Protein AF-A0A7C3BRC9-F1 (afdb_monomer)

Structure (mmCIF, N/CA/C/O backbone):
data_AF-A0A7C3BRC9-F1
#
_entry.id   AF-A0A7C3BRC9-F1
#
loop_
_atom_site.group_PDB
_atom_site.id
_atom_site.type_symbol
_atom_site.label_atom_id
_atom_site.label_alt_id
_atom_site.label_comp_id
_atom_site.label_asym_id
_atom_site.label_entity_id
_atom_site.label_seq_id
_atom_site.pdbx_PDB_ins_code
_atom_site.Cartn_x
_atom_site.Cartn_y
_atom_site.Cartn_z
_atom_site.occupancy
_atom_site.B_iso_or_equiv
_atom_site.auth_seq_id
_atom_site.auth_comp_id
_atom_site.auth_asym_id
_atom_site.auth_atom_id
_atom_site.pdbx_PDB_model_num
ATOM 1 N N . GLU A 1 1 ? 21.831 -0.206 -35.329 1.00 76.69 1 GLU A N 1
ATOM 2 C CA . GLU A 1 1 ? 22.581 0.713 -36.217 1.00 76.69 1 GLU A CA 1
ATOM 3 C C . GLU A 1 1 ? 23.922 0.135 -36.660 1.00 76.69 1 GLU A C 1
ATOM 5 O O . GLU A 1 1 ? 24.076 -0.130 -37.838 1.00 76.69 1 GLU A O 1
ATOM 10 N N . GLU A 1 2 ? 24.848 -0.193 -35.755 1.00 93.19 2 GLU A N 1
ATOM 11 C CA . GLU A 1 2 ? 26.162 -0.771 -36.127 1.00 93.19 2 GLU A CA 1
ATOM 12 C C . GLU A 1 2 ? 26.146 -2.269 -36.525 1.00 93.19 2 GLU A C 1
ATOM 14 O O . GLU A 1 2 ? 27.196 -2.890 -36.649 1.00 93.19 2 GLU A O 1
ATOM 19 N N . GLY A 1 3 ? 24.975 -2.905 -36.648 1.00 92.00 3 GLY A N 1
ATOM 20 C CA . GLY A 1 3 ? 24.861 -4.335 -36.995 1.00 92.00 3 GLY A CA 1
ATOM 21 C C . GLY A 1 3 ? 25.417 -5.326 -35.956 1.00 92.00 3 GLY A C 1
ATOM 22 O O . GLY A 1 3 ? 25.498 -6.517 -36.235 1.00 92.00 3 GLY A O 1
ATOM 23 N N . ARG A 1 4 ? 25.789 -4.862 -34.753 1.00 94.50 4 ARG A N 1
ATOM 24 C CA . ARG A 1 4 ? 26.425 -5.685 -33.702 1.00 94.50 4 ARG A CA 1
ATOM 25 C C . ARG A 1 4 ? 25.495 -6.694 -33.022 1.00 94.50 4 ARG A C 1
ATOM 27 O O . ARG A 1 4 ? 25.977 -7.631 -32.394 1.00 94.50 4 ARG A O 1
ATOM 34 N N . ILE A 1 5 ? 24.183 -6.480 -33.080 1.00 95.94 5 ILE A N 1
ATOM 35 C CA . ILE A 1 5 ? 23.193 -7.292 -32.370 1.00 95.94 5 ILE A CA 1
ATOM 36 C C . ILE A 1 5 ? 21.890 -7.360 -33.171 1.00 95.94 5 ILE A C 1
ATOM 38 O O . ILE A 1 5 ? 21.458 -6.353 -33.733 1.00 95.94 5 ILE A O 1
ATOM 42 N N . THR A 1 6 ? 21.279 -8.545 -33.229 1.00 95.81 6 THR A N 1
ATOM 43 C CA . THR A 1 6 ? 19.924 -8.741 -33.768 1.00 95.81 6 THR A CA 1
ATOM 44 C C . THR A 1 6 ? 18.892 -8.664 -32.646 1.00 95.81 6 THR A C 1
ATOM 46 O O . THR A 1 6 ? 19.238 -8.801 -31.469 1.00 95.81 6 THR A O 1
ATOM 49 N N . ILE A 1 7 ? 17.614 -8.478 -32.983 1.00 94.81 7 ILE A N 1
ATOM 50 C CA . ILE A 1 7 ? 16.550 -8.431 -31.972 1.00 94.81 7 ILE A CA 1
ATOM 51 C C . ILE A 1 7 ? 16.429 -9.755 -31.207 1.00 94.81 7 ILE A C 1
ATOM 53 O O . ILE A 1 7 ? 16.229 -9.745 -29.997 1.00 94.81 7 ILE A O 1
ATOM 57 N N . GLU A 1 8 ? 16.646 -10.891 -31.871 1.00 95.56 8 GLU A N 1
ATOM 58 C CA . GL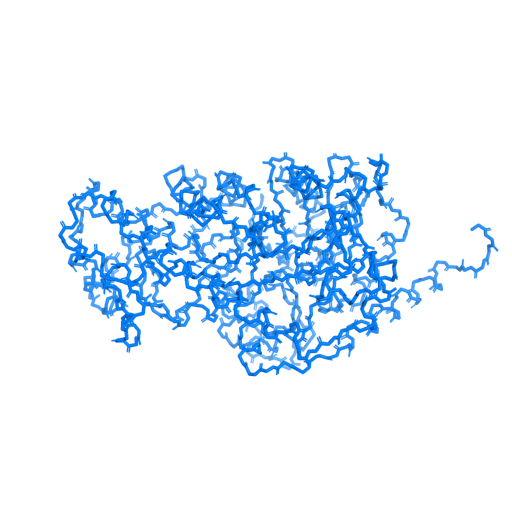U A 1 8 ? 16.642 -12.218 -31.250 1.00 95.56 8 GLU A CA 1
ATOM 59 C C . GLU A 1 8 ? 17.792 -12.350 -30.256 1.00 95.56 8 GLU A C 1
ATOM 61 O O . GLU A 1 8 ? 17.605 -12.859 -29.150 1.00 95.56 8 GLU A O 1
ATOM 66 N N . LYS A 1 9 ? 18.983 -11.843 -30.608 1.00 96.69 9 LYS A N 1
ATOM 67 C CA . LYS A 1 9 ? 20.115 -11.876 -29.682 1.00 96.69 9 LYS A CA 1
ATOM 68 C C . LYS A 1 9 ? 19.912 -10.927 -28.502 1.00 96.69 9 LYS A C 1
ATOM 70 O O . LYS A 1 9 ? 20.289 -11.268 -27.383 1.00 96.69 9 LYS A O 1
ATOM 75 N N . ALA A 1 10 ? 19.295 -9.768 -28.722 1.00 96.94 10 ALA A N 1
ATOM 76 C CA . ALA A 1 10 ? 18.908 -8.869 -27.641 1.00 96.94 10 ALA A CA 1
ATOM 77 C C . ALA A 1 10 ? 17.867 -9.522 -26.715 1.00 96.94 10 ALA A C 1
ATOM 79 O O . ALA A 1 10 ? 18.012 -9.449 -25.496 1.00 96.94 10 ALA A O 1
ATOM 80 N N . ALA A 1 11 ? 16.868 -10.210 -27.275 1.00 96.94 11 ALA A N 1
ATOM 81 C CA . ALA A 1 11 ? 15.852 -10.946 -26.525 1.00 96.94 11 ALA A CA 1
ATOM 82 C C . ALA A 1 11 ? 16.470 -12.043 -25.645 1.00 96.94 11 ALA A C 1
ATOM 84 O O . ALA A 1 11 ? 16.137 -12.140 -24.465 1.00 96.94 11 ALA A O 1
ATOM 85 N N . ASP A 1 12 ? 17.414 -12.814 -26.191 1.00 97.19 12 ASP A N 1
ATOM 86 C CA . ASP A 1 12 ? 18.177 -13.836 -25.464 1.00 97.19 12 ASP A CA 1
ATOM 87 C C . ASP A 1 12 ? 18.958 -13.232 -24.282 1.00 97.19 12 ASP A C 1
ATOM 89 O O . ASP A 1 12 ? 18.862 -13.712 -23.152 1.00 97.19 12 ASP A O 1
ATOM 93 N N . LEU A 1 13 ? 19.660 -12.112 -24.498 1.00 97.19 13 LEU A N 1
ATOM 94 C CA . LEU A 1 13 ? 20.396 -11.420 -23.432 1.00 97.19 13 LEU A CA 1
ATOM 95 C C . LEU A 1 13 ? 19.471 -10.859 -22.346 1.00 97.19 13 LEU A C 1
ATOM 97 O O . LEU A 1 13 ? 19.747 -11.030 -21.157 1.00 97.19 13 LEU A O 1
ATOM 101 N N . VAL A 1 14 ? 18.365 -10.218 -22.735 1.00 96.75 14 VAL A N 1
ATOM 102 C CA . VAL A 1 14 ? 17.353 -9.715 -21.795 1.00 96.75 14 VAL A CA 1
ATOM 103 C C . VAL A 1 14 ? 16.745 -10.875 -21.008 1.00 96.75 14 VAL A C 1
ATOM 105 O O . VAL A 1 14 ? 16.637 -10.799 -19.785 1.00 96.75 14 VAL A O 1
ATOM 108 N N . GLY A 1 15 ? 16.411 -11.983 -21.669 1.00 96.31 15 GLY A N 1
ATOM 109 C CA . GLY A 1 15 ? 15.881 -13.168 -21.004 1.00 96.31 15 GLY A CA 1
ATOM 110 C C . GLY A 1 15 ? 16.877 -13.799 -20.028 1.00 96.31 15 GLY A C 1
ATOM 111 O O . GLY A 1 15 ? 16.504 -14.171 -18.910 1.00 96.31 15 GLY A O 1
ATOM 112 N N . GLY A 1 16 ? 18.156 -13.845 -20.403 1.00 96.06 16 GLY A N 1
ATOM 113 C CA . GLY A 1 16 ? 19.252 -14.255 -19.530 1.00 96.06 16 GLY A CA 1
ATOM 114 C C . GLY A 1 16 ? 19.373 -13.362 -18.294 1.00 96.06 16 GLY A C 1
ATOM 115 O O . GLY A 1 16 ? 19.447 -13.874 -17.178 1.00 96.06 16 GLY A O 1
ATOM 116 N N . LEU A 1 17 ? 19.307 -12.038 -18.465 1.00 94.25 17 LEU A N 1
ATOM 117 C CA . LEU A 1 17 ? 19.342 -11.071 -17.365 1.00 94.25 17 LEU A CA 1
ATOM 118 C C . LEU A 1 17 ? 18.184 -11.285 -16.383 1.00 94.25 17 LEU A C 1
ATOM 120 O O . LEU A 1 17 ? 18.413 -11.421 -15.180 1.00 94.25 17 LEU A O 1
ATOM 124 N N . ILE A 1 18 ? 16.952 -11.363 -16.894 1.00 94.06 18 ILE A N 1
ATOM 125 C CA . ILE A 1 18 ? 15.744 -11.598 -16.090 1.00 94.06 18 ILE A CA 1
ATOM 126 C C . ILE A 1 18 ? 15.883 -12.910 -15.304 1.00 94.06 18 ILE A C 1
ATOM 128 O O . ILE A 1 18 ? 15.646 -12.943 -14.097 1.00 94.06 18 ILE A O 1
ATOM 132 N N . THR A 1 19 ? 16.356 -13.972 -15.962 1.00 92.19 19 THR A N 1
ATOM 133 C CA . THR A 1 19 ? 16.588 -15.279 -15.332 1.00 92.19 19 THR A CA 1
ATOM 134 C C . THR A 1 19 ? 17.642 -15.209 -14.225 1.00 92.19 19 THR A C 1
ATOM 136 O O . THR A 1 19 ? 17.461 -15.801 -13.162 1.00 92.19 19 THR A O 1
ATOM 139 N N . LEU A 1 20 ? 18.744 -14.484 -14.438 1.00 90.75 20 LEU A N 1
ATOM 140 C CA . LEU A 1 20 ? 19.801 -14.328 -13.436 1.00 90.75 20 LEU A CA 1
ATOM 141 C C . LEU A 1 20 ? 19.304 -13.583 -12.194 1.00 90.75 20 LEU A C 1
ATOM 143 O O . LEU A 1 20 ? 19.627 -13.986 -11.077 1.00 90.75 20 LEU A O 1
ATOM 147 N N . PHE A 1 21 ? 18.502 -12.530 -12.370 1.00 86.69 21 PHE A N 1
ATOM 148 C CA . PHE A 1 21 ? 17.884 -11.833 -11.243 1.00 86.69 21 PHE A CA 1
ATOM 149 C C . PHE A 1 21 ? 16.886 -12.722 -10.495 1.00 86.69 21 PHE A C 1
ATOM 151 O O . PHE A 1 21 ? 16.975 -12.804 -9.272 1.00 86.69 21 PHE A O 1
ATOM 158 N N . GLY A 1 22 ? 16.018 -13.454 -11.202 1.00 82.25 22 GLY A N 1
ATOM 159 C CA . GLY A 1 22 ? 15.035 -14.353 -10.580 1.00 82.25 22 GLY A CA 1
ATOM 160 C C . GLY A 1 22 ? 15.654 -15.520 -9.792 1.00 82.25 22 GLY A C 1
ATOM 161 O O . GLY A 1 22 ? 15.038 -16.054 -8.868 1.00 82.25 22 GLY A O 1
ATOM 162 N N . ARG A 1 23 ? 16.902 -15.902 -10.102 1.00 83.50 23 ARG A N 1
ATOM 163 C CA . ARG A 1 23 ? 17.645 -16.962 -9.394 1.00 83.50 23 ARG A CA 1
ATOM 164 C C . ARG A 1 23 ? 18.354 -16.506 -8.121 1.00 83.50 23 ARG A C 1
ATOM 166 O O . ARG A 1 23 ? 18.827 -17.362 -7.378 1.00 83.50 23 ARG A O 1
ATOM 173 N N . ARG A 1 24 ? 18.469 -15.201 -7.851 1.00 81.12 24 ARG A N 1
ATOM 174 C CA . ARG A 1 24 ? 19.112 -14.729 -6.611 1.00 81.12 24 ARG A CA 1
ATOM 175 C C . ARG A 1 24 ? 18.298 -15.184 -5.415 1.00 81.12 24 ARG A C 1
ATOM 177 O O . ARG A 1 24 ? 17.093 -15.048 -5.460 1.00 81.12 24 ARG A O 1
ATOM 184 N N . GLU A 1 25 ? 18.927 -15.671 -4.357 1.00 77.50 25 GLU A N 1
ATOM 185 C CA . GLU A 1 25 ? 18.269 -16.009 -3.091 1.00 77.50 25 GLU A CA 1
ATOM 186 C C . GLU A 1 25 ? 18.836 -15.125 -1.983 1.00 77.50 25 GLU A C 1
ATOM 188 O O . GLU A 1 25 ? 20.043 -14.878 -1.949 1.00 77.50 25 GLU A O 1
ATOM 193 N N . GLN A 1 26 ? 17.988 -14.671 -1.062 1.00 76.12 26 GLN A N 1
ATOM 194 C CA . GLN A 1 26 ? 18.438 -14.018 0.163 1.00 76.12 26 GLN A CA 1
ATOM 195 C C . GLN A 1 26 ? 17.972 -14.821 1.381 1.00 76.12 26 GLN A C 1
ATOM 197 O O . GLN A 1 26 ? 16.807 -15.178 1.539 1.00 76.12 26 GLN A O 1
ATOM 202 N N . CYS A 1 27 ? 18.914 -15.116 2.274 1.00 77.94 27 CYS A N 1
ATOM 203 C CA . CYS A 1 27 ? 18.624 -15.815 3.517 1.00 77.94 27 CYS A CA 1
ATOM 204 C C . CYS A 1 27 ? 17.900 -14.871 4.484 1.00 77.94 27 CYS A C 1
ATOM 206 O O . CYS A 1 27 ? 18.529 -14.063 5.166 1.00 77.94 27 CYS A O 1
ATOM 208 N N . ALA A 1 28 ? 16.575 -14.979 4.550 1.00 72.12 28 ALA A N 1
ATOM 209 C CA . ALA A 1 28 ? 15.763 -14.219 5.491 1.00 72.12 28 ALA A CA 1
ATOM 210 C C . ALA A 1 28 ? 15.733 -14.879 6.883 1.00 72.12 28 ALA A C 1
ATOM 212 O O . ALA A 1 28 ? 15.658 -16.111 7.009 1.00 72.12 28 ALA A O 1
ATOM 213 N N . GLN A 1 29 ? 15.749 -14.052 7.932 1.00 78.75 29 GLN A N 1
ATOM 214 C CA . GLN A 1 29 ? 15.444 -14.478 9.303 1.00 78.75 29 GLN A CA 1
ATOM 215 C C . GLN A 1 29 ? 13.958 -14.860 9.434 1.00 78.75 29 GLN A C 1
ATOM 217 O O . GLN A 1 29 ? 13.138 -14.433 8.624 1.00 78.75 29 GLN A O 1
ATOM 222 N N . VAL A 1 30 ? 13.605 -15.645 10.459 1.00 78.50 30 VAL A N 1
ATOM 223 C CA . VAL A 1 30 ? 12.256 -16.231 10.638 1.00 78.50 30 VAL A CA 1
ATOM 224 C C . VAL A 1 30 ? 11.142 -15.184 10.526 1.00 78.50 30 VAL A C 1
ATOM 226 O O . VAL A 1 30 ? 10.245 -15.339 9.706 1.00 78.50 30 VAL A O 1
ATOM 229 N N . ILE A 1 31 ? 11.257 -14.071 11.257 1.00 75.00 31 ILE A N 1
ATOM 230 C CA . ILE A 1 31 ? 10.247 -12.998 11.257 1.00 75.00 31 ILE A CA 1
ATOM 231 C C . ILE A 1 31 ? 10.072 -12.383 9.860 1.00 75.00 31 ILE A C 1
ATOM 233 O O . ILE A 1 31 ? 8.954 -12.097 9.443 1.00 75.00 31 ILE A O 1
ATOM 237 N N . MET A 1 32 ? 11.162 -12.209 9.106 1.00 73.75 32 MET A N 1
ATOM 238 C CA . MET A 1 32 ? 11.092 -11.676 7.740 1.00 73.75 32 MET A CA 1
ATOM 239 C C . MET A 1 32 ? 10.384 -12.653 6.795 1.00 73.75 32 MET A C 1
ATOM 241 O O . MET A 1 32 ? 9.597 -12.216 5.961 1.00 73.75 32 MET A O 1
ATOM 245 N N . ARG A 1 33 ? 10.594 -13.969 6.957 1.00 75.19 33 ARG A N 1
ATOM 246 C CA . ARG A 1 33 ? 9.871 -14.982 6.168 1.00 75.19 33 ARG A CA 1
ATOM 247 C C . ARG A 1 33 ? 8.371 -14.927 6.429 1.00 75.19 33 ARG A C 1
ATOM 249 O O . ARG A 1 33 ? 7.599 -15.002 5.484 1.00 75.19 33 ARG A O 1
ATOM 256 N N . GLU A 1 34 ? 7.962 -14.750 7.682 1.00 75.00 34 GLU A N 1
ATOM 257 C CA . GLU A 1 34 ? 6.543 -14.678 8.050 1.00 75.00 34 GLU A CA 1
ATOM 258 C C . GLU A 1 34 ? 5.872 -13.372 7.608 1.00 75.00 34 GLU A C 1
ATOM 260 O O . GLU A 1 34 ? 4.727 -13.391 7.153 1.00 75.00 34 GLU A O 1
ATOM 265 N N . ALA A 1 35 ? 6.572 -12.241 7.738 1.00 73.12 35 ALA A N 1
ATOM 266 C CA . ALA A 1 35 ? 6.014 -10.919 7.468 1.00 73.12 35 ALA A CA 1
ATOM 267 C C . ALA A 1 35 ? 6.023 -10.532 5.982 1.00 73.12 35 ALA A C 1
ATOM 269 O O . ALA A 1 35 ? 5.200 -9.711 5.567 1.00 73.12 35 ALA A O 1
ATOM 270 N N . ILE A 1 36 ? 6.937 -11.097 5.185 1.00 74.06 36 ILE A N 1
ATOM 271 C CA . ILE A 1 36 ? 7.142 -10.721 3.776 1.00 74.06 36 ILE A CA 1
ATOM 272 C C . ILE A 1 36 ? 6.782 -11.860 2.810 1.00 74.06 36 ILE A C 1
ATOM 274 O O . ILE A 1 36 ? 6.381 -11.567 1.689 1.00 74.06 36 ILE A O 1
ATOM 278 N N . GLN A 1 37 ? 6.918 -13.132 3.220 1.00 72.94 37 GLN A N 1
ATOM 279 C CA . GLN A 1 37 ? 6.638 -14.339 2.415 1.00 72.94 37 GLN A CA 1
ATOM 280 C C . GLN A 1 37 ? 7.240 -14.331 0.997 1.00 72.94 37 GLN A C 1
ATOM 282 O O . GLN A 1 37 ? 6.790 -15.038 0.097 1.00 72.94 37 GLN A O 1
ATOM 287 N N . THR A 1 38 ? 8.303 -13.553 0.814 1.00 71.25 38 THR A N 1
ATOM 288 C CA . THR A 1 38 ? 9.303 -13.701 -0.236 1.00 71.25 38 THR A CA 1
ATOM 289 C C . THR A 1 38 ? 10.673 -13.452 0.381 1.00 71.25 38 THR A C 1
ATOM 291 O O . THR A 1 38 ? 10.824 -12.697 1.345 1.00 71.25 38 THR A O 1
ATOM 294 N N . ASN A 1 39 ? 11.680 -14.111 -0.175 1.00 62.09 39 ASN A N 1
ATOM 295 C CA . ASN A 1 39 ? 13.069 -13.920 0.206 1.00 62.09 39 ASN A CA 1
ATOM 296 C C . ASN A 1 39 ? 13.757 -12.848 -0.641 1.00 62.09 39 ASN A C 1
ATOM 298 O O . ASN A 1 39 ? 14.956 -12.660 -0.491 1.00 62.09 39 ASN A O 1
ATOM 302 N N . LYS A 1 40 ? 13.053 -12.205 -1.576 1.00 76.00 40 LYS A N 1
ATOM 303 C CA . LYS A 1 40 ? 13.674 -11.416 -2.635 1.00 76.00 40 LYS A CA 1
ATOM 304 C C . LYS A 1 40 ? 12.706 -10.333 -3.103 1.00 76.00 40 LYS A C 1
ATOM 306 O O . LYS A 1 40 ? 11.526 -10.585 -3.314 1.00 76.00 40 LYS A O 1
ATOM 311 N N . ILE A 1 41 ? 13.206 -9.113 -3.267 1.00 75.31 41 ILE A N 1
ATOM 312 C CA . ILE A 1 41 ? 12.424 -8.028 -3.864 1.00 75.31 41 ILE A CA 1
ATOM 313 C C . ILE A 1 41 ? 13.379 -7.183 -4.711 1.00 75.31 41 ILE A C 1
ATOM 315 O O . ILE A 1 41 ? 13.847 -6.126 -4.298 1.00 75.31 41 ILE A O 1
ATOM 319 N N . SER A 1 42 ? 13.757 -7.700 -5.881 1.00 85.25 42 SER A N 1
ATOM 320 C CA . SER A 1 42 ? 14.485 -6.918 -6.893 1.00 85.25 42 SER A CA 1
ATOM 321 C C . SER A 1 42 ? 13.487 -6.283 -7.850 1.00 85.25 42 SER A C 1
ATOM 323 O O . SER A 1 42 ? 12.479 -6.908 -8.172 1.00 85.25 42 SER A O 1
ATOM 325 N N . ASN A 1 43 ? 13.768 -5.072 -8.324 1.00 88.81 43 ASN A N 1
ATOM 326 C CA . ASN A 1 43 ? 12.875 -4.338 -9.213 1.00 88.81 43 ASN A CA 1
ATOM 327 C C . ASN A 1 43 ? 13.620 -3.868 -10.464 1.00 88.81 43 ASN A C 1
ATOM 329 O O . ASN A 1 43 ? 14.763 -3.422 -10.377 1.00 88.81 43 ASN A O 1
ATOM 333 N N . ILE A 1 44 ? 12.961 -3.970 -11.613 1.00 92.88 44 ILE A N 1
ATOM 334 C CA . ILE A 1 44 ? 13.371 -3.358 -12.872 1.00 92.88 44 ILE A CA 1
ATOM 335 C C . ILE A 1 44 ? 12.301 -2.329 -13.239 1.00 92.88 44 ILE A C 1
ATOM 337 O O . ILE A 1 44 ? 11.138 -2.676 -13.461 1.00 92.88 44 ILE A O 1
ATOM 341 N N . THR A 1 45 ? 12.709 -1.063 -13.305 1.00 94.12 45 THR A N 1
ATOM 342 C CA . THR A 1 45 ? 11.835 0.056 -13.672 1.00 94.12 45 THR A CA 1
ATOM 343 C C . THR A 1 45 ? 11.893 0.284 -15.182 1.00 94.12 45 THR A C 1
ATOM 345 O O . THR A 1 45 ? 12.969 0.293 -15.776 1.00 94.12 45 THR A O 1
ATOM 348 N N . LEU A 1 46 ? 10.726 0.433 -15.802 1.00 96.25 46 LEU A N 1
ATOM 349 C CA . LEU A 1 46 ? 10.517 0.628 -17.233 1.00 96.25 46 LEU A CA 1
ATOM 350 C C . LEU A 1 46 ? 9.656 1.878 -17.461 1.00 96.25 46 LEU A C 1
ATOM 352 O O . LEU A 1 46 ? 8.776 2.173 -16.657 1.00 96.25 46 LEU A O 1
ATOM 356 N N . GLY A 1 47 ? 9.845 2.557 -18.592 1.00 96.44 47 GLY A N 1
ATOM 357 C CA . GLY A 1 47 ? 9.079 3.759 -18.938 1.00 96.44 47 GLY A CA 1
ATOM 358 C C . GLY A 1 47 ? 9.514 4.988 -18.136 1.00 96.44 47 GLY A C 1
ATOM 359 O O . GLY A 1 47 ? 10.679 5.100 -17.759 1.00 96.44 47 GLY A O 1
ATOM 360 N N . GLY A 1 48 ? 8.578 5.902 -17.881 1.00 96.44 48 GLY A N 1
ATOM 361 C CA . GLY A 1 48 ? 8.825 7.147 -17.156 1.00 96.44 48 GLY A CA 1
ATOM 362 C C . GLY A 1 48 ? 9.354 8.273 -18.041 1.00 96.44 48 GLY A C 1
ATOM 363 O O . GLY A 1 48 ? 9.113 8.305 -19.250 1.00 96.44 48 GLY A O 1
ATOM 364 N N . LEU A 1 49 ? 10.061 9.211 -17.416 1.00 96.75 49 LEU A N 1
ATOM 365 C CA . LEU A 1 49 ? 10.608 10.394 -18.067 1.00 96.75 49 LEU A CA 1
ATOM 366 C C . LEU A 1 49 ? 12.128 10.292 -18.182 1.00 96.75 49 LEU A C 1
ATOM 368 O O . LEU A 1 49 ? 12.820 9.783 -17.307 1.00 96.75 49 LEU A O 1
ATOM 372 N N . THR A 1 50 ? 12.662 10.849 -19.259 1.00 96.19 50 THR A N 1
ATOM 373 C CA . THR A 1 50 ? 14.076 11.209 -19.337 1.00 96.19 50 THR A CA 1
ATOM 374 C C . THR A 1 50 ? 14.367 12.350 -18.358 1.00 96.19 50 THR A C 1
ATOM 376 O O . THR A 1 50 ? 13.477 13.134 -18.016 1.00 96.19 50 THR A O 1
ATOM 379 N N . ARG A 1 51 ? 15.638 12.544 -17.987 1.00 94.31 51 ARG A N 1
ATOM 380 C CA . ARG A 1 51 ? 16.085 13.718 -17.205 1.00 94.31 51 ARG A CA 1
ATOM 381 C C . ARG A 1 51 ? 15.595 15.052 -17.799 1.00 94.31 51 ARG A C 1
ATOM 383 O O . ARG A 1 51 ? 15.230 15.973 -17.071 1.00 94.31 51 ARG A O 1
ATOM 390 N N . GLY A 1 52 ? 15.529 15.136 -19.132 1.00 96.12 52 GLY A N 1
ATOM 391 C CA . GLY A 1 52 ? 15.031 16.303 -19.870 1.00 96.12 52 GLY A CA 1
ATOM 392 C C . GLY A 1 52 ? 13.510 16.505 -19.823 1.00 96.12 52 GLY A C 1
ATOM 393 O O . GLY A 1 52 ? 13.037 17.576 -20.190 1.00 96.12 52 GLY A O 1
ATOM 394 N N . GLY A 1 53 ? 12.743 15.521 -19.345 1.00 95.81 53 GLY A N 1
ATOM 395 C CA . GLY A 1 53 ? 11.281 15.579 -19.241 1.00 95.81 53 GLY A CA 1
ATOM 396 C C . GLY A 1 53 ? 10.517 15.066 -20.465 1.00 95.81 53 GLY A C 1
ATOM 397 O O . GLY A 1 53 ? 9.303 15.213 -20.505 1.00 95.81 53 GLY A O 1
ATOM 398 N N . GLY A 1 54 ? 11.195 14.476 -21.455 1.00 97.12 54 GLY A N 1
ATOM 399 C CA . GLY A 1 54 ? 10.537 13.717 -22.529 1.00 97.12 54 GLY A CA 1
ATOM 400 C C . GLY A 1 54 ? 10.255 12.271 -22.115 1.00 97.12 54 GLY A C 1
ATOM 401 O O . GLY A 1 54 ? 10.914 11.774 -21.203 1.00 97.12 54 GLY A O 1
ATOM 402 N N . ASP A 1 55 ? 9.331 11.592 -22.797 1.00 98.19 55 ASP A N 1
ATOM 403 C CA . ASP A 1 55 ? 9.045 10.165 -22.586 1.00 98.19 55 ASP A CA 1
ATOM 404 C C . ASP A 1 55 ? 10.308 9.296 -22.728 1.00 98.19 55 ASP A C 1
ATOM 406 O O . ASP A 1 55 ? 11.117 9.501 -23.635 1.00 98.19 55 ASP A O 1
ATOM 410 N N . ALA A 1 56 ? 10.477 8.328 -21.825 1.00 97.50 56 ALA A N 1
ATOM 411 C CA . ALA A 1 56 ? 11.609 7.403 -21.832 1.00 97.50 56 ALA A CA 1
ATOM 412 C C . ALA A 1 56 ? 11.300 6.044 -22.489 1.00 97.50 56 ALA A C 1
ATOM 414 O O . ALA A 1 56 ? 12.196 5.197 -22.572 1.00 97.50 56 ALA A O 1
ATOM 415 N N . CYS A 1 57 ? 10.067 5.799 -22.955 1.00 98.38 57 CYS A N 1
ATOM 416 C CA . CYS A 1 57 ? 9.717 4.528 -23.585 1.00 98.38 57 CYS A CA 1
ATOM 417 C C . CYS A 1 57 ? 10.426 4.366 -24.938 1.00 98.38 57 CYS A C 1
ATOM 419 O O . CYS A 1 57 ? 10.434 5.256 -25.783 1.00 98.38 57 CYS A O 1
ATOM 421 N N . ASN A 1 58 ? 11.009 3.191 -25.167 1.00 97.44 58 ASN A N 1
ATOM 422 C CA . ASN A 1 58 ? 11.751 2.880 -26.390 1.00 97.44 58 ASN A CA 1
ATOM 423 C C . ASN A 1 58 ? 11.649 1.385 -26.752 1.00 97.44 58 ASN A C 1
ATOM 425 O O . ASN A 1 58 ? 10.945 0.611 -26.099 1.00 97.44 58 ASN A O 1
ATOM 429 N N . GLU A 1 59 ? 12.355 0.955 -27.800 1.00 96.06 59 GLU A N 1
ATOM 430 C CA . GLU A 1 59 ? 12.345 -0.440 -28.266 1.00 96.06 59 GLU A CA 1
ATOM 431 C C . GLU A 1 59 ? 12.777 -1.440 -27.180 1.00 96.06 59 GLU A C 1
ATOM 433 O O . GLU A 1 59 ? 12.225 -2.539 -27.090 1.00 96.06 59 GLU A O 1
ATOM 438 N N . LEU A 1 60 ? 13.708 -1.055 -26.299 1.00 96.88 60 LEU A N 1
ATOM 439 C CA . LEU A 1 60 ? 14.139 -1.899 -25.189 1.00 96.88 60 LEU A CA 1
ATOM 440 C C . LEU A 1 60 ? 13.029 -2.039 -24.137 1.00 96.88 60 LEU A C 1
ATOM 442 O O . LEU A 1 60 ? 12.839 -3.130 -23.605 1.00 96.88 60 LEU A O 1
ATOM 446 N N . THR A 1 61 ? 12.228 -0.993 -23.898 1.00 98.06 61 THR A N 1
ATOM 447 C CA . THR A 1 61 ? 11.006 -1.082 -23.075 1.00 98.06 61 THR A CA 1
ATOM 448 C C . THR A 1 61 ? 10.057 -2.151 -23.617 1.00 98.06 61 THR A C 1
ATOM 450 O O . THR A 1 61 ? 9.609 -3.024 -22.869 1.00 98.06 61 THR A O 1
ATOM 453 N N . ALA A 1 62 ? 9.784 -2.130 -24.926 1.00 97.94 62 ALA A N 1
ATOM 454 C CA . ALA A 1 62 ? 8.920 -3.115 -25.573 1.00 97.94 62 ALA A CA 1
ATOM 455 C C . ALA A 1 62 ? 9.492 -4.539 -25.471 1.00 97.94 62 ALA A C 1
ATOM 457 O O . ALA A 1 62 ? 8.744 -5.486 -25.201 1.00 97.94 62 ALA A O 1
ATOM 458 N N . LEU A 1 63 ? 10.811 -4.682 -25.642 1.00 98.06 63 LEU A N 1
ATOM 459 C CA . LEU A 1 63 ? 11.516 -5.955 -25.541 1.00 98.06 63 LEU A CA 1
ATOM 460 C C . LEU A 1 63 ? 11.453 -6.537 -24.124 1.00 98.06 63 LEU A C 1
ATOM 462 O O . LEU A 1 63 ? 11.100 -7.705 -23.974 1.00 98.06 63 LEU A O 1
ATOM 466 N N . PHE A 1 64 ? 11.710 -5.736 -23.083 1.00 97.81 64 PHE A N 1
ATOM 467 C CA . PHE A 1 64 ? 11.548 -6.176 -21.692 1.00 97.81 64 PHE A CA 1
ATOM 468 C C . PHE A 1 64 ? 10.119 -6.645 -21.426 1.00 97.81 64 PHE A C 1
ATOM 470 O O . PHE A 1 64 ? 9.925 -7.764 -20.959 1.00 97.81 64 PHE A O 1
ATOM 477 N N . LEU A 1 65 ? 9.110 -5.847 -21.788 1.00 97.88 65 LEU A N 1
ATOM 478 C CA . LEU A 1 65 ? 7.705 -6.224 -21.605 1.00 97.88 65 LEU A CA 1
ATOM 479 C C . LEU A 1 65 ? 7.353 -7.514 -22.362 1.00 97.88 65 LEU A C 1
ATOM 481 O O . LEU A 1 65 ? 6.596 -8.344 -21.857 1.00 97.88 65 LEU A O 1
ATOM 485 N N . HIS A 1 66 ? 7.904 -7.716 -23.560 1.00 97.38 66 HIS A N 1
ATOM 486 C CA . HIS A 1 66 ? 7.729 -8.957 -24.309 1.00 97.38 66 HIS A CA 1
ATOM 487 C C . HIS A 1 66 ? 8.367 -10.154 -23.590 1.00 97.38 66 HIS A C 1
ATOM 489 O O . HIS A 1 66 ? 7.687 -11.157 -23.371 1.00 97.38 66 HIS A O 1
ATOM 495 N N . MET A 1 67 ? 9.622 -10.032 -23.153 1.00 97.38 67 MET A N 1
ATOM 496 C CA . MET A 1 67 ? 10.331 -11.105 -22.451 1.00 97.38 67 MET A CA 1
ATOM 497 C C . MET A 1 67 ? 9.693 -11.453 -21.106 1.00 97.38 67 MET A C 1
ATOM 499 O O . MET A 1 67 ? 9.618 -12.627 -20.761 1.00 97.38 67 MET A O 1
ATOM 503 N N . VAL A 1 68 ? 9.163 -10.470 -20.376 1.00 95.38 68 VAL A N 1
ATOM 504 C CA . VAL A 1 68 ? 8.394 -10.705 -19.143 1.00 95.38 68 VAL A CA 1
ATOM 505 C C . VAL A 1 68 ? 7.162 -11.568 -19.415 1.00 95.38 68 VAL A C 1
ATOM 507 O O . VAL A 1 68 ? 6.914 -12.530 -18.690 1.00 95.38 68 VAL A O 1
ATOM 510 N N . GLY A 1 69 ? 6.420 -11.271 -20.486 1.00 94.88 69 GLY A N 1
ATOM 511 C CA . GLY A 1 69 ? 5.246 -12.052 -20.883 1.00 94.88 69 GLY A CA 1
ATOM 512 C C . GLY A 1 69 ? 5.578 -13.477 -21.345 1.00 94.88 69 GLY A C 1
ATOM 513 O O . GLY A 1 69 ? 4.771 -14.386 -21.133 1.00 94.88 69 GLY A O 1
ATOM 514 N N . LEU A 1 70 ? 6.755 -13.680 -21.949 1.00 94.50 70 LEU A N 1
ATOM 515 C CA . LEU A 1 70 ? 7.243 -15.002 -22.353 1.00 94.50 70 LEU A CA 1
ATOM 516 C C . LEU A 1 70 ? 7.734 -15.835 -21.164 1.00 94.50 70 LEU A C 1
ATOM 518 O O . LEU A 1 70 ? 7.364 -16.998 -21.046 1.00 94.50 70 LEU A O 1
ATOM 522 N N . LEU A 1 71 ? 8.561 -15.246 -20.297 1.00 93.31 71 LEU A N 1
ATOM 523 C CA . LEU A 1 71 ? 9.217 -15.958 -19.198 1.00 93.31 71 LEU A CA 1
ATOM 524 C C . LEU A 1 71 ? 8.286 -16.216 -18.017 1.00 93.31 71 LEU A C 1
ATOM 526 O O . LEU A 1 71 ? 8.402 -17.256 -17.379 1.00 93.31 71 LEU A O 1
ATOM 530 N N . ARG A 1 72 ? 7.387 -15.267 -17.720 1.00 91.62 72 ARG A N 1
ATOM 531 C CA . ARG A 1 72 ? 6.398 -15.358 -16.634 1.00 91.62 72 ARG A CA 1
ATOM 532 C C . ARG A 1 72 ? 7.009 -15.800 -15.307 1.00 91.62 72 ARG A C 1
ATOM 534 O O . ARG A 1 72 ? 6.476 -16.673 -14.640 1.00 91.62 72 ARG A O 1
ATOM 541 N N . TYR A 1 73 ? 8.132 -15.211 -14.916 1.00 89.69 73 TYR A N 1
ATOM 542 C CA . TYR A 1 73 ? 8.667 -15.429 -13.577 1.00 89.69 73 TYR A CA 1
ATOM 543 C C . TYR A 1 73 ? 7.974 -14.530 -12.556 1.00 89.69 73 TYR A C 1
ATOM 545 O O . TYR A 1 73 ? 7.572 -13.402 -12.857 1.00 89.69 73 TYR A O 1
ATOM 553 N N . ALA A 1 74 ? 7.890 -15.025 -11.320 1.00 87.12 74 ALA A N 1
ATOM 554 C CA . ALA A 1 74 ? 7.446 -14.235 -10.175 1.00 87.12 74 ALA A CA 1
ATOM 555 C C . ALA A 1 74 ? 8.430 -13.096 -9.852 1.00 87.12 74 ALA A C 1
ATOM 557 O O . ALA A 1 74 ? 8.043 -12.104 -9.235 1.00 87.12 74 ALA A O 1
ATOM 558 N N . GLU A 1 75 ? 9.683 -13.226 -10.304 1.00 86.25 75 GLU A N 1
ATOM 559 C CA . GLU A 1 75 ? 10.770 -12.290 -10.045 1.00 86.25 75 GLU A CA 1
ATOM 560 C C . GLU A 1 75 ? 11.786 -12.200 -11.202 1.00 86.25 75 GLU A C 1
ATOM 562 O O . GLU A 1 75 ? 11.963 -13.182 -11.930 1.00 86.25 75 GLU A O 1
ATOM 567 N N . PRO A 1 76 ? 12.515 -11.072 -11.350 1.00 89.19 76 PRO A N 1
ATOM 568 C CA . PRO A 1 76 ? 12.387 -9.824 -10.583 1.00 89.19 76 PRO A CA 1
ATOM 569 C C . PRO A 1 76 ? 11.026 -9.147 -10.800 1.00 89.19 76 PRO A C 1
ATOM 571 O O . PRO A 1 76 ? 10.269 -9.526 -11.691 1.00 89.19 76 PRO A O 1
ATOM 574 N N . HIS A 1 77 ? 10.697 -8.158 -9.974 1.00 88.69 77 HIS A N 1
ATOM 575 C CA . HIS A 1 77 ? 9.504 -7.345 -10.184 1.00 88.69 77 HIS A CA 1
ATOM 576 C C . HIS A 1 77 ? 9.734 -6.329 -11.289 1.00 88.69 77 HIS A C 1
ATOM 578 O O . HIS A 1 77 ? 10.830 -5.792 -11.441 1.00 88.69 77 HIS A O 1
ATOM 584 N N . PHE A 1 78 ? 8.670 -6.036 -12.027 1.00 93.31 78 PHE A N 1
ATOM 585 C CA . PHE A 1 78 ? 8.688 -5.047 -13.093 1.00 93.31 78 PHE A CA 1
ATOM 586 C C . PHE A 1 78 ? 7.737 -3.915 -12.752 1.00 93.31 78 PHE A C 1
ATOM 588 O O . PHE A 1 78 ? 6.551 -4.145 -12.506 1.00 93.31 78 PHE A O 1
ATOM 595 N N . SER A 1 79 ? 8.272 -2.704 -12.751 1.00 94.62 79 SER A N 1
ATOM 596 C CA . SER A 1 79 ? 7.530 -1.463 -12.577 1.00 94.62 79 SER A CA 1
ATOM 597 C C . SER A 1 79 ? 7.438 -0.742 -13.911 1.00 94.62 79 SER A C 1
ATOM 599 O O . SER A 1 79 ? 8.446 -0.591 -14.593 1.00 94.62 79 SER A O 1
ATOM 601 N N . PHE A 1 80 ? 6.244 -0.296 -14.280 1.00 97.44 80 PHE A N 1
ATOM 602 C CA . PHE A 1 80 ? 6.010 0.551 -15.438 1.00 97.44 80 PHE A CA 1
ATOM 603 C C . PHE A 1 80 ? 5.602 1.945 -14.961 1.00 97.44 80 PHE A C 1
ATOM 605 O O . PHE A 1 80 ? 4.547 2.125 -14.348 1.00 97.44 80 PHE A O 1
ATOM 612 N N . THR A 1 81 ? 6.477 2.915 -15.194 1.00 97.38 81 THR A N 1
ATOM 613 C CA . THR A 1 81 ? 6.321 4.293 -14.739 1.00 97.38 81 THR A CA 1
ATOM 614 C C . THR A 1 81 ? 5.502 5.077 -15.758 1.00 97.38 81 THR A C 1
ATOM 616 O O . THR A 1 81 ? 5.937 5.319 -16.883 1.00 97.38 81 THR A O 1
ATOM 619 N N . TRP A 1 82 ? 4.300 5.460 -15.353 1.00 98.06 82 TRP A N 1
ATOM 620 C CA . TRP A 1 82 ? 3.363 6.281 -16.104 1.00 98.06 82 TRP A CA 1
ATOM 621 C C . TRP A 1 82 ? 3.697 7.774 -15.968 1.00 98.06 82 TRP A C 1
ATOM 623 O O . TRP A 1 82 ? 4.152 8.213 -14.912 1.00 98.06 82 TRP A O 1
ATOM 633 N N . HIS A 1 83 ? 3.424 8.552 -17.013 1.00 97.94 83 HIS A N 1
ATOM 634 C CA . HIS A 1 83 ? 3.374 10.020 -17.000 1.00 97.94 83 HIS A CA 1
ATOM 635 C C . HIS A 1 83 ? 2.304 10.502 -17.989 1.00 97.94 83 HIS A C 1
ATOM 637 O O . HIS A 1 83 ? 1.876 9.736 -18.859 1.00 97.94 83 HIS A O 1
ATOM 643 N N . ASP A 1 84 ? 1.877 11.759 -17.875 1.00 96.88 84 ASP A N 1
ATOM 644 C CA . ASP A 1 84 ? 0.739 12.322 -18.622 1.00 96.88 84 ASP A CA 1
ATOM 645 C C . ASP A 1 84 ? 0.880 12.260 -20.159 1.00 96.88 84 ASP A C 1
ATOM 647 O O . ASP A 1 84 ? -0.121 12.227 -20.888 1.00 96.88 84 ASP A O 1
ATOM 651 N N . GLY A 1 85 ? 2.121 12.183 -20.652 1.00 96.62 85 GLY A N 1
ATOM 652 C CA . GLY A 1 85 ? 2.475 12.104 -22.070 1.00 96.62 85 GLY A CA 1
ATOM 653 C C . GLY A 1 85 ? 2.893 10.713 -22.553 1.00 96.62 85 GLY A C 1
ATOM 654 O O . GLY A 1 85 ? 3.505 10.612 -23.618 1.00 96.62 85 GLY A O 1
ATOM 655 N N . ILE A 1 86 ? 2.644 9.650 -21.780 1.00 97.44 86 ILE A N 1
ATOM 656 C CA . ILE A 1 86 ? 3.110 8.304 -22.131 1.00 97.44 86 ILE A CA 1
ATOM 657 C C . ILE A 1 86 ? 2.470 7.818 -23.444 1.00 97.44 86 ILE A C 1
ATOM 659 O O . ILE A 1 86 ? 1.262 7.977 -23.646 1.00 97.44 86 ILE A O 1
ATOM 663 N N . PRO A 1 87 ? 3.234 7.218 -24.377 1.00 97.69 87 PRO A N 1
ATOM 664 C CA . PRO A 1 87 ? 2.669 6.827 -25.655 1.00 97.69 87 PRO A CA 1
ATOM 665 C C . PRO A 1 87 ? 1.744 5.614 -25.510 1.00 97.69 87 PRO A C 1
ATOM 667 O O . PRO A 1 87 ? 2.066 4.619 -24.853 1.00 97.69 87 PRO A O 1
ATOM 670 N N . ARG A 1 88 ? 0.605 5.653 -26.214 1.00 96.44 88 ARG A N 1
ATOM 671 C CA . ARG A 1 88 ? -0.444 4.622 -26.127 1.00 96.44 88 ARG A CA 1
ATOM 672 C C . ARG A 1 88 ? 0.062 3.207 -26.415 1.00 96.44 88 ARG A C 1
ATOM 674 O O . ARG A 1 88 ? -0.395 2.256 -25.784 1.00 96.44 88 ARG A O 1
ATOM 681 N N . TRP A 1 89 ? 1.018 3.055 -27.336 1.00 97.69 89 TRP A N 1
ATOM 682 C CA . TRP A 1 89 ? 1.606 1.748 -27.653 1.00 97.69 89 TRP A CA 1
ATOM 683 C C . TRP A 1 89 ? 2.284 1.110 -26.431 1.00 97.69 89 TRP A C 1
ATOM 685 O O . TRP A 1 89 ? 2.213 -0.107 -26.262 1.00 97.69 89 TRP A O 1
ATOM 695 N N . ALA A 1 90 ? 2.906 1.915 -25.565 1.00 98.25 90 ALA A N 1
ATOM 696 C CA . ALA A 1 90 ? 3.635 1.427 -24.402 1.00 98.25 90 ALA A CA 1
ATOM 697 C C . ALA A 1 90 ? 2.661 0.982 -23.304 1.00 98.25 90 ALA A C 1
ATOM 699 O O . ALA A 1 90 ? 2.811 -0.114 -22.765 1.00 98.25 90 ALA A O 1
ATOM 700 N N . MET A 1 91 ? 1.599 1.762 -23.063 1.00 97.88 91 MET A N 1
ATOM 701 C CA . MET A 1 91 ? 0.506 1.375 -22.161 1.00 97.88 91 MET A CA 1
ATOM 702 C C . MET A 1 91 ? -0.210 0.102 -22.623 1.00 97.88 91 MET A C 1
ATOM 704 O O . MET A 1 91 ? -0.399 -0.816 -21.821 1.00 97.88 91 MET A O 1
ATOM 708 N N . ARG A 1 92 ? -0.532 -0.012 -23.922 1.00 97.44 92 ARG A N 1
ATOM 709 C CA . ARG A 1 92 ? -1.060 -1.257 -24.509 1.00 97.44 92 ARG A CA 1
ATOM 710 C C . ARG A 1 92 ? -0.130 -2.425 -24.231 1.00 97.44 92 ARG A C 1
ATOM 712 O O . ARG A 1 92 ? -0.568 -3.438 -23.695 1.00 97.44 92 ARG A O 1
ATOM 719 N N . LYS A 1 93 ? 1.154 -2.274 -24.561 1.00 97.81 93 LYS A N 1
ATOM 720 C CA . LYS A 1 93 ? 2.135 -3.344 -24.394 1.00 97.81 93 LYS A CA 1
ATOM 721 C C . LYS A 1 93 ? 2.262 -3.779 -22.932 1.00 97.81 93 LYS A C 1
ATOM 723 O O . LYS A 1 93 ? 2.362 -4.975 -22.671 1.00 97.81 93 LYS A O 1
ATOM 728 N N . ALA A 1 94 ? 2.235 -2.836 -21.992 1.00 97.81 94 ALA A N 1
ATOM 729 C CA . ALA A 1 94 ? 2.296 -3.121 -20.564 1.00 97.81 94 ALA A CA 1
ATOM 730 C C . ALA A 1 94 ? 1.055 -3.886 -20.072 1.00 97.81 94 ALA A C 1
ATOM 732 O O . ALA A 1 94 ? 1.205 -4.885 -19.368 1.00 97.81 94 ALA A O 1
ATOM 733 N N . ILE A 1 95 ? -0.155 -3.484 -20.480 1.00 96.88 95 ILE A N 1
ATOM 734 C CA . ILE A 1 95 ? -1.400 -4.189 -20.130 1.00 96.88 95 ILE A CA 1
ATOM 735 C C . ILE A 1 95 ? -1.482 -5.571 -20.786 1.00 96.88 95 ILE A C 1
ATOM 737 O O . ILE A 1 95 ? -1.867 -6.528 -20.117 1.00 96.88 95 ILE A O 1
ATOM 741 N N . ASP A 1 96 ? -1.048 -5.723 -22.038 1.00 95.50 96 ASP A N 1
ATOM 742 C CA . ASP A 1 96 ? -0.982 -7.032 -22.699 1.00 95.50 96 ASP A CA 1
ATOM 743 C C . ASP A 1 96 ? -0.022 -7.979 -21.967 1.00 95.50 96 ASP A C 1
ATOM 745 O O . ASP A 1 96 ? -0.339 -9.147 -21.736 1.00 95.50 96 ASP A O 1
ATOM 749 N N . THR A 1 97 ? 1.141 -7.477 -21.544 1.00 96.44 97 THR A N 1
ATOM 750 C CA . THR A 1 97 ? 2.078 -8.242 -20.712 1.00 96.44 97 THR A CA 1
ATOM 751 C C . THR A 1 97 ? 1.461 -8.601 -19.355 1.00 96.44 97 THR A C 1
ATOM 753 O O . THR A 1 97 ? 1.577 -9.750 -18.922 1.00 96.44 97 THR A O 1
ATOM 756 N N . ASN A 1 98 ? 0.742 -7.676 -18.713 1.00 95.19 98 ASN A N 1
ATOM 757 C CA . ASN A 1 98 ? 0.039 -7.924 -17.450 1.00 95.19 98 ASN A CA 1
ATOM 758 C C . ASN A 1 98 ? -1.030 -9.015 -17.594 1.00 95.19 98 ASN A C 1
ATOM 760 O O . ASN A 1 98 ? -1.035 -9.981 -16.832 1.00 95.19 98 ASN A O 1
ATOM 764 N N . LYS A 1 99 ? -1.842 -8.947 -18.652 1.00 93.69 99 LYS A N 1
ATOM 765 C CA . LYS A 1 99 ? -2.824 -9.975 -19.020 1.00 93.69 99 LYS A CA 1
ATOM 766 C C . LYS A 1 99 ? -2.179 -11.348 -19.205 1.00 93.69 99 LYS A C 1
ATOM 768 O O . LYS A 1 99 ? -2.703 -12.347 -18.719 1.00 93.69 99 LYS A O 1
ATOM 773 N N . VAL A 1 100 ? -1.063 -11.421 -19.931 1.00 92.50 100 VAL A N 1
ATOM 774 C CA . VAL A 1 100 ? -0.393 -12.697 -20.232 1.00 92.50 100 VAL A CA 1
ATOM 775 C C . VAL A 1 100 ? 0.233 -13.314 -18.983 1.00 92.50 100 VAL A C 1
ATOM 777 O O . VAL A 1 100 ? 0.170 -14.533 -18.815 1.00 92.50 100 VAL A O 1
ATOM 780 N N . THR A 1 101 ? 0.823 -12.493 -18.114 1.00 91.94 101 THR A N 1
ATOM 781 C CA . THR A 1 101 ? 1.402 -12.971 -16.853 1.00 91.94 101 THR A CA 1
ATOM 782 C C . THR A 1 101 ? 0.329 -13.334 -15.830 1.00 91.94 101 THR A C 1
ATOM 784 O O . THR A 1 101 ? 0.550 -14.240 -15.034 1.00 91.94 101 THR A O 1
ATOM 787 N N . GLY A 1 102 ? -0.816 -12.642 -15.825 1.00 89.50 102 GLY A N 1
ATOM 788 C CA . GLY A 1 102 ? -1.918 -12.836 -14.873 1.00 89.50 102 GLY A CA 1
ATOM 789 C C . GLY A 1 102 ? -1.611 -12.376 -13.441 1.00 89.50 102 GLY A C 1
ATOM 790 O O . GLY A 1 102 ? -2.520 -12.221 -12.630 1.00 89.50 102 GLY A O 1
ATOM 791 N N . ALA A 1 103 ? -0.339 -12.110 -13.141 1.00 82.19 103 ALA A N 1
ATOM 792 C CA . ALA A 1 103 ? 0.198 -11.931 -11.799 1.00 82.19 103 ALA A CA 1
ATOM 793 C C . ALA A 1 103 ? 0.756 -10.523 -11.552 1.00 82.19 103 ALA A C 1
ATOM 795 O O . ALA A 1 103 ? 1.708 -10.348 -10.789 1.00 82.19 103 ALA A O 1
ATOM 796 N N . GLY A 1 104 ? 0.197 -9.512 -12.216 1.00 81.25 104 GLY A N 1
ATOM 797 C CA . GLY A 1 104 ? 0.478 -8.106 -11.934 1.00 81.25 104 GLY A CA 1
ATOM 798 C C . GLY A 1 104 ? 1.840 -7.589 -12.385 1.00 81.25 104 GLY A C 1
ATOM 799 O O . GLY A 1 104 ? 2.309 -6.600 -11.829 1.00 81.25 104 GLY A O 1
ATOM 800 N N . HIS A 1 105 ? 2.475 -8.232 -13.371 1.00 92.25 105 HIS A N 1
ATOM 801 C CA . HIS A 1 105 ? 3.683 -7.718 -14.016 1.00 92.25 105 HIS A CA 1
ATOM 802 C C . HIS A 1 105 ? 3.374 -7.086 -15.386 1.00 92.25 105 HIS A C 1
ATOM 804 O O . HIS A 1 105 ? 2.904 -7.797 -16.270 1.00 92.25 105 HIS A O 1
ATOM 810 N N . PRO A 1 106 ? 3.707 -5.805 -15.622 1.00 95.12 106 PRO A N 1
ATOM 811 C CA . PRO A 1 106 ? 4.254 -4.858 -14.652 1.00 95.12 106 PRO A CA 1
ATOM 812 C C . PRO A 1 106 ? 3.168 -4.296 -13.718 1.00 95.12 106 PRO A C 1
ATOM 814 O O . PRO A 1 106 ? 1.982 -4.313 -14.048 1.00 95.12 106 PRO A O 1
ATOM 817 N N . GLN A 1 107 ? 3.590 -3.760 -12.575 1.00 94.81 107 GLN A N 1
ATOM 818 C CA . GLN A 1 107 ? 2.781 -2.819 -11.788 1.00 94.81 107 GLN A CA 1
ATOM 819 C C . GLN A 1 107 ? 2.884 -1.415 -12.394 1.00 94.81 107 GLN A C 1
ATOM 821 O O . GLN A 1 107 ? 3.890 -1.103 -13.030 1.00 94.81 107 GLN A O 1
ATOM 826 N N . PHE A 1 108 ? 1.888 -0.561 -12.175 1.00 97.12 108 PHE A N 1
ATOM 827 C CA . PHE A 1 108 ? 1.837 0.785 -12.745 1.00 97.12 108 PHE A CA 1
ATOM 828 C C . PHE A 1 108 ? 2.059 1.821 -11.647 1.00 97.12 108 PHE A C 1
ATOM 830 O O . PHE A 1 108 ? 1.347 1.815 -10.642 1.00 97.12 108 PHE A O 1
ATOM 837 N N . LEU A 1 109 ? 3.034 2.711 -11.828 1.00 95.94 109 LEU A N 1
ATOM 838 C CA . LEU A 1 109 ? 3.354 3.778 -10.875 1.00 95.94 109 LEU A CA 1
ATOM 839 C C . LEU A 1 109 ? 3.259 5.140 -11.540 1.00 95.94 109 LEU A C 1
ATOM 841 O O . LEU A 1 109 ? 3.652 5.287 -12.690 1.00 95.94 109 LEU A O 1
ATOM 845 N N . ASN A 1 110 ? 2.767 6.138 -10.816 1.00 96.38 110 ASN A N 1
ATOM 846 C CA . ASN A 1 110 ? 2.662 7.497 -11.326 1.00 96.38 110 ASN A CA 1
ATOM 847 C C . ASN A 1 110 ? 3.985 8.250 -11.137 1.00 96.38 110 ASN A C 1
ATOM 849 O O . ASN A 1 110 ? 4.282 8.750 -10.048 1.00 96.38 110 ASN A O 1
ATOM 853 N N . GLY A 1 111 ? 4.774 8.331 -12.205 1.00 95.81 111 GLY A N 1
ATOM 854 C CA . GLY A 1 111 ? 6.052 9.033 -12.224 1.00 95.81 111 GLY A CA 1
ATOM 855 C C . GLY A 1 111 ? 5.918 10.539 -12.016 1.00 95.81 111 GLY A C 1
ATOM 856 O O . GLY A 1 111 ? 6.792 11.132 -11.384 1.00 95.81 111 GLY A O 1
ATOM 857 N N . ASP A 1 112 ? 4.819 11.156 -12.457 1.00 95.69 112 ASP A N 1
ATOM 858 C CA . ASP A 1 112 ? 4.571 12.588 -12.244 1.00 95.69 112 ASP A CA 1
ATOM 859 C C . ASP A 1 112 ? 4.355 12.883 -10.759 1.00 95.69 112 ASP A C 1
ATOM 861 O O . ASP A 1 112 ? 4.956 13.806 -10.206 1.00 95.69 112 ASP A O 1
ATOM 865 N N . SER A 1 113 ? 3.572 12.039 -10.079 1.00 94.12 113 SER A N 1
ATOM 866 C CA . SER A 1 113 ? 3.368 12.146 -8.631 1.00 94.12 113 SER A CA 1
ATOM 867 C C . SER A 1 113 ? 4.672 11.960 -7.851 1.00 94.12 113 SER A C 1
ATOM 869 O O . SER A 1 113 ? 4.929 12.700 -6.902 1.00 94.12 113 SER A O 1
ATOM 871 N N . VAL A 1 114 ? 5.498 10.979 -8.228 1.00 93.25 114 VAL A N 1
ATOM 872 C CA . VAL A 1 114 ? 6.784 10.717 -7.559 1.00 93.25 114 VAL A CA 1
ATOM 873 C C . VAL A 1 114 ? 7.778 11.853 -7.805 1.00 93.25 114 VAL A C 1
ATOM 875 O O . VAL A 1 114 ? 8.443 12.303 -6.871 1.00 93.25 114 VAL A O 1
ATOM 878 N N . THR A 1 115 ? 7.836 12.369 -9.034 1.00 94.25 115 THR A N 1
ATOM 879 C CA . THR A 1 115 ? 8.664 13.529 -9.388 1.00 94.25 115 THR A CA 1
ATOM 880 C C . THR A 1 115 ? 8.252 14.745 -8.560 1.00 94.25 115 THR A C 1
ATOM 882 O O . THR A 1 115 ? 9.098 15.371 -7.922 1.00 94.25 115 THR A O 1
ATOM 885 N N . ALA A 1 116 ? 6.950 15.049 -8.506 1.00 93.44 116 ALA A N 1
ATOM 886 C CA . ALA A 1 116 ? 6.421 16.166 -7.728 1.00 93.44 116 ALA A CA 1
ATOM 887 C C . ALA A 1 116 ? 6.767 16.042 -6.236 1.00 93.44 116 ALA A C 1
ATOM 889 O O . ALA A 1 116 ? 7.226 17.015 -5.636 1.00 93.44 116 ALA A O 1
ATOM 890 N N . PHE A 1 117 ? 6.632 14.842 -5.660 1.00 91.25 117 PHE A N 1
ATOM 891 C CA . PHE A 1 117 ? 6.971 14.581 -4.259 1.00 91.25 117 PHE A CA 1
ATOM 892 C C . PHE A 1 117 ? 8.423 14.957 -3.927 1.00 91.25 117 PHE A C 1
ATOM 894 O O . PHE A 1 117 ? 8.689 15.570 -2.887 1.00 91.25 117 PHE A O 1
ATOM 901 N N . PHE A 1 118 ? 9.370 14.566 -4.786 1.00 89.19 118 PHE A N 1
ATOM 902 C CA . PHE A 1 118 ? 10.794 14.829 -4.576 1.00 89.19 118 PHE A CA 1
ATOM 903 C C . PHE A 1 118 ? 11.158 16.295 -4.835 1.00 89.19 118 PHE A C 1
ATOM 905 O O . PHE A 1 118 ? 11.916 16.872 -4.052 1.00 89.19 118 PHE A O 1
ATOM 912 N N . VAL A 1 119 ? 10.573 16.923 -5.860 1.00 91.75 119 VAL A N 1
ATOM 913 C CA . VAL A 1 119 ? 10.765 18.355 -6.147 1.00 91.75 119 VAL A CA 1
ATOM 914 C C . VAL A 1 119 ? 10.287 19.224 -4.984 1.00 91.75 119 VAL A C 1
ATOM 916 O O . VAL A 1 119 ? 11.012 20.117 -4.549 1.00 91.75 119 VAL A O 1
ATOM 919 N N . GLU A 1 120 ? 9.120 18.924 -4.407 1.00 88.94 120 GLU A N 1
ATOM 920 C CA . GLU A 1 120 ? 8.594 19.617 -3.218 1.00 88.94 120 GLU A CA 1
ATOM 921 C C . GLU A 1 120 ? 9.566 19.550 -2.022 1.00 88.94 120 GLU A C 1
ATOM 923 O O . GLU A 1 120 ? 9.578 20.416 -1.146 1.00 88.94 120 GLU A O 1
ATOM 928 N N . ARG A 1 121 ? 10.425 18.526 -1.992 1.00 83.44 121 ARG A N 1
ATOM 929 C CA . ARG A 1 121 ? 11.412 18.279 -0.933 1.00 83.44 121 ARG A CA 1
ATOM 930 C C . ARG A 1 121 ? 12.829 18.716 -1.310 1.00 83.44 121 ARG A C 1
ATOM 932 O O . ARG A 1 121 ? 13.768 18.390 -0.590 1.00 83.44 121 ARG A O 1
ATOM 939 N N . GLY A 1 122 ? 12.974 19.501 -2.378 1.00 84.88 122 GLY A N 1
ATOM 940 C CA . GLY A 1 122 ? 14.228 20.154 -2.753 1.00 84.88 122 GLY A CA 1
ATOM 941 C C . GLY A 1 122 ? 15.156 19.314 -3.628 1.00 84.88 122 GLY A C 1
ATOM 942 O O . GLY A 1 122 ? 16.307 19.701 -3.821 1.00 84.88 122 GLY A O 1
ATOM 943 N N . VAL A 1 123 ? 14.686 18.187 -4.168 1.00 86.94 123 VAL A N 1
ATOM 944 C CA . VAL A 1 123 ? 15.439 17.434 -5.180 1.00 86.94 123 VAL A CA 1
ATOM 945 C C . VAL A 1 123 ? 15.350 18.175 -6.524 1.00 86.94 123 VAL A C 1
ATOM 947 O O . VAL A 1 123 ? 14.243 18.548 -6.923 1.00 86.94 123 VAL A O 1
ATOM 950 N N . PRO A 1 124 ? 16.468 18.376 -7.250 1.00 90.38 124 PRO A N 1
ATOM 951 C CA . PRO A 1 124 ? 16.444 18.924 -8.602 1.00 90.38 124 PRO A CA 1
ATOM 952 C C . PRO A 1 124 ? 15.510 18.132 -9.520 1.00 90.38 124 PRO A C 1
ATOM 954 O O . PRO A 1 124 ? 15.449 16.904 -9.456 1.00 90.38 124 PRO A O 1
ATOM 957 N N . VAL A 1 125 ? 14.769 18.825 -10.382 1.00 94.25 125 VAL A N 1
ATOM 958 C CA . VAL A 1 125 ? 13.715 18.201 -11.198 1.00 94.25 125 VAL A CA 1
ATOM 959 C C . VAL A 1 125 ? 14.264 17.138 -12.152 1.00 94.25 125 VAL A C 1
ATOM 961 O O . VAL A 1 125 ? 13.619 16.120 -12.380 1.00 94.25 125 VAL A O 1
ATOM 964 N N . GLU A 1 126 ? 15.461 17.347 -12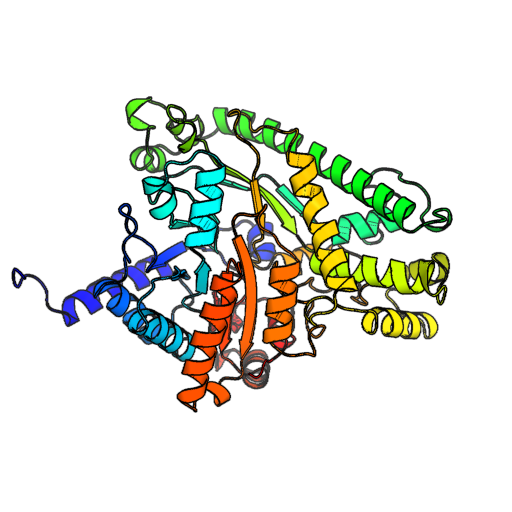.688 1.00 92.94 126 GLU A N 1
ATOM 965 C CA . GLU A 1 126 ? 16.158 16.408 -13.561 1.00 92.94 126 GLU A CA 1
ATOM 966 C C . GLU A 1 126 ? 16.515 15.102 -12.853 1.00 92.94 126 GLU A C 1
ATOM 968 O O . GLU A 1 126 ? 16.466 14.045 -13.476 1.00 92.94 126 GLU A O 1
ATOM 973 N N . ASP A 1 127 ? 16.832 15.176 -11.561 1.00 89.81 127 ASP A N 1
ATOM 974 C CA . ASP A 1 127 ? 17.085 14.011 -10.726 1.00 89.81 127 ASP A CA 1
ATOM 975 C C . ASP A 1 127 ? 15.753 13.352 -10.378 1.00 89.81 127 ASP A C 1
ATOM 977 O O . ASP A 1 127 ? 15.546 12.193 -10.709 1.00 89.81 127 ASP A O 1
ATOM 981 N N . ALA A 1 128 ? 14.792 14.119 -9.857 1.00 91.94 128 ALA A N 1
ATOM 982 C CA . ALA A 1 128 ? 13.471 13.615 -9.493 1.00 91.94 128 ALA A CA 1
ATOM 983 C C . ALA A 1 128 ? 12.741 12.895 -10.646 1.00 91.94 128 ALA A C 1
ATOM 985 O O . ALA A 1 128 ? 11.983 11.965 -10.382 1.00 91.94 128 ALA A O 1
ATOM 986 N N . ARG A 1 129 ? 12.961 13.292 -11.908 1.00 94.75 129 ARG A N 1
ATOM 987 C CA . ARG A 1 129 ? 12.444 12.601 -13.108 1.00 94.75 129 ARG A CA 1
ATOM 988 C C . ARG A 1 129 ? 13.114 11.254 -13.371 1.00 94.75 129 ARG A C 1
ATOM 990 O O . ARG A 1 129 ? 12.461 10.343 -13.861 1.00 94.75 129 ARG A O 1
ATOM 997 N N . ASP A 1 130 ? 14.388 11.137 -13.024 1.00 92.38 130 ASP A N 1
ATOM 998 C CA . ASP A 1 130 ? 15.248 9.956 -13.171 1.00 92.38 130 ASP A CA 1
ATOM 999 C C . ASP A 1 130 ? 15.168 9.045 -11.934 1.00 92.38 130 ASP A C 1
ATOM 1001 O O . ASP A 1 130 ? 16.144 8.411 -11.522 1.00 92.38 130 ASP A O 1
ATOM 1005 N N . HIS A 1 131 ? 13.998 9.019 -11.292 1.00 91.62 131 HIS A N 1
ATOM 1006 C CA . HIS A 1 131 ? 13.733 8.164 -10.148 1.00 91.62 131 HIS A CA 1
ATOM 1007 C C . HIS A 1 131 ? 13.620 6.699 -10.575 1.00 91.62 131 HIS A C 1
ATOM 1009 O O . HIS A 1 131 ? 13.205 6.365 -11.685 1.00 91.62 131 HIS A O 1
ATOM 1015 N N . ALA A 1 132 ? 13.921 5.804 -9.642 1.00 89.75 132 ALA A N 1
ATOM 1016 C CA . ALA A 1 132 ? 13.657 4.380 -9.790 1.00 89.75 132 ALA A CA 1
ATOM 1017 C C . ALA A 1 132 ? 13.022 3.830 -8.508 1.00 89.75 132 ALA A C 1
ATOM 1019 O O . ALA A 1 132 ? 12.848 4.547 -7.515 1.00 89.75 132 ALA A O 1
ATOM 1020 N N . TYR A 1 133 ? 12.613 2.564 -8.549 1.00 88.50 133 TYR A N 1
ATOM 1021 C CA . TYR A 1 133 ? 11.950 1.907 -7.430 1.00 88.50 133 TYR A CA 1
ATOM 1022 C C . TYR A 1 133 ? 12.795 0.752 -6.903 1.00 88.50 133 TYR A C 1
ATOM 1024 O O . TYR A 1 133 ? 13.210 -0.122 -7.657 1.00 88.50 133 TYR A O 1
ATOM 1032 N N . LEU A 1 134 ? 12.991 0.709 -5.587 1.00 83.56 134 LEU A N 1
ATOM 1033 C CA . LEU A 1 134 ? 13.578 -0.425 -4.884 1.00 83.56 134 LEU A CA 1
ATOM 1034 C C . LEU A 1 134 ? 12.466 -1.356 -4.404 1.00 83.56 134 LEU A C 1
ATOM 1036 O O . LEU A 1 134 ? 11.424 -0.927 -3.894 1.00 83.56 134 LEU A O 1
ATOM 1040 N N . GLY A 1 135 ? 12.705 -2.655 -4.535 1.00 83.81 135 GLY A N 1
ATOM 1041 C CA . GLY A 1 135 ? 11.784 -3.675 -4.068 1.00 83.81 135 GLY A CA 1
ATOM 1042 C C . GLY A 1 135 ? 10.378 -3.557 -4.648 1.00 83.81 135 GLY A C 1
ATOM 1043 O O . GLY A 1 135 ? 10.169 -3.698 -5.850 1.00 83.81 135 GLY A O 1
ATOM 1044 N N . CYS A 1 136 ? 9.409 -3.363 -3.759 1.00 80.56 136 CYS A N 1
ATOM 1045 C CA . CYS A 1 136 ? 7.992 -3.300 -4.085 1.00 80.56 136 CYS A CA 1
ATOM 1046 C C . CYS A 1 136 ? 7.704 -2.067 -4.954 1.00 80.56 136 CYS A C 1
ATOM 1048 O O . CYS A 1 136 ? 7.465 -2.170 -6.152 1.00 80.56 136 CYS A O 1
ATOM 1050 N N . SER A 1 137 ? 7.791 -0.889 -4.342 1.00 85.38 137 SER A N 1
ATOM 1051 C CA . SER A 1 137 ? 7.467 0.401 -4.956 1.00 85.38 137 SER A CA 1
ATOM 1052 C C . SER A 1 137 ? 8.204 1.544 -4.250 1.00 85.38 137 SER A C 1
ATOM 1054 O O . SER A 1 137 ? 7.708 2.663 -4.133 1.00 85.38 137 SER A O 1
ATOM 1056 N N . TYR A 1 138 ? 9.379 1.251 -3.685 1.00 85.75 138 TYR A N 1
ATOM 1057 C CA . TYR A 1 138 ? 10.113 2.195 -2.853 1.00 85.75 138 TYR A CA 1
ATOM 1058 C C . TYR A 1 138 ? 10.876 3.185 -3.734 1.00 85.75 138 TYR A C 1
ATOM 1060 O O . TYR A 1 138 ? 12.000 2.913 -4.146 1.00 85.75 138 TYR A O 1
ATOM 1068 N N . ALA A 1 139 ? 10.246 4.313 -4.057 1.00 88.06 139 ALA A N 1
ATOM 1069 C CA . ALA A 1 139 ? 10.843 5.325 -4.921 1.00 88.06 139 ALA A CA 1
ATOM 1070 C C . ALA A 1 139 ? 12.107 5.931 -4.294 1.00 88.06 139 ALA A C 1
ATOM 1072 O O . ALA A 1 139 ? 12.136 6.209 -3.095 1.00 88.06 139 ALA A O 1
ATOM 1073 N N . HIS A 1 140 ? 13.123 6.201 -5.102 1.00 86.00 140 HIS A N 1
ATOM 1074 C CA . HIS A 1 140 ? 14.280 7.013 -4.728 1.00 86.00 140 HIS A CA 1
ATOM 1075 C C . HIS A 1 140 ? 14.571 8.024 -5.839 1.00 86.00 140 HIS A C 1
ATOM 1077 O O . HIS A 1 140 ? 14.313 7.731 -7.006 1.00 86.00 140 HIS A O 1
ATOM 1083 N N . PRO A 1 141 ? 15.082 9.216 -5.496 1.00 82.44 141 PRO A N 1
ATOM 1084 C CA . PRO A 1 141 ? 15.082 10.357 -6.404 1.00 82.44 141 PRO A CA 1
ATOM 1085 C C . PRO A 1 141 ? 16.109 10.274 -7.532 1.00 82.44 141 PRO A C 1
ATOM 1087 O O . PRO A 1 141 ? 16.156 11.195 -8.323 1.00 82.44 141 PRO A O 1
ATOM 1090 N N . LYS A 1 142 ? 16.974 9.255 -7.582 1.00 80.12 142 LYS A N 1
ATOM 1091 C CA . LYS A 1 142 ? 18.025 9.114 -8.604 1.00 80.12 142 LYS A CA 1
ATOM 1092 C C . LYS A 1 142 ? 18.270 7.653 -8.906 1.00 80.12 142 LYS A C 1
ATOM 1094 O O . LYS A 1 142 ? 18.463 6.894 -7.962 1.00 80.12 142 LYS A O 1
ATOM 1099 N N . ASN A 1 143 ? 18.374 7.265 -10.170 1.00 74.44 143 ASN A N 1
ATOM 1100 C CA . ASN A 1 143 ? 18.718 5.905 -10.593 1.00 74.44 143 ASN A CA 1
ATOM 1101 C C . ASN A 1 143 ? 20.214 5.559 -10.378 1.00 74.44 143 ASN A C 1
ATOM 1103 O O . ASN A 1 143 ? 20.935 5.181 -11.299 1.00 74.44 143 ASN A O 1
ATOM 1107 N N . GLN A 1 144 ? 20.709 5.750 -9.154 1.00 73.25 144 GLN A N 1
ATOM 1108 C CA . GLN A 1 144 ? 22.079 5.480 -8.709 1.00 73.25 144 GLN A CA 1
ATOM 1109 C C . GLN A 1 144 ? 22.040 4.860 -7.304 1.00 73.25 144 GLN A C 1
ATOM 1111 O O . GLN A 1 144 ? 20.973 4.794 -6.687 1.00 73.25 144 GLN A O 1
ATOM 1116 N N . GLY A 1 145 ? 23.183 4.393 -6.785 1.00 69.12 145 GLY A N 1
ATOM 1117 C CA . GLY A 1 145 ? 23.260 3.890 -5.412 1.00 69.12 145 GLY A CA 1
ATOM 1118 C C . GLY A 1 145 ? 22.773 4.955 -4.425 1.00 69.12 145 GLY A C 1
ATOM 1119 O O . GLY A 1 145 ? 23.338 6.046 -4.354 1.00 69.12 145 GLY A O 1
ATOM 1120 N N . TYR A 1 146 ? 21.683 4.665 -3.715 1.00 74.19 146 TYR A N 1
ATOM 1121 C CA . TYR A 1 146 ? 21.000 5.622 -2.849 1.00 74.19 146 TYR A CA 1
ATOM 1122 C C . TYR A 1 146 ? 20.654 4.966 -1.516 1.00 74.19 146 TYR A C 1
ATOM 1124 O O . TYR A 1 146 ? 20.112 3.857 -1.474 1.00 74.19 146 TYR A O 1
ATOM 1132 N N . HIS A 1 147 ? 20.953 5.643 -0.407 1.00 77.31 147 HIS A N 1
ATOM 1133 C CA . HIS A 1 147 ? 20.625 5.121 0.911 1.00 77.31 147 HIS A CA 1
ATOM 1134 C C . HIS A 1 147 ? 19.175 5.427 1.288 1.00 77.31 147 HIS A C 1
ATOM 1136 O O . HIS A 1 147 ? 18.739 6.575 1.385 1.00 77.31 147 HIS A O 1
ATOM 1142 N N . CYS A 1 148 ? 18.421 4.368 1.545 1.00 77.94 148 CYS A N 1
ATOM 1143 C CA . CYS A 1 148 ? 17.042 4.433 1.994 1.00 77.94 148 CYS A CA 1
ATOM 1144 C C . CYS A 1 148 ? 16.852 3.540 3.216 1.00 77.94 148 CYS A C 1
ATOM 1146 O O . CYS A 1 148 ? 17.379 2.425 3.258 1.00 77.94 148 CYS A O 1
ATOM 1148 N N . LYS A 1 149 ? 16.092 4.020 4.203 1.00 82.25 149 LYS A N 1
ATOM 1149 C CA . LYS A 1 149 ? 15.842 3.291 5.447 1.00 82.25 149 LYS A CA 1
ATOM 1150 C C . LYS A 1 149 ? 14.381 3.400 5.861 1.00 82.25 149 LYS A C 1
ATOM 1152 O O . LYS A 1 149 ? 13.896 4.478 6.183 1.00 82.25 149 LYS A O 1
ATOM 1157 N N . ALA A 1 150 ? 13.708 2.260 5.954 1.00 85.50 150 ALA A N 1
ATOM 1158 C CA . ALA A 1 150 ? 12.467 2.151 6.707 1.00 85.50 150 ALA A CA 1
ATOM 1159 C C . ALA A 1 150 ? 12.801 2.070 8.199 1.00 85.50 150 ALA A C 1
ATOM 1161 O O . ALA A 1 150 ? 13.442 1.114 8.637 1.00 85.50 150 ALA A O 1
ATOM 1162 N N . ILE A 1 151 ? 12.390 3.069 8.975 1.00 86.69 151 ILE A N 1
ATOM 1163 C CA . ILE A 1 151 ? 12.717 3.138 10.400 1.00 86.69 151 ILE A CA 1
ATOM 1164 C C . ILE A 1 151 ? 11.616 2.542 11.280 1.00 86.69 151 ILE A C 1
ATOM 1166 O O . ILE A 1 151 ? 11.891 2.013 12.352 1.00 86.69 151 ILE A O 1
ATOM 1170 N N . SER A 1 152 ? 10.356 2.546 10.860 1.00 85.12 152 SER A N 1
ATOM 1171 C CA . SER A 1 152 ? 9.281 2.017 11.702 1.00 85.12 152 SER A CA 1
ATOM 1172 C C . SER A 1 152 ? 8.146 1.416 10.896 1.00 85.12 152 SER A C 1
ATOM 1174 O O . SER A 1 152 ? 7.934 1.780 9.745 1.00 85.12 152 SER A O 1
ATOM 1176 N N . TYR A 1 153 ? 7.420 0.500 11.539 1.00 86.38 153 TYR A N 1
ATOM 1177 C CA . TYR A 1 153 ? 6.158 -0.055 11.063 1.00 86.38 153 TYR A CA 1
ATOM 1178 C C . TYR A 1 153 ? 5.099 0.240 12.124 1.00 86.38 153 TYR A C 1
ATOM 1180 O O . TYR A 1 153 ? 5.145 -0.329 13.217 1.00 86.38 153 TYR A O 1
ATOM 1188 N N . VAL A 1 154 ? 4.177 1.153 11.826 1.00 91.19 154 VAL A N 1
ATOM 1189 C CA . VAL A 1 154 ? 3.135 1.604 12.755 1.00 91.19 154 VAL A CA 1
ATOM 1190 C C . VAL A 1 154 ? 1.795 0.990 12.353 1.00 91.19 154 VAL A C 1
ATOM 1192 O O . VAL A 1 154 ? 1.284 1.266 11.272 1.00 91.19 154 VAL A O 1
ATOM 1195 N N . SER A 1 155 ? 1.230 0.149 13.225 1.00 93.81 155 SER A N 1
ATOM 1196 C CA . SER A 1 155 ? -0.077 -0.492 13.019 1.00 93.81 155 SER A CA 1
ATOM 1197 C C . SER A 1 155 ? -1.194 0.364 13.609 1.00 93.81 155 SER A C 1
ATOM 1199 O O . SER A 1 155 ? -1.403 0.350 14.820 1.00 93.81 155 SER A O 1
ATOM 1201 N N . LEU A 1 156 ? -1.932 1.095 12.776 1.00 95.56 156 LEU A N 1
ATOM 1202 C CA . LEU A 1 156 ? -3.056 1.911 13.246 1.00 95.56 156 LEU A CA 1
ATOM 1203 C C . LEU A 1 156 ? -4.229 1.091 13.813 1.00 95.56 156 LEU A C 1
ATOM 1205 O O . LEU A 1 156 ? -4.777 1.518 14.826 1.00 95.56 156 LEU A O 1
ATOM 1209 N N . PRO A 1 157 ? -4.576 -0.100 13.283 1.00 96.94 157 PRO A N 1
ATOM 1210 C CA . PRO A 1 157 ? -5.585 -0.959 13.899 1.00 96.94 157 PRO A CA 1
ATOM 1211 C C . PRO A 1 157 ? -5.190 -1.415 15.302 1.00 96.94 157 PRO A C 1
ATOM 1213 O O . PRO A 1 157 ? -6.028 -1.397 16.191 1.00 96.94 157 PRO A O 1
ATOM 1216 N N . LEU A 1 158 ? -3.912 -1.755 15.528 1.00 97.00 158 LEU A N 1
ATOM 1217 C CA . LEU A 1 158 ? -3.425 -2.093 16.870 1.00 97.00 158 LEU A CA 1
ATOM 1218 C C . LEU A 1 158 ? -3.510 -0.892 17.814 1.00 97.00 158 LEU A C 1
ATOM 1220 O O . LEU A 1 158 ? -3.858 -1.046 18.978 1.00 97.00 158 LEU A O 1
ATOM 1224 N N . LEU A 1 159 ? -3.159 0.301 17.328 1.00 97.88 159 LEU A N 1
ATOM 1225 C CA . LEU A 1 159 ? -3.207 1.512 18.142 1.00 97.88 159 LEU A CA 1
ATOM 1226 C C . LEU A 1 159 ? -4.646 1.899 18.495 1.00 97.88 159 LEU A C 1
ATOM 1228 O O . LEU A 1 159 ? -4.893 2.303 19.627 1.00 97.88 159 LEU A O 1
ATOM 1232 N N . LEU A 1 160 ? -5.601 1.710 17.582 1.00 98.62 160 LEU A N 1
ATOM 1233 C CA . LEU A 1 160 ? -7.026 1.847 17.882 1.00 98.62 160 LEU A CA 1
ATOM 1234 C C . LEU A 1 160 ? -7.487 0.792 18.892 1.00 98.62 160 LEU A C 1
ATOM 1236 O O . LEU A 1 160 ? -8.131 1.149 19.872 1.00 98.62 160 LEU A O 1
ATOM 1240 N N . ASP A 1 161 ? -7.098 -0.467 18.701 1.00 98.31 161 ASP A N 1
ATOM 1241 C CA . ASP A 1 161 ? -7.430 -1.575 19.601 1.00 98.31 161 ASP A CA 1
ATOM 1242 C C . ASP A 1 161 ? -6.969 -1.280 21.038 1.00 98.31 161 ASP A C 1
ATOM 1244 O O . ASP A 1 161 ? -7.772 -1.279 21.965 1.00 98.31 161 ASP A O 1
ATOM 1248 N N . ILE A 1 162 ? -5.711 -0.875 21.244 1.00 98.50 162 ILE A N 1
ATOM 1249 C CA . ILE A 1 162 ? -5.251 -0.495 22.591 1.00 98.50 162 ILE A CA 1
ATOM 1250 C C . ILE A 1 162 ? -5.848 0.828 23.081 1.00 98.50 162 ILE A C 1
ATOM 1252 O O . ILE A 1 162 ? -5.937 1.019 24.288 1.00 98.50 162 ILE A O 1
ATOM 1256 N N . THR A 1 163 ? -6.270 1.745 22.202 1.00 98.75 163 THR A N 1
ATOM 1257 C CA . THR A 1 163 ? -7.007 2.955 22.624 1.00 98.75 163 THR A CA 1
ATOM 1258 C C . THR A 1 163 ? -8.335 2.556 23.262 1.00 98.75 163 THR A C 1
ATOM 1260 O O . THR A 1 163 ? -8.672 3.051 24.335 1.00 98.75 163 THR A O 1
ATOM 1263 N N . LEU A 1 164 ? -9.039 1.604 22.642 1.00 98.75 164 LEU A N 1
ATOM 1264 C CA . LEU A 1 164 ? -10.294 1.034 23.135 1.00 98.75 164 LEU A CA 1
ATOM 1265 C C . LEU A 1 164 ? -10.125 0.202 24.424 1.00 98.75 164 LEU A C 1
ATOM 1267 O O . LEU A 1 164 ? -11.095 -0.087 25.116 1.00 98.75 164 LEU A O 1
ATOM 1271 N N . HIS A 1 165 ? -8.885 -0.118 24.790 1.00 98.56 165 HIS A N 1
ATOM 1272 C CA . HIS A 1 165 ? -8.532 -0.891 25.981 1.00 98.56 165 HIS A CA 1
ATOM 1273 C C . HIS A 1 165 ? -7.539 -0.146 26.890 1.00 98.56 165 HIS A C 1
ATOM 1275 O O . HIS A 1 165 ? -6.740 -0.759 27.601 1.00 98.56 165 HIS A O 1
ATOM 1281 N N . ASN A 1 166 ? -7.556 1.193 26.854 1.00 98.44 166 ASN A N 1
ATOM 1282 C CA . ASN A 1 166 ? -6.777 2.080 27.728 1.00 98.44 166 ASN A CA 1
ATOM 1283 C C . ASN A 1 166 ? -5.269 1.721 27.835 1.00 98.44 166 ASN A C 1
ATOM 1285 O O . ASN A 1 166 ? -4.665 1.724 28.910 1.00 98.44 166 ASN A O 1
ATOM 1289 N N . GLY A 1 167 ? -4.656 1.378 26.701 1.00 98.12 167 GLY A N 1
ATOM 1290 C CA . GLY A 1 167 ? -3.237 1.044 26.552 1.00 98.12 167 GLY A CA 1
ATOM 1291 C C . GLY A 1 167 ? -2.893 -0.444 26.684 1.00 98.12 167 GLY A C 1
ATOM 1292 O O . GLY A 1 167 ? -1.717 -0.807 26.547 1.00 98.12 167 GLY A O 1
ATOM 1293 N N . VAL A 1 168 ? -3.871 -1.317 26.933 1.00 98.25 168 VAL A N 1
ATOM 1294 C CA . VAL A 1 168 ? -3.672 -2.768 27.066 1.00 98.25 168 VAL A CA 1
ATOM 1295 C C . VAL A 1 168 ? -4.028 -3.475 25.761 1.00 98.25 168 VAL A C 1
ATOM 1297 O O . VAL A 1 168 ? -5.047 -3.197 25.151 1.00 98.25 168 VAL A O 1
ATOM 1300 N N . SER A 1 169 ? -3.183 -4.400 25.309 1.00 97.06 169 SER A N 1
ATOM 1301 C CA . SER A 1 169 ? -3.507 -5.260 24.167 1.00 97.06 169 SER A CA 1
ATOM 1302 C C . SER A 1 169 ? -4.462 -6.375 24.607 1.00 97.06 169 SER A C 1
ATOM 1304 O O . SER A 1 169 ? -4.033 -7.213 25.407 1.00 97.06 169 SER A O 1
ATOM 1306 N N . PRO A 1 170 ? -5.691 -6.468 24.064 1.00 94.44 170 PRO A N 1
ATOM 1307 C CA . PRO A 1 170 ? -6.615 -7.551 24.416 1.00 94.44 170 PRO A CA 1
ATOM 1308 C C . PRO A 1 170 ? -6.081 -8.921 23.975 1.00 94.44 170 PRO A C 1
ATOM 1310 O O . PRO A 1 170 ? -6.270 -9.922 24.657 1.00 94.44 170 PRO A O 1
ATOM 1313 N N . MET A 1 171 ? -5.289 -8.960 22.898 1.00 94.94 171 MET A N 1
ATOM 1314 C CA . MET A 1 171 ? -4.651 -10.185 22.400 1.00 94.94 171 MET A CA 1
ATOM 1315 C C . MET A 1 171 ? -3.605 -10.781 23.353 1.00 94.94 171 MET A C 1
ATOM 1317 O O . MET A 1 171 ? -3.314 -11.972 23.272 1.00 94.94 171 MET A O 1
ATOM 1321 N N . THR A 1 172 ? -2.972 -9.967 24.205 1.00 95.50 172 THR A N 1
ATOM 1322 C CA . THR A 1 172 ? -1.824 -10.412 25.023 1.00 95.50 172 THR A CA 1
ATOM 1323 C C . THR A 1 172 ? -1.944 -10.102 26.512 1.00 95.50 172 THR A C 1
ATOM 1325 O O . THR A 1 172 ? -1.111 -10.569 27.289 1.00 95.50 172 THR A O 1
ATOM 1328 N N . GLY A 1 173 ? -2.909 -9.273 26.916 1.00 96.38 173 GLY A N 1
ATOM 1329 C CA . GLY A 1 173 ? -3.041 -8.736 28.272 1.00 96.38 173 GLY A CA 1
ATOM 1330 C C . GLY A 1 173 ? -1.918 -7.776 28.685 1.00 96.38 173 GLY A C 1
ATOM 1331 O O . GLY A 1 173 ? -1.870 -7.332 29.831 1.00 96.38 173 GLY A O 1
ATOM 1332 N N . LYS A 1 174 ? -0.979 -7.451 27.786 1.00 97.19 174 LYS A N 1
ATOM 1333 C CA . LYS A 1 174 ? 0.168 -6.592 28.101 1.00 97.19 174 LYS A CA 1
ATOM 1334 C C . LYS A 1 174 ? -0.179 -5.127 27.875 1.00 97.19 174 LYS A C 1
ATOM 1336 O O . LYS A 1 174 ? -0.725 -4.764 26.833 1.00 97.19 174 LYS A O 1
ATOM 1341 N N . LYS A 1 175 ? 0.232 -4.273 28.813 1.00 97.38 175 LYS A N 1
ATOM 1342 C CA . LYS A 1 175 ? 0.220 -2.819 28.636 1.00 97.38 175 LYS A CA 1
ATOM 1343 C C . LYS A 1 175 ? 1.339 -2.418 27.675 1.00 97.38 175 LYS A C 1
ATOM 1345 O O . LYS A 1 175 ? 2.515 -2.508 28.024 1.00 97.38 175 LYS A O 1
ATOM 1350 N N . ILE A 1 176 ? 0.964 -2.033 26.459 1.00 95.75 176 ILE A N 1
ATOM 1351 C CA . ILE A 1 176 ? 1.895 -1.644 25.385 1.00 95.75 176 ILE A CA 1
ATOM 1352 C C . ILE A 1 176 ? 1.698 -0.196 24.917 1.00 95.75 176 ILE A C 1
ATOM 1354 O O . ILE A 1 176 ? 2.543 0.315 24.187 1.00 95.75 176 ILE A O 1
ATOM 1358 N N . GLY A 1 177 ? 0.616 0.458 25.348 1.00 97.00 177 GLY A N 1
ATOM 1359 C CA . GLY A 1 177 ? 0.351 1.882 25.153 1.00 97.00 177 GLY A CA 1
ATOM 1360 C C . GLY A 1 177 ? 0.327 2.663 26.468 1.00 97.00 177 GLY A C 1
ATOM 1361 O O . GLY A 1 177 ? 0.732 2.174 27.527 1.00 97.00 177 GLY A O 1
ATOM 1362 N N . ILE A 1 178 ? -0.167 3.894 26.387 1.00 98.50 178 ILE A N 1
ATOM 1363 C CA . ILE A 1 178 ? -0.395 4.781 27.537 1.00 98.50 178 ILE A CA 1
ATOM 1364 C C . ILE A 1 178 ? -1.852 4.715 28.004 1.00 98.50 178 ILE A C 1
ATOM 1366 O O . ILE A 1 178 ? -2.710 4.213 27.288 1.00 98.50 178 ILE A O 1
ATOM 1370 N N . GLU A 1 179 ? -2.141 5.217 29.202 1.00 98.50 179 GLU A N 1
ATOM 1371 C CA . GLU A 1 179 ? -3.526 5.371 29.657 1.00 98.50 179 GLU A CA 1
ATOM 1372 C C . GLU A 1 179 ? -4.106 6.656 29.059 1.00 98.50 179 GLU A C 1
ATOM 1374 O O . GLU A 1 179 ? -3.615 7.755 29.326 1.00 98.50 179 GLU A O 1
ATOM 1379 N N . THR A 1 180 ? -5.125 6.516 28.217 1.00 98.31 180 THR A N 1
ATOM 1380 C CA . THR A 1 180 ? -5.813 7.626 27.543 1.00 98.31 180 THR A CA 1
ATOM 1381 C C . THR A 1 180 ? -7.222 7.878 28.076 1.00 98.31 180 THR A C 1
ATOM 1383 O O . THR A 1 180 ? -7.860 8.830 27.634 1.00 98.31 180 THR A O 1
ATOM 1386 N N . GLY A 1 181 ? -7.670 7.076 29.046 1.00 98.06 181 GLY A N 1
ATOM 1387 C CA . GLY A 1 181 ? -9.018 7.092 29.615 1.00 98.06 181 GLY A CA 1
ATOM 1388 C C . GLY A 1 181 ? -9.818 5.852 29.211 1.00 98.06 181 GLY A C 1
ATOM 1389 O O . GLY A 1 181 ? -9.495 5.208 28.213 1.00 98.06 181 GLY A O 1
ATOM 1390 N N . ASP A 1 182 ? -10.840 5.509 30.000 1.00 98.44 182 ASP A N 1
ATOM 1391 C CA . ASP A 1 182 ? -11.802 4.465 29.630 1.00 98.44 182 ASP A CA 1
ATOM 1392 C C . ASP A 1 182 ? -12.687 4.983 28.481 1.00 98.44 182 ASP A C 1
ATOM 1394 O O . ASP A 1 182 ? -13.319 6.034 28.631 1.00 98.44 182 ASP A O 1
ATOM 1398 N N . PRO A 1 183 ? -12.779 4.279 27.339 1.00 98.31 183 PRO A N 1
ATOM 1399 C CA . PRO A 1 183 ? -13.625 4.707 26.230 1.00 98.31 183 PRO A CA 1
ATOM 1400 C C . PRO A 1 183 ? -15.104 4.869 26.570 1.00 98.31 183 PRO A C 1
ATOM 1402 O O . PRO A 1 183 ? -15.799 5.627 25.894 1.00 98.31 183 PRO A O 1
ATOM 1405 N N . ARG A 1 184 ? -15.594 4.190 27.614 1.00 98.50 184 ARG A N 1
ATOM 1406 C CA . ARG A 1 184 ? -16.970 4.340 28.118 1.00 98.50 184 ARG A CA 1
ATOM 1407 C C . ARG A 1 184 ? -17.237 5.743 28.665 1.00 98.50 184 ARG A C 1
ATOM 1409 O O . ARG A 1 184 ? -18.382 6.201 28.680 1.00 98.50 184 ARG A O 1
ATOM 1416 N N . ASP A 1 185 ? -16.186 6.442 29.085 1.00 98.44 185 ASP A N 1
ATOM 1417 C CA . ASP A 1 185 ? -16.289 7.790 29.624 1.00 98.44 185 ASP A CA 1
ATOM 1418 C C . ASP A 1 185 ? -16.247 8.878 28.547 1.00 98.44 185 ASP A C 1
ATOM 1420 O O . ASP A 1 185 ? -16.733 9.980 28.814 1.00 98.44 185 ASP A O 1
ATOM 1424 N N . PHE A 1 186 ? -15.778 8.574 27.330 1.00 98.50 186 PHE A N 1
ATOM 1425 C CA . PHE A 1 186 ? -15.717 9.539 26.229 1.00 98.50 186 PHE A CA 1
ATOM 1426 C C . PHE A 1 186 ? -17.119 9.931 25.748 1.00 98.50 186 PHE A C 1
ATOM 1428 O O . PHE A 1 186 ? -17.864 9.118 25.196 1.00 98.50 186 PHE A O 1
ATOM 1435 N N . LYS A 1 187 ? -17.491 11.201 25.939 1.00 97.94 187 LYS A N 1
ATOM 1436 C CA . LYS A 1 187 ? -18.831 11.732 25.629 1.00 97.94 187 LYS A CA 1
ATOM 1437 C C . LYS A 1 187 ? -18.990 12.125 24.170 1.00 97.94 187 LYS A C 1
ATOM 1439 O O . LYS A 1 187 ? -20.116 12.221 23.682 1.00 97.94 187 LYS A O 1
ATOM 1444 N N . THR A 1 188 ? -17.880 12.339 23.475 1.00 98.62 188 THR A N 1
ATOM 1445 C CA . THR A 1 188 ? -17.850 12.729 22.067 1.00 98.62 188 THR A CA 1
ATOM 1446 C C . THR A 1 188 ? -16.889 11.846 21.281 1.00 98.62 188 THR A C 1
ATOM 1448 O O . THR A 1 188 ? -15.939 11.290 21.833 1.00 98.62 188 THR A O 1
ATOM 1451 N N . PHE A 1 189 ? -17.123 11.733 19.973 1.00 98.69 189 PHE A N 1
ATOM 1452 C CA . PHE A 1 189 ? -16.191 11.049 19.077 1.00 98.69 189 PHE A CA 1
ATOM 1453 C C . PHE A 1 189 ? -14.808 11.723 19.078 1.00 98.69 189 PHE A C 1
ATOM 1455 O O . PHE A 1 189 ? -13.793 11.035 19.018 1.00 98.69 189 PHE A O 1
ATOM 1462 N N . ASP A 1 190 ? -14.762 13.050 19.204 1.00 98.75 190 ASP A N 1
ATOM 1463 C CA . ASP A 1 190 ? -13.512 13.814 19.212 1.00 98.75 190 ASP A CA 1
ATOM 1464 C C . ASP A 1 190 ? -12.632 13.468 20.423 1.00 98.75 190 ASP A C 1
ATOM 1466 O O . ASP A 1 190 ? -11.411 13.413 20.295 1.00 98.75 190 ASP A O 1
ATOM 1470 N N . GLU A 1 191 ? -13.223 13.158 21.584 1.00 98.81 191 GLU A N 1
ATOM 1471 C CA . GLU A 1 191 ? -12.477 12.669 22.753 1.00 98.81 191 GLU A CA 1
ATOM 1472 C C . GLU A 1 191 ? -11.813 11.309 22.484 1.00 98.81 191 GLU A C 1
ATOM 1474 O O . GLU A 1 191 ? -10.634 11.128 22.803 1.00 98.81 191 GLU A O 1
ATOM 1479 N N . LEU A 1 192 ? -12.530 10.380 21.838 1.00 98.81 192 LEU A N 1
ATOM 1480 C CA . LEU A 1 192 ? -11.972 9.091 21.414 1.00 98.81 192 LEU A CA 1
ATOM 1481 C C . LEU A 1 192 ? -10.864 9.277 20.368 1.00 98.81 192 LEU A C 1
ATOM 1483 O O . LEU A 1 192 ? -9.812 8.642 20.451 1.00 98.81 192 LEU A O 1
ATOM 1487 N N . PHE A 1 193 ? -11.082 10.146 19.382 1.00 98.75 193 PHE A N 1
ATOM 1488 C CA . PHE A 1 193 ? -10.093 10.410 18.342 1.00 98.75 193 PHE A CA 1
ATOM 1489 C C . PHE A 1 193 ? -8.823 11.042 18.931 1.00 98.75 193 PHE A C 1
ATOM 1491 O O . PHE A 1 193 ? -7.717 10.582 18.649 1.00 98.75 193 PHE A O 1
ATOM 1498 N N . ALA A 1 194 ? -8.965 12.003 19.847 1.00 98.75 194 ALA A N 1
ATOM 1499 C CA . ALA A 1 194 ? -7.841 12.596 20.568 1.00 98.75 194 ALA A CA 1
ATOM 1500 C C . ALA A 1 194 ? -7.095 11.571 21.446 1.00 98.75 194 ALA A C 1
ATOM 1502 O O . ALA A 1 194 ? -5.876 11.666 21.624 1.00 98.75 194 ALA A O 1
ATOM 1503 N N . ALA A 1 195 ? -7.793 10.576 22.004 1.00 98.81 195 ALA A N 1
ATOM 1504 C CA . ALA A 1 195 ? -7.158 9.458 22.702 1.00 98.81 195 ALA A CA 1
ATOM 1505 C C . ALA A 1 195 ? -6.295 8.612 21.746 1.00 98.81 195 ALA A C 1
ATOM 1507 O O . ALA A 1 195 ? -5.144 8.307 22.072 1.00 98.81 195 ALA A O 1
ATOM 1508 N N . LEU A 1 196 ? -6.792 8.313 20.541 1.00 98.69 196 LEU A N 1
ATOM 1509 C CA . LEU A 1 196 ? -6.018 7.618 19.508 1.00 98.69 196 LEU A CA 1
ATOM 1510 C C . LEU A 1 196 ? -4.776 8.419 19.096 1.00 98.69 196 LEU A C 1
ATOM 1512 O O . LEU A 1 196 ? -3.679 7.862 19.047 1.00 98.69 196 LEU A O 1
ATOM 1516 N N . GLU A 1 197 ? -4.909 9.723 18.844 1.00 98.38 197 GLU A N 1
ATOM 1517 C CA . GLU A 1 197 ? -3.775 10.585 18.479 1.00 98.38 197 GLU A CA 1
ATOM 1518 C C . GLU A 1 197 ? -2.667 10.553 19.541 1.00 98.38 197 GLU A C 1
ATOM 1520 O O . GLU A 1 197 ? -1.484 10.448 19.204 1.00 98.38 197 GLU A O 1
ATOM 1525 N N . LYS A 1 198 ? -3.033 10.547 20.831 1.00 98.62 198 LYS A N 1
ATOM 1526 C CA . LYS A 1 198 ? -2.074 10.405 21.940 1.00 98.62 198 LYS A CA 1
ATOM 1527 C C . LYS A 1 198 ? -1.352 9.054 21.913 1.00 98.62 198 LYS A C 1
ATOM 1529 O O . LYS A 1 198 ? -0.134 9.027 22.112 1.00 98.62 198 LYS A O 1
ATOM 1534 N N . GLN A 1 199 ? -2.056 7.949 21.640 1.00 98.25 199 GLN A N 1
ATOM 1535 C CA . GLN A 1 199 ? -1.423 6.629 21.488 1.00 98.25 199 GLN A CA 1
ATOM 1536 C C . GLN A 1 199 ? -0.452 6.603 20.301 1.00 98.25 199 GLN A C 1
ATOM 1538 O O . GLN A 1 199 ? 0.674 6.111 20.427 1.00 98.25 199 GLN A O 1
ATOM 1543 N N . VAL A 1 200 ? -0.854 7.170 19.158 1.00 97.38 200 VAL A N 1
ATOM 1544 C CA . VAL A 1 200 ? -0.013 7.246 17.954 1.00 97.38 200 VAL A CA 1
ATOM 1545 C C . VAL A 1 200 ? 1.240 8.078 18.215 1.00 97.38 200 VAL A C 1
ATOM 1547 O O . VAL A 1 200 ? 2.343 7.618 17.915 1.00 97.38 200 VAL A O 1
ATOM 1550 N N . ALA A 1 201 ? 1.103 9.253 18.831 1.00 96.88 201 ALA A N 1
ATOM 1551 C CA . ALA A 1 201 ? 2.228 10.122 19.165 1.00 96.88 201 ALA A CA 1
ATOM 1552 C C . ALA A 1 201 ? 3.224 9.447 20.120 1.00 96.88 201 ALA A C 1
ATOM 1554 O O . ALA A 1 201 ? 4.438 9.495 19.893 1.00 96.88 201 ALA A O 1
ATOM 1555 N N . PHE A 1 202 ? 2.726 8.765 21.158 1.00 96.44 202 PHE A N 1
ATOM 1556 C CA . PHE A 1 202 ? 3.562 8.000 22.084 1.00 96.44 202 PHE A CA 1
ATOM 1557 C C . PHE A 1 202 ? 4.378 6.928 21.350 1.00 96.44 202 PHE A C 1
ATOM 1559 O O . PHE A 1 202 ? 5.605 6.856 21.495 1.00 96.44 202 PHE A O 1
ATOM 1566 N N . GLN A 1 203 ? 3.711 6.129 20.517 1.00 94.56 203 GLN A N 1
ATOM 1567 C CA . GLN A 1 203 ? 4.353 5.023 19.823 1.00 94.56 203 GLN A CA 1
ATOM 1568 C C . GLN A 1 203 ? 5.355 5.509 18.763 1.00 94.56 203 GLN A C 1
ATOM 1570 O O . GLN A 1 203 ? 6.462 4.969 18.663 1.00 94.56 203 GLN A O 1
ATOM 1575 N N . LEU A 1 204 ? 5.004 6.547 17.997 1.00 94.69 204 LEU A N 1
ATOM 1576 C CA . LEU A 1 204 ? 5.872 7.136 16.978 1.00 94.69 204 LEU A CA 1
ATOM 1577 C C . LEU A 1 204 ? 7.171 7.669 17.592 1.00 94.69 204 LEU A C 1
ATOM 1579 O O . LEU A 1 204 ? 8.259 7.328 17.121 1.00 94.69 204 LEU A O 1
ATOM 1583 N N . LYS A 1 205 ? 7.076 8.412 18.702 1.00 93.75 205 LYS A N 1
ATOM 1584 C CA . LYS A 1 205 ? 8.246 8.908 19.439 1.00 93.75 205 LYS A CA 1
ATOM 1585 C C . LYS A 1 205 ? 9.160 7.766 19.884 1.00 93.75 205 LYS A C 1
ATOM 1587 O O . LYS A 1 205 ? 10.376 7.830 19.690 1.00 93.75 205 LYS A O 1
ATOM 1592 N N . ALA A 1 206 ? 8.586 6.690 20.424 1.00 93.19 206 ALA A N 1
ATOM 1593 C CA . ALA A 1 206 ? 9.349 5.519 20.846 1.00 93.19 206 ALA A CA 1
ATOM 1594 C C . ALA A 1 206 ? 10.046 4.811 19.668 1.00 93.19 206 ALA A C 1
ATOM 1596 O O . ALA A 1 206 ? 11.133 4.253 19.838 1.00 93.19 206 ALA A O 1
ATOM 1597 N N . TYR A 1 207 ? 9.442 4.793 18.476 1.00 92.25 207 TYR A N 1
ATOM 1598 C CA . TYR A 1 207 ? 10.077 4.238 17.278 1.00 92.25 207 TYR A CA 1
ATOM 1599 C C . TYR A 1 207 ? 11.236 5.097 16.774 1.00 92.25 207 TYR A C 1
ATOM 1601 O O . TYR A 1 207 ? 12.306 4.553 16.488 1.00 92.25 207 TYR A O 1
ATOM 1609 N N . ILE A 1 208 ? 11.049 6.417 16.697 1.00 92.00 208 ILE A N 1
ATOM 1610 C CA . ILE A 1 208 ? 12.101 7.351 16.278 1.00 92.00 208 ILE A CA 1
ATOM 1611 C C . ILE A 1 208 ? 13.306 7.218 17.215 1.00 92.00 208 ILE A C 1
ATOM 1613 O O . ILE A 1 208 ? 14.418 6.965 16.755 1.00 92.00 208 ILE A O 1
ATOM 1617 N N . GLN A 1 209 ? 13.092 7.258 18.534 1.00 91.69 209 GLN A N 1
ATOM 1618 C CA . GLN A 1 209 ? 14.170 7.114 19.521 1.00 91.69 209 GLN A CA 1
ATOM 1619 C C . GLN A 1 209 ? 14.943 5.796 19.378 1.00 91.69 209 GLN A C 1
ATOM 1621 O O . GLN A 1 209 ? 16.175 5.804 19.371 1.00 91.69 209 GLN A O 1
ATOM 1626 N N . ARG A 1 210 ? 14.243 4.665 19.208 1.00 92.06 210 ARG A N 1
ATOM 1627 C CA . ARG A 1 210 ? 14.883 3.356 18.993 1.00 92.06 210 ARG A CA 1
ATOM 1628 C C . ARG A 1 210 ? 15.747 3.337 17.730 1.00 92.06 210 ARG A C 1
ATOM 1630 O O . ARG A 1 210 ? 16.845 2.788 17.757 1.00 92.06 210 ARG A O 1
ATOM 1637 N N . ASN A 1 211 ? 15.299 3.982 16.654 1.00 90.62 211 ASN A N 1
ATOM 1638 C CA . ASN A 1 211 ? 16.064 4.056 15.409 1.00 90.62 211 ASN A CA 1
ATOM 1639 C C . ASN A 1 211 ? 17.286 4.951 15.496 1.00 90.62 211 ASN A C 1
ATOM 1641 O O . ASN A 1 211 ? 18.316 4.617 14.920 1.00 90.62 211 ASN A O 1
ATOM 1645 N N . LEU A 1 212 ? 17.199 6.056 16.234 1.00 89.31 212 LEU A N 1
ATOM 1646 C CA . LEU A 1 212 ? 18.356 6.908 16.492 1.00 89.31 212 LEU A CA 1
ATOM 1647 C C . LEU A 1 212 ? 19.450 6.140 17.245 1.00 89.31 212 LEU A C 1
ATOM 1649 O O . LEU A 1 212 ? 20.626 6.261 16.904 1.00 89.31 212 LEU A O 1
ATOM 1653 N N . VAL A 1 213 ? 19.071 5.314 18.227 1.00 91.44 213 VAL A N 1
ATOM 1654 C CA . VAL A 1 213 ? 20.012 4.423 18.925 1.00 91.44 213 VAL A CA 1
ATOM 1655 C C . VAL A 1 213 ? 20.592 3.389 17.960 1.00 91.44 213 VAL A C 1
ATOM 1657 O O . VAL A 1 213 ? 21.812 3.286 17.859 1.00 91.44 213 VAL A O 1
ATOM 1660 N N . ALA A 1 214 ? 19.743 2.683 17.205 1.00 89.81 214 ALA A N 1
ATOM 1661 C CA . ALA A 1 214 ? 20.186 1.673 16.244 1.00 89.81 214 ALA A CA 1
ATOM 1662 C C . ALA A 1 214 ? 21.154 2.251 15.201 1.00 89.81 214 ALA A C 1
ATOM 1664 O O . ALA A 1 214 ? 22.214 1.681 14.965 1.00 89.81 214 ALA A O 1
ATOM 1665 N N . HIS A 1 215 ? 20.847 3.421 14.638 1.00 87.25 215 HIS A N 1
ATOM 1666 C CA . HIS A 1 215 ? 21.703 4.073 13.654 1.00 87.25 215 HIS A CA 1
ATOM 1667 C C . HIS A 1 215 ? 23.071 4.458 14.227 1.00 87.25 215 HIS A C 1
ATOM 1669 O O . HIS A 1 215 ? 24.094 4.188 13.604 1.00 87.25 215 HIS A O 1
ATOM 1675 N N . ARG A 1 216 ? 23.124 5.009 15.448 1.00 87.12 216 ARG A N 1
ATOM 1676 C CA . ARG A 1 216 ? 24.403 5.292 16.125 1.00 87.12 216 ARG A CA 1
ATOM 1677 C C . ARG A 1 216 ? 25.252 4.031 16.309 1.00 87.12 216 ARG A C 1
ATOM 1679 O O . ARG A 1 216 ? 26.476 4.102 16.232 1.00 87.12 216 ARG A O 1
ATOM 1686 N N . THR A 1 217 ? 24.624 2.880 16.536 1.00 89.19 217 THR A N 1
ATOM 1687 C CA . THR A 1 217 ? 25.316 1.587 16.615 1.00 89.19 217 THR A CA 1
ATOM 1688 C C . THR A 1 217 ? 25.750 1.077 15.238 1.00 89.19 217 THR A C 1
ATOM 1690 O O . THR A 1 217 ? 26.885 0.624 15.093 1.00 89.19 217 THR A O 1
ATOM 1693 N N . GLU A 1 218 ? 24.901 1.177 14.211 1.00 87.38 218 GLU A N 1
ATOM 1694 C CA . GLU A 1 218 ? 25.215 0.789 12.823 1.00 87.38 218 GLU A CA 1
ATOM 1695 C C . GLU A 1 218 ? 26.473 1.505 12.317 1.00 87.38 218 GLU A C 1
ATOM 1697 O O . GLU A 1 218 ? 27.387 0.867 11.790 1.00 87.38 218 GLU A O 1
ATOM 1702 N N . LEU A 1 219 ? 26.572 2.811 12.590 1.00 85.12 219 LEU A N 1
ATOM 1703 C CA . LEU A 1 219 ? 27.737 3.629 12.260 1.00 85.12 219 LEU A CA 1
ATOM 1704 C C . LEU A 1 219 ? 29.046 3.109 12.868 1.00 85.12 219 LEU A C 1
ATOM 1706 O O . LEU A 1 219 ? 30.099 3.461 12.359 1.00 85.12 219 LEU A O 1
ATOM 1710 N N . ASN A 1 220 ? 29.037 2.240 13.878 1.00 85.69 220 ASN A N 1
ATOM 1711 C CA . ASN A 1 220 ? 30.259 1.682 14.471 1.00 85.69 220 ASN A CA 1
ATOM 1712 C C . ASN A 1 220 ? 30.487 0.195 14.158 1.00 85.69 220 ASN A C 1
ATOM 1714 O O . ASN A 1 220 ? 31.514 -0.350 14.549 1.00 85.69 220 ASN A O 1
ATOM 1718 N N . THR A 1 221 ? 29.544 -0.478 13.492 1.00 84.94 221 THR A N 1
ATOM 1719 C CA . THR A 1 221 ? 29.513 -1.952 13.445 1.00 84.94 221 THR A CA 1
ATOM 1720 C C . THR A 1 221 ? 29.648 -2.550 12.051 1.00 84.94 221 THR A C 1
ATOM 1722 O O . THR A 1 221 ? 30.188 -3.647 11.931 1.00 84.94 221 THR A O 1
ATOM 1725 N N . TRP A 1 222 ? 29.209 -1.869 10.990 1.00 84.06 222 TRP A N 1
ATOM 1726 C CA . TRP A 1 222 ? 29.361 -2.391 9.629 1.00 84.06 222 TRP A CA 1
ATOM 1727 C C . TRP A 1 222 ? 29.458 -1.285 8.570 1.00 84.06 222 TRP A C 1
ATOM 1729 O O . TRP A 1 222 ? 29.084 -0.133 8.795 1.00 84.06 222 TRP A O 1
ATOM 1739 N N . ARG A 1 223 ? 30.035 -1.638 7.417 1.00 87.69 223 ARG A N 1
ATOM 1740 C CA . ARG A 1 223 ? 30.241 -0.783 6.237 1.00 87.69 223 ARG A CA 1
ATOM 1741 C C . ARG A 1 223 ? 29.866 -1.563 4.988 1.00 87.69 223 ARG A C 1
ATOM 1743 O O . ARG A 1 223 ? 29.949 -2.792 4.986 1.00 87.69 223 ARG A O 1
ATOM 1750 N N . VAL A 1 224 ? 29.504 -0.858 3.924 1.00 89.62 224 VAL A N 1
ATOM 1751 C CA . VAL A 1 224 ? 29.104 -1.453 2.642 1.00 89.62 224 VAL A CA 1
ATOM 1752 C C . VAL A 1 224 ? 29.950 -0.879 1.502 1.00 89.62 224 VAL A C 1
ATOM 1754 O O . VAL A 1 224 ? 29.412 -0.278 0.573 1.00 89.62 224 VAL A O 1
ATOM 1757 N N . PRO A 1 225 ? 31.282 -1.090 1.516 1.00 89.31 225 PRO A N 1
ATOM 1758 C CA . PRO A 1 225 ? 32.202 -0.423 0.593 1.00 89.31 225 PRO A CA 1
ATOM 1759 C C . PRO A 1 225 ? 31.851 -0.661 -0.879 1.00 89.31 225 PRO A C 1
ATOM 1761 O O . PRO A 1 225 ? 31.944 0.259 -1.684 1.00 89.31 225 PRO A O 1
ATOM 1764 N N . LEU A 1 226 ? 31.368 -1.860 -1.228 1.00 90.50 226 LEU A N 1
ATOM 1765 C CA . LEU A 1 226 ? 30.908 -2.145 -2.587 1.00 90.50 226 LEU A CA 1
ATOM 1766 C C . LEU A 1 226 ? 29.705 -1.272 -2.981 1.00 90.50 226 LEU A C 1
ATOM 1768 O O . LEU A 1 226 ? 29.706 -0.699 -4.061 1.00 90.50 226 LEU A O 1
ATOM 1772 N N . HIS A 1 2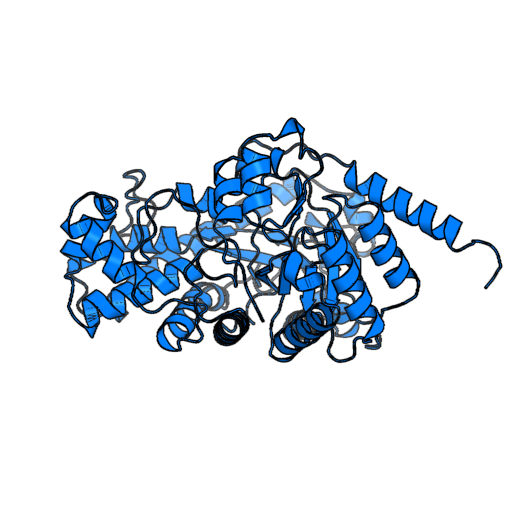27 ? 28.703 -1.117 -2.112 1.00 87.69 227 HIS A N 1
ATOM 1773 C CA . HIS A 1 227 ? 27.558 -0.243 -2.394 1.00 87.69 227 HIS A CA 1
ATOM 1774 C C . HIS A 1 227 ? 27.999 1.223 -2.496 1.00 87.69 227 HIS A C 1
ATOM 1776 O O . HIS A 1 227 ? 27.599 1.932 -3.419 1.00 87.69 227 HIS A O 1
ATOM 1782 N N . SER A 1 228 ? 28.898 1.646 -1.607 1.00 89.62 228 SER A N 1
ATOM 1783 C CA . SER A 1 228 ? 29.478 2.989 -1.606 1.00 89.62 228 SER A CA 1
ATOM 1784 C C . SER A 1 228 ? 30.181 3.323 -2.930 1.00 89.62 228 SER A C 1
ATOM 1786 O O . SER A 1 228 ? 30.094 4.457 -3.381 1.00 89.62 228 SER A O 1
ATOM 1788 N N . THR A 1 229 ? 30.789 2.349 -3.621 1.00 89.44 229 THR A N 1
ATOM 1789 C CA . THR A 1 229 ? 31.442 2.598 -4.928 1.00 89.44 229 THR A CA 1
ATOM 1790 C C . THR A 1 229 ? 30.477 2.938 -6.070 1.00 89.44 229 THR A C 1
ATOM 1792 O O . THR A 1 229 ? 30.906 3.514 -7.064 1.00 89.44 229 THR A O 1
ATOM 1795 N N . PHE A 1 230 ? 29.185 2.619 -5.931 1.00 86.75 230 PHE A N 1
ATOM 1796 C CA . PHE A 1 230 ? 28.140 2.920 -6.924 1.00 86.75 230 PHE A CA 1
ATOM 1797 C C . PHE A 1 230 ? 27.214 4.069 -6.500 1.00 86.75 230 PHE A C 1
ATOM 1799 O O . PHE A 1 230 ? 26.216 4.335 -7.172 1.00 86.75 230 PHE A O 1
ATOM 1806 N N . SER A 1 231 ? 27.498 4.704 -5.362 1.00 85.00 231 SER A N 1
ATOM 1807 C CA . SER A 1 231 ? 26.618 5.691 -4.737 1.00 85.00 231 SER A CA 1
ATOM 1808 C C . SER A 1 231 ? 27.196 7.091 -4.863 1.00 85.00 231 SER A C 1
ATOM 1810 O O . SER A 1 231 ? 28.356 7.322 -4.518 1.00 85.00 231 SER A O 1
ATOM 1812 N N . THR A 1 232 ? 26.377 8.033 -5.323 1.00 79.12 232 THR A N 1
ATOM 1813 C CA . THR A 1 232 ? 26.782 9.424 -5.559 1.00 79.12 232 THR A CA 1
ATOM 1814 C C . THR A 1 232 ? 27.380 10.045 -4.295 1.00 79.12 232 THR A C 1
ATOM 1816 O O . THR A 1 232 ? 26.808 9.911 -3.212 1.00 79.12 232 THR A O 1
ATOM 1819 N N . GLY A 1 233 ? 28.529 10.713 -4.423 1.00 82.44 233 GLY A N 1
ATOM 1820 C CA . GLY A 1 233 ? 29.193 11.448 -3.345 1.00 82.44 233 GLY A CA 1
ATOM 1821 C C . GLY A 1 233 ? 30.107 10.604 -2.451 1.00 82.44 233 GLY A C 1
ATOM 1822 O O . GLY A 1 233 ? 30.992 11.156 -1.800 1.00 82.44 233 GLY A O 1
ATOM 1823 N N . CYS A 1 234 ? 29.933 9.280 -2.386 1.00 88.19 234 CYS A N 1
ATOM 1824 C CA . CYS A 1 234 ? 30.664 8.458 -1.415 1.00 88.19 234 CYS A CA 1
ATOM 1825 C C . CYS A 1 234 ? 32.173 8.420 -1.682 1.00 88.19 234 CYS A C 1
ATOM 1827 O O . CYS A 1 234 ? 32.967 8.501 -0.743 1.00 88.19 234 CYS A O 1
ATOM 1829 N N . LEU A 1 235 ? 32.572 8.327 -2.953 1.00 89.25 235 LEU A N 1
ATOM 1830 C CA . LEU A 1 235 ? 33.983 8.333 -3.340 1.00 89.25 235 LEU A CA 1
ATOM 1831 C C . LEU A 1 235 ? 34.594 9.726 -3.178 1.00 89.25 235 LEU A C 1
ATOM 1833 O O . LEU A 1 235 ? 35.688 9.849 -2.635 1.00 89.25 235 LEU A O 1
ATOM 1837 N N . GLU A 1 236 ? 33.874 10.765 -3.599 1.00 87.94 236 GLU A N 1
ATOM 1838 C CA . GLU A 1 236 ? 34.314 12.159 -3.537 1.00 87.94 236 GLU A CA 1
ATOM 1839 C C . GLU A 1 236 ? 34.516 12.623 -2.092 1.00 87.94 236 GLU A C 1
ATOM 1841 O O . GLU A 1 236 ? 35.495 13.300 -1.785 1.00 87.94 236 GLU A O 1
ATOM 1846 N N . ASN A 1 237 ? 33.612 12.220 -1.196 1.00 85.50 237 ASN A N 1
ATOM 1847 C CA . ASN A 1 237 ? 33.650 12.602 0.212 1.00 85.50 237 ASN A CA 1
ATOM 1848 C C . ASN A 1 237 ? 34.494 11.646 1.070 1.00 85.50 237 ASN A C 1
ATOM 1850 O O . ASN A 1 237 ? 34.745 11.940 2.235 1.00 85.50 237 ASN A O 1
ATOM 1854 N N . GLY A 1 238 ? 34.928 10.501 0.530 1.00 88.19 238 GLY A N 1
ATOM 1855 C CA . GLY A 1 238 ? 35.725 9.514 1.265 1.00 88.19 238 GLY A CA 1
ATOM 1856 C C . GLY A 1 238 ? 34.971 8.830 2.412 1.00 88.19 238 GLY A C 1
ATOM 1857 O O . GLY A 1 238 ? 35.595 8.322 3.345 1.00 88.19 238 GLY A O 1
ATOM 1858 N N . TYR A 1 239 ? 33.637 8.806 2.354 1.00 87.56 239 TYR A N 1
ATOM 1859 C CA . TYR A 1 239 ? 32.784 8.195 3.371 1.00 87.56 239 TYR A CA 1
ATOM 1860 C C . TYR A 1 239 ? 31.915 7.092 2.774 1.00 87.56 239 TYR A C 1
ATOM 1862 O O . TYR A 1 239 ? 31.381 7.201 1.673 1.00 87.56 239 TYR A O 1
ATOM 1870 N N . ASP A 1 240 ? 31.732 6.027 3.551 1.00 89.00 240 ASP A N 1
ATOM 1871 C CA . ASP A 1 240 ? 30.751 4.991 3.245 1.00 89.00 240 ASP A CA 1
ATOM 1872 C C . ASP A 1 240 ? 29.329 5.572 3.208 1.00 89.00 240 ASP A C 1
ATOM 1874 O O . ASP A 1 240 ? 29.003 6.498 3.958 1.00 89.00 240 ASP A O 1
ATOM 1878 N N . ILE A 1 241 ? 28.463 4.995 2.378 1.00 85.62 241 ILE A N 1
ATOM 1879 C CA . ILE A 1 241 ? 27.078 5.439 2.209 1.00 85.62 241 ILE A CA 1
ATOM 1880 C C . ILE A 1 241 ? 26.303 5.459 3.540 1.00 85.62 241 ILE A C 1
ATOM 1882 O O . ILE A 1 241 ? 25.512 6.370 3.772 1.00 85.62 241 ILE A O 1
ATOM 1886 N N . MET A 1 242 ? 26.587 4.528 4.465 1.00 83.06 242 MET A N 1
ATOM 1887 C CA . MET A 1 242 ? 25.943 4.474 5.785 1.00 83.06 242 MET A CA 1
ATOM 1888 C C . MET A 1 242 ? 26.371 5.627 6.696 1.00 83.06 242 MET A C 1
ATOM 1890 O O . MET A 1 242 ? 25.631 5.990 7.605 1.00 83.06 242 MET A O 1
ATOM 1894 N N . MET A 1 243 ? 27.564 6.184 6.463 1.00 81.00 243 MET A N 1
ATOM 1895 C CA . MET A 1 243 ? 28.105 7.341 7.183 1.00 81.00 243 MET A CA 1
ATOM 1896 C C . MET A 1 243 ? 27.779 8.667 6.506 1.00 81.00 243 MET A C 1
ATOM 1898 O O . MET A 1 243 ? 28.200 9.710 7.000 1.00 81.00 243 MET A O 1
ATOM 1902 N N . GLY A 1 244 ? 27.068 8.626 5.379 1.00 75.94 244 GLY A N 1
ATOM 1903 C CA . GLY A 1 244 ? 26.738 9.831 4.651 1.00 75.94 244 GLY A CA 1
ATOM 1904 C C . GLY A 1 244 ? 27.713 10.293 3.613 1.00 75.94 244 GLY A C 1
ATOM 1905 O O . GLY A 1 244 ? 27.849 11.495 3.403 1.00 75.94 244 GLY A O 1
ATOM 1906 N N . GLY A 1 245 ? 28.333 9.359 2.902 1.00 79.56 245 GLY A N 1
ATOM 1907 C CA . GLY A 1 245 ? 29.015 9.703 1.661 1.00 79.56 245 GLY A CA 1
ATOM 1908 C C . GLY A 1 245 ? 28.169 10.575 0.718 1.00 79.56 245 GLY A C 1
ATOM 1909 O O . GLY A 1 245 ? 28.723 11.359 -0.034 1.00 79.56 245 GLY A O 1
ATOM 1910 N N . GLN A 1 246 ? 26.838 10.547 0.817 1.00 77.06 246 GLN A N 1
ATOM 1911 C CA . GLN A 1 246 ? 25.927 11.336 -0.019 1.00 77.06 246 GLN A CA 1
ATOM 1912 C C . GLN A 1 246 ? 25.615 12.757 0.522 1.00 77.06 246 GLN A C 1
ATOM 1914 O O . GLN A 1 246 ? 24.818 13.478 -0.063 1.00 77.06 246 GLN A O 1
ATOM 1919 N N . PHE A 1 247 ? 26.214 13.202 1.636 1.00 72.31 247 PHE A N 1
ATOM 1920 C CA . PHE A 1 247 ? 25.769 14.406 2.374 1.00 72.31 247 PHE A CA 1
ATOM 1921 C C . PHE A 1 247 ? 26.167 15.766 1.784 1.00 72.31 247 PHE A C 1
ATOM 1923 O O . PHE A 1 247 ? 25.755 16.796 2.312 1.00 72.31 247 PHE A O 1
ATOM 1930 N N . ALA A 1 248 ? 26.962 15.815 0.714 1.00 67.00 248 ALA A N 1
ATOM 1931 C CA . ALA A 1 248 ? 27.375 17.095 0.130 1.00 67.00 248 ALA A CA 1
ATOM 1932 C C . ALA A 1 248 ? 26.201 17.883 -0.487 1.00 67.00 248 ALA A C 1
ATOM 1934 O O . ALA A 1 248 ? 26.272 19.105 -0.603 1.00 67.00 248 ALA A O 1
ATOM 1935 N N . ASN A 1 249 ? 25.118 17.197 -0.863 1.00 69.44 249 ASN A N 1
ATOM 1936 C CA . ASN A 1 249 ? 23.934 17.795 -1.462 1.00 69.44 249 ASN A CA 1
ATOM 1937 C C . ASN A 1 249 ? 22.679 17.366 -0.679 1.00 69.44 249 ASN A C 1
ATOM 1939 O O . ASN A 1 249 ? 22.429 16.168 -0.556 1.00 69.44 249 ASN A O 1
ATOM 1943 N N . PRO A 1 250 ? 21.847 18.302 -0.189 1.00 68.50 250 PRO A N 1
ATOM 1944 C CA . PRO A 1 250 ? 20.577 17.982 0.466 1.00 68.50 250 PRO A CA 1
ATOM 1945 C C . PRO A 1 250 ? 19.653 17.064 -0.347 1.00 68.50 250 PRO A C 1
ATOM 1947 O O . PRO A 1 250 ? 18.926 16.263 0.235 1.00 68.50 250 PRO A O 1
ATOM 1950 N N . ALA A 1 251 ? 19.712 17.139 -1.680 1.00 66.94 251 ALA A N 1
ATOM 1951 C CA . ALA A 1 251 ? 18.960 16.262 -2.580 1.00 66.94 251 ALA A CA 1
ATOM 1952 C C . ALA A 1 251 ? 19.438 14.800 -2.574 1.00 66.94 251 ALA A C 1
ATOM 1954 O O . ALA A 1 251 ? 18.732 13.917 -3.053 1.00 66.94 251 ALA A O 1
ATOM 1955 N N . ASP A 1 252 ? 20.636 14.563 -2.045 1.00 74.12 252 ASP A N 1
ATOM 1956 C CA . ASP A 1 252 ? 21.284 13.262 -1.910 1.00 74.12 252 ASP A CA 1
ATOM 1957 C C . ASP A 1 252 ? 21.223 12.744 -0.460 1.00 74.12 252 ASP A C 1
ATOM 1959 O O . ASP A 1 252 ? 21.749 11.676 -0.141 1.00 74.12 252 ASP A O 1
ATOM 1963 N N . HIS A 1 253 ? 20.551 13.470 0.446 1.00 74.88 253 HIS A N 1
ATOM 1964 C CA . HIS A 1 253 ? 20.365 13.013 1.819 1.00 74.88 253 HIS A CA 1
ATOM 1965 C C . HIS A 1 253 ? 19.552 11.713 1.855 1.00 74.88 253 HIS A C 1
ATOM 1967 O O . HIS A 1 253 ? 18.495 11.626 1.221 1.00 74.88 253 HIS A O 1
ATOM 1973 N N . PRO A 1 254 ? 19.962 10.717 2.659 1.00 76.81 254 PRO A N 1
ATOM 1974 C CA . PRO A 1 254 ? 19.223 9.475 2.778 1.00 76.81 254 PRO A CA 1
ATOM 1975 C C . PRO A 1 254 ? 17.764 9.704 3.147 1.00 76.81 254 PRO A C 1
ATOM 1977 O O . PRO A 1 254 ? 17.444 10.518 4.021 1.00 76.81 254 PRO A O 1
ATOM 1980 N N . VAL A 1 255 ? 16.883 8.935 2.513 1.00 80.75 255 VAL A N 1
ATOM 1981 C CA . VAL A 1 255 ? 15.458 8.985 2.831 1.00 80.75 255 VAL A CA 1
ATOM 1982 C C . VAL A 1 255 ? 15.171 8.027 3.980 1.00 80.75 255 VAL A C 1
ATOM 1984 O O . VAL A 1 255 ? 15.500 6.839 3.907 1.00 80.75 255 VAL A O 1
ATOM 1987 N N . TRP A 1 256 ? 14.594 8.558 5.058 1.00 87.25 256 TRP A N 1
ATOM 1988 C CA . TRP A 1 256 ? 14.181 7.791 6.230 1.00 87.25 256 TRP A CA 1
ATOM 1989 C C . TRP A 1 256 ? 12.663 7.809 6.350 1.00 87.25 256 TRP A C 1
ATOM 1991 O O . TRP A 1 256 ? 12.066 8.853 6.622 1.00 87.25 256 TRP A O 1
ATOM 2001 N N . ASP A 1 257 ? 12.055 6.639 6.171 1.00 88.81 257 ASP A N 1
ATOM 2002 C CA . ASP A 1 257 ? 10.607 6.499 6.126 1.00 88.81 257 ASP A CA 1
ATOM 2003 C C . ASP A 1 257 ? 10.023 5.892 7.386 1.00 88.81 257 ASP A C 1
ATOM 2005 O O . ASP A 1 257 ? 10.488 4.870 7.901 1.00 88.81 257 ASP A O 1
ATOM 2009 N N . VAL A 1 258 ? 8.903 6.469 7.794 1.00 91.06 258 VAL A N 1
ATOM 2010 C CA . VAL A 1 258 ? 7.924 5.816 8.651 1.00 91.06 258 VAL A CA 1
ATOM 2011 C C . VAL A 1 258 ? 6.933 5.077 7.762 1.00 91.06 258 VAL A C 1
ATOM 2013 O O . VAL A 1 258 ? 6.360 5.648 6.834 1.00 91.06 258 VAL A O 1
ATOM 2016 N N . ILE A 1 259 ? 6.731 3.793 8.043 1.00 89.06 259 ILE A N 1
ATOM 2017 C CA . ILE A 1 259 ? 5.751 2.976 7.340 1.00 89.06 259 ILE A CA 1
ATOM 2018 C C . ILE A 1 259 ? 4.503 2.898 8.210 1.00 89.06 259 ILE A C 1
ATOM 2020 O O . ILE A 1 259 ? 4.466 2.160 9.197 1.00 89.06 259 ILE A O 1
ATOM 2024 N N . ASP A 1 260 ? 3.468 3.639 7.838 1.00 88.62 260 ASP A N 1
ATOM 2025 C CA . ASP A 1 260 ? 2.157 3.543 8.464 1.00 88.62 260 ASP A CA 1
ATOM 2026 C C . ASP A 1 260 ? 1.279 2.501 7.759 1.00 88.62 260 ASP A C 1
ATOM 2028 O O . ASP A 1 260 ? 1.313 2.318 6.540 1.00 88.62 260 ASP A O 1
ATOM 2032 N N . ARG A 1 261 ? 0.538 1.721 8.548 1.00 90.19 261 ARG A N 1
ATOM 2033 C CA . ARG A 1 261 ? -0.198 0.550 8.065 1.00 90.19 261 ARG A CA 1
ATOM 2034 C C . ARG A 1 261 ? -1.587 0.466 8.678 1.00 90.19 261 ARG A C 1
ATOM 2036 O O . ARG A 1 261 ? -1.795 0.820 9.836 1.00 90.19 261 ARG A O 1
ATOM 2043 N N . GLY A 1 262 ? -2.526 -0.076 7.901 1.00 91.56 262 GLY A N 1
ATOM 2044 C CA . GLY A 1 262 ? -3.874 -0.400 8.368 1.00 91.56 262 GLY A CA 1
ATOM 2045 C C . GLY A 1 262 ? -4.774 0.811 8.643 1.00 91.56 262 GLY A C 1
ATOM 2046 O O . GLY A 1 262 ? -5.729 0.691 9.398 1.00 91.56 262 GLY A O 1
ATOM 2047 N N . TYR A 1 263 ? -4.516 1.973 8.044 1.00 91.69 263 TYR A N 1
ATOM 2048 C CA . TYR A 1 263 ? -5.402 3.137 8.196 1.00 91.69 263 TYR A CA 1
ATOM 2049 C C . TYR A 1 263 ? -6.770 2.954 7.520 1.00 91.69 263 TYR A C 1
ATOM 2051 O O . TYR A 1 263 ? -7.717 3.595 7.952 1.00 91.69 263 TYR A O 1
ATOM 2059 N N . ILE A 1 264 ? -6.906 2.086 6.507 1.00 95.62 264 ILE A N 1
ATOM 2060 C CA . ILE A 1 264 ? -8.213 1.760 5.904 1.00 95.62 264 ILE A CA 1
ATOM 2061 C C . ILE A 1 264 ? -9.105 1.039 6.924 1.00 95.62 264 ILE A C 1
ATOM 2063 O O . ILE A 1 264 ? -10.125 1.612 7.297 1.00 95.62 264 ILE A O 1
ATOM 2067 N N . PRO A 1 265 ? -8.711 -0.123 7.486 1.00 96.69 265 PRO A N 1
ATOM 2068 C CA . PRO A 1 265 ? -9.522 -0.780 8.510 1.00 96.69 265 PRO A CA 1
ATOM 2069 C C . PRO A 1 265 ? -9.675 0.065 9.784 1.00 96.69 265 PRO A C 1
ATOM 2071 O O . PRO A 1 265 ? -10.729 0.031 10.417 1.00 96.69 265 PRO A O 1
ATOM 2074 N N . ALA A 1 266 ? -8.678 0.881 10.155 1.00 97.69 266 ALA A N 1
ATOM 2075 C CA . ALA A 1 266 ? -8.828 1.826 11.265 1.00 97.69 266 ALA A CA 1
ATOM 2076 C C . ALA A 1 266 ? -9.848 2.941 10.953 1.00 97.69 266 ALA A C 1
ATOM 2078 O O . ALA A 1 266 ? -10.662 3.281 11.808 1.00 97.69 266 ALA A O 1
ATOM 2079 N N . GLY A 1 267 ? -9.846 3.482 9.732 1.00 98.12 267 GLY A N 1
ATOM 2080 C CA . GLY A 1 267 ? -10.808 4.482 9.269 1.00 98.12 267 GLY A CA 1
ATOM 2081 C C . GLY A 1 267 ? -12.224 3.923 9.149 1.00 98.12 267 GLY A C 1
ATOM 2082 O O . GLY A 1 267 ? -13.162 4.548 9.639 1.00 98.12 267 GLY A O 1
ATOM 2083 N N . ASP A 1 268 ? -12.391 2.719 8.602 1.00 98.69 268 ASP A N 1
ATOM 2084 C CA . ASP A 1 268 ? -13.679 2.014 8.574 1.00 98.69 268 ASP A CA 1
ATOM 2085 C C . ASP A 1 268 ? -14.186 1.711 9.994 1.00 98.69 268 ASP A C 1
ATOM 2087 O O . ASP A 1 268 ? -15.383 1.830 10.265 1.00 98.69 268 ASP A O 1
ATOM 2091 N N . SER A 1 269 ? -13.285 1.360 10.920 1.00 98.81 269 SER A N 1
ATOM 2092 C CA . SER A 1 269 ? -13.620 1.135 12.331 1.00 98.81 269 SER A CA 1
ATOM 2093 C C . SER A 1 269 ? -14.091 2.419 13.011 1.00 98.81 269 SER A C 1
ATOM 2095 O O . SER A 1 269 ? -15.130 2.428 13.666 1.00 98.81 269 SER A O 1
ATOM 2097 N N . LEU A 1 270 ? -13.368 3.526 12.832 1.00 98.88 270 LEU A N 1
ATOM 2098 C CA . LEU A 1 270 ? -13.750 4.825 13.390 1.00 98.88 270 LEU A CA 1
ATOM 2099 C C . LEU A 1 270 ? -15.040 5.365 12.766 1.00 98.88 270 LEU A C 1
ATOM 2101 O O . LEU A 1 270 ? -15.852 5.949 13.478 1.00 98.88 270 LEU A O 1
ATOM 2105 N N . THR A 1 271 ? -15.269 5.116 11.475 1.00 98.88 271 THR A N 1
ATOM 2106 C CA . THR A 1 271 ? -16.536 5.434 10.798 1.00 98.88 271 THR A CA 1
ATOM 2107 C C . THR A 1 271 ? -17.693 4.669 11.439 1.00 98.88 271 THR A C 1
ATOM 2109 O O . THR A 1 271 ? -18.708 5.265 11.797 1.00 98.88 271 THR A O 1
ATOM 2112 N N . ALA A 1 272 ? -17.524 3.362 11.668 1.00 98.81 272 ALA A N 1
ATOM 2113 C CA . ALA A 1 272 ? -18.529 2.542 12.336 1.00 98.81 272 ALA A CA 1
ATOM 2114 C C . ALA A 1 272 ? -18.790 2.999 13.780 1.00 98.81 272 ALA A C 1
ATOM 2116 O O . ALA A 1 272 ? -19.950 3.138 14.162 1.00 98.81 272 ALA A O 1
ATOM 2117 N N . ILE A 1 273 ? -17.743 3.294 14.562 1.00 98.88 273 ILE A N 1
ATOM 2118 C CA . ILE A 1 273 ? -17.887 3.812 15.931 1.00 98.88 273 ILE A CA 1
ATOM 2119 C C . ILE A 1 273 ? -18.644 5.141 15.926 1.00 98.88 273 ILE A C 1
ATOM 2121 O O . ILE A 1 273 ? -19.633 5.288 16.644 1.00 98.88 273 ILE A O 1
ATOM 2125 N N . LYS A 1 274 ? -18.207 6.104 15.105 1.00 98.81 274 LYS A N 1
ATOM 2126 C CA . LYS A 1 274 ? -18.835 7.425 15.022 1.00 98.81 274 LYS A CA 1
ATOM 2127 C C . LYS A 1 274 ? -20.324 7.293 14.713 1.00 98.81 274 LYS A C 1
ATOM 2129 O O . LYS A 1 274 ? -21.150 7.835 15.441 1.00 98.81 274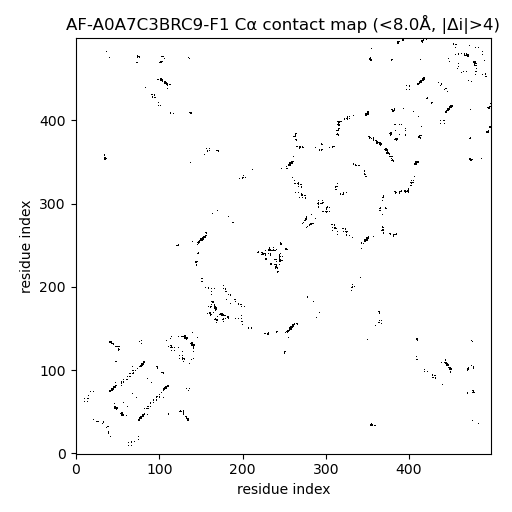 LYS A O 1
ATOM 2134 N N . LYS A 1 275 ? -20.662 6.508 13.690 1.00 98.81 275 LYS A N 1
ATOM 2135 C CA . LYS A 1 275 ? -22.040 6.321 13.245 1.00 98.81 275 LYS A CA 1
ATOM 2136 C C . LYS A 1 275 ? -22.898 5.578 14.267 1.00 98.81 275 LYS A C 1
ATOM 2138 O O . LYS A 1 275 ? -23.974 6.050 14.617 1.00 98.81 275 LYS A O 1
ATOM 2143 N N . LEU A 1 276 ? -22.447 4.415 14.739 1.00 98.88 276 LEU A N 1
ATOM 2144 C CA . LEU A 1 276 ? -23.274 3.503 15.537 1.00 98.88 276 LEU A CA 1
ATOM 2145 C C . LEU A 1 276 ? -23.348 3.894 17.017 1.00 98.88 276 LEU A C 1
ATOM 2147 O O . LEU A 1 276 ? -24.398 3.695 17.627 1.00 98.88 276 LEU A O 1
ATOM 2151 N N . VAL A 1 277 ? -22.274 4.454 17.581 1.00 98.81 277 VAL A N 1
ATOM 2152 C CA . VAL A 1 277 ? -22.197 4.806 19.009 1.00 98.81 277 VAL A CA 1
ATOM 2153 C C . VAL A 1 277 ? -22.554 6.272 19.248 1.00 98.81 277 VAL A C 1
ATOM 2155 O O . VAL A 1 277 ? -23.367 6.568 20.121 1.00 98.81 277 VAL A O 1
ATOM 2158 N N . TYR A 1 278 ? -21.984 7.199 18.472 1.00 98.69 278 TYR A N 1
ATOM 2159 C CA . TYR A 1 278 ? -22.107 8.634 18.758 1.00 98.69 278 TYR A CA 1
ATOM 2160 C C . TYR A 1 278 ? -23.257 9.318 18.005 1.00 98.69 278 TYR A C 1
ATOM 2162 O O . TYR A 1 278 ? -24.038 10.040 18.628 1.00 98.69 278 TYR A O 1
ATOM 2170 N N . ASP A 1 279 ? -23.387 9.084 16.696 1.00 98.50 279 ASP A N 1
ATOM 2171 C CA . ASP A 1 279 ? -24.367 9.779 15.854 1.00 98.50 279 ASP A CA 1
ATOM 2172 C C . ASP A 1 279 ? -25.771 9.158 15.985 1.00 98.50 279 ASP A C 1
ATOM 2174 O O . ASP A 1 279 ? -26.731 9.843 16.337 1.00 98.50 279 ASP A O 1
ATOM 2178 N N . GLU A 1 280 ? -25.902 7.852 15.722 1.00 98.44 280 GLU A N 1
ATOM 2179 C CA . GLU A 1 280 ? -27.192 7.143 15.719 1.00 98.44 280 GLU A CA 1
ATOM 2180 C C . GLU A 1 280 ? -27.536 6.505 17.070 1.00 98.44 280 GLU A C 1
ATOM 2182 O O . GLU A 1 280 ? -28.690 6.136 17.286 1.00 98.44 280 GLU A O 1
ATOM 2187 N N . LYS A 1 281 ? -26.551 6.364 17.972 1.00 98.19 281 LYS A N 1
ATOM 2188 C CA . LYS A 1 281 ? -26.702 5.773 19.317 1.00 98.19 281 LYS A CA 1
ATOM 2189 C C . LYS A 1 281 ? -27.423 4.417 19.314 1.00 98.19 281 LYS A C 1
ATOM 2191 O O . LYS A 1 281 ? -28.215 4.117 20.204 1.00 98.19 281 LYS A O 1
ATOM 2196 N N . LYS A 1 282 ? -27.158 3.602 18.290 1.00 98.31 282 LYS A N 1
ATOM 2197 C CA . LYS A 1 282 ? -27.665 2.227 18.162 1.00 98.31 282 LYS A CA 1
ATOM 2198 C C . LYS A 1 282 ? -26.953 1.255 19.097 1.00 98.31 282 LYS A C 1
ATOM 2200 O O . LYS A 1 282 ? -27.513 0.204 19.394 1.00 98.31 282 LYS A O 1
ATOM 2205 N N . LEU A 1 283 ? -25.732 1.599 19.503 1.00 98.25 283 LEU A N 1
ATOM 2206 C CA . LEU A 1 283 ? -24.884 0.837 20.410 1.00 98.25 283 LEU A CA 1
ATOM 2207 C C . LEU A 1 283 ? -24.344 1.759 21.498 1.00 98.25 283 LEU A C 1
ATOM 2209 O O . LEU A 1 283 ? -24.003 2.914 21.236 1.00 98.25 283 LEU A O 1
ATOM 2213 N N . THR A 1 284 ? -24.208 1.234 22.706 1.00 98.56 284 THR A N 1
ATOM 2214 C CA . THR A 1 284 ? -23.322 1.823 23.712 1.00 98.56 284 THR A CA 1
ATOM 2215 C C . THR A 1 284 ? -21.867 1.424 23.436 1.00 98.56 284 THR A C 1
ATOM 2217 O O . THR A 1 284 ? -21.600 0.429 22.760 1.00 98.56 284 THR A O 1
ATOM 2220 N N . MET A 1 285 ? -20.903 2.193 23.960 1.00 98.69 285 MET A N 1
ATOM 2221 C CA . MET A 1 285 ? -19.487 1.802 23.879 1.00 98.69 285 MET A CA 1
ATOM 2222 C C . MET A 1 285 ? -19.239 0.463 24.587 1.00 98.69 285 MET A C 1
ATOM 2224 O O . MET A 1 285 ? -18.440 -0.335 24.118 1.00 98.69 285 MET A O 1
ATOM 2228 N N . ASP A 1 286 ? -19.955 0.200 25.681 1.00 98.56 286 ASP A N 1
ATOM 2229 C CA . ASP A 1 286 ? -19.832 -1.039 26.446 1.00 98.56 286 ASP A CA 1
ATOM 2230 C C . ASP A 1 286 ? -20.267 -2.266 25.630 1.00 98.56 286 ASP A C 1
ATOM 2232 O O . ASP A 1 286 ? -19.479 -3.191 25.466 1.00 98.56 286 ASP A O 1
ATOM 2236 N N . GLU A 1 287 ? -21.446 -2.218 24.993 1.00 98.50 287 GLU A N 1
ATOM 2237 C CA . GLU A 1 287 ? -21.909 -3.282 24.084 1.00 98.50 287 GLU A CA 1
ATOM 2238 C C . GLU A 1 287 ? -20.928 -3.535 22.934 1.00 98.50 287 GLU A C 1
ATOM 2240 O O . GLU A 1 287 ? -20.723 -4.681 22.526 1.00 98.50 287 GLU A O 1
ATOM 2245 N N . LEU A 1 288 ? -20.332 -2.470 22.382 1.00 98.81 288 LEU A N 1
ATOM 2246 C CA . LEU A 1 288 ? -19.321 -2.611 21.341 1.00 98.81 288 LEU A CA 1
ATOM 2247 C C . LEU A 1 288 ? -18.087 -3.336 21.888 1.00 98.81 288 LEU A C 1
ATOM 2249 O O . LEU A 1 288 ? -17.667 -4.312 21.277 1.00 98.81 288 LEU A O 1
ATOM 2253 N N . LEU A 1 289 ? -17.527 -2.900 23.019 1.00 98.69 289 LEU A N 1
ATOM 2254 C CA . LEU A 1 289 ? -16.339 -3.518 23.617 1.00 98.69 289 LEU A CA 1
ATOM 2255 C C . LEU A 1 289 ? -16.581 -4.989 23.975 1.00 98.69 289 LEU A C 1
ATOM 2257 O O . LEU A 1 289 ? -15.782 -5.834 23.583 1.00 98.69 289 LEU A O 1
ATOM 2261 N N . GLU A 1 290 ? -17.718 -5.326 24.590 1.00 98.50 290 GLU A N 1
ATOM 2262 C CA . GLU A 1 290 ? -18.090 -6.721 24.871 1.00 98.50 290 GLU A CA 1
ATOM 2263 C C . GLU A 1 290 ? -18.151 -7.575 23.593 1.00 98.50 290 GLU A C 1
ATOM 2265 O O . GLU A 1 290 ? -17.698 -8.726 23.566 1.00 98.50 290 GLU A O 1
ATOM 2270 N N . ALA A 1 291 ? -18.687 -7.019 22.502 1.00 98.69 291 ALA A N 1
ATOM 2271 C CA . ALA A 1 291 ? -18.730 -7.700 21.215 1.00 98.69 291 ALA A CA 1
ATOM 2272 C C . ALA A 1 291 ? -17.329 -7.900 20.612 1.00 98.69 291 ALA A C 1
ATOM 2274 O O . ALA A 1 291 ? -17.076 -8.950 20.023 1.00 98.69 291 ALA A O 1
ATOM 2275 N N . LEU A 1 292 ? -16.413 -6.938 20.761 1.00 98.56 292 LEU A N 1
ATOM 2276 C CA . LEU A 1 292 ? -15.033 -7.070 20.280 1.00 98.56 292 LEU A CA 1
ATOM 2277 C C . LEU A 1 292 ? -14.235 -8.082 21.117 1.00 98.56 292 LEU A C 1
ATOM 2279 O O . LEU A 1 292 ? -13.586 -8.963 20.550 1.00 98.56 292 LEU A O 1
ATOM 2283 N N . ASP A 1 293 ? -14.335 -8.002 22.444 1.00 98.00 293 ASP A N 1
ATOM 2284 C CA . ASP A 1 293 ? -13.622 -8.865 23.394 1.00 98.00 293 ASP A CA 1
ATOM 2285 C C . ASP A 1 293 ? -14.041 -10.331 23.274 1.00 98.00 293 ASP A C 1
ATOM 2287 O O . ASP A 1 293 ? -13.217 -11.242 23.369 1.00 98.00 293 ASP A O 1
ATOM 2291 N N . SER A 1 294 ? -15.323 -10.569 22.989 1.00 97.44 294 SER A N 1
ATOM 2292 C CA . SER A 1 294 ? -15.854 -11.901 22.684 1.00 97.44 294 SER A CA 1
ATOM 2293 C C . SER A 1 294 ? -15.640 -12.327 21.229 1.00 97.44 294 SER A C 1
ATOM 2295 O O . SER A 1 294 ? -16.111 -13.389 20.833 1.00 97.44 294 SER A O 1
ATOM 2297 N N . ASN A 1 295 ? -14.955 -11.527 20.404 1.00 98.19 295 ASN A N 1
ATOM 2298 C CA . ASN A 1 295 ? -14.756 -11.786 18.975 1.00 98.19 295 ASN A CA 1
ATOM 2299 C C . ASN A 1 295 ? -16.074 -12.035 18.203 1.00 98.19 295 ASN A C 1
ATOM 2301 O O . ASN A 1 295 ? -16.127 -12.827 17.256 1.00 98.19 295 ASN A O 1
ATOM 2305 N N . PHE A 1 296 ? -17.135 -11.334 18.606 1.00 98.31 296 PHE A N 1
ATOM 2306 C CA . PHE A 1 296 ? -18.502 -11.428 18.093 1.00 98.31 296 PHE A CA 1
ATOM 2307 C C . PHE A 1 296 ? -19.182 -12.797 18.291 1.00 98.31 296 PHE A C 1
ATOM 2309 O O . PHE A 1 296 ? -20.085 -13.134 17.530 1.00 98.31 296 PHE A O 1
ATOM 2316 N N . ASP A 1 297 ? -18.767 -13.592 19.281 1.00 97.12 297 ASP A N 1
ATOM 2317 C CA . ASP A 1 297 ? -19.213 -14.989 19.445 1.00 97.12 297 ASP A CA 1
ATOM 2318 C C . ASP A 1 297 ? -20.680 -15.132 19.908 1.00 97.12 297 ASP A C 1
ATOM 2320 O O . ASP A 1 297 ? -21.341 -16.130 19.628 1.00 97.12 297 ASP A O 1
ATOM 2324 N N . SER A 1 298 ? -21.249 -14.113 20.561 1.00 96.62 298 SER A N 1
ATOM 2325 C CA . SER A 1 298 ? -22.650 -14.138 21.007 1.00 96.62 298 SER A CA 1
ATOM 2326 C C . SER A 1 298 ? -23.648 -13.797 19.887 1.00 96.62 298 SER A C 1
ATOM 2328 O O . SER A 1 298 ? -23.287 -13.238 18.850 1.00 96.62 298 SER A O 1
ATOM 2330 N N . GLU A 1 299 ? -24.940 -14.090 20.083 1.00 97.50 299 GLU A N 1
ATOM 2331 C CA . GLU A 1 299 ? -25.999 -13.685 19.139 1.00 97.50 299 GLU A CA 1
ATOM 2332 C C . GLU A 1 299 ? -26.036 -12.157 18.964 1.00 97.50 299 GLU A C 1
ATOM 2334 O O . GLU A 1 299 ? -26.009 -11.653 17.838 1.00 97.50 299 GLU A O 1
ATOM 2339 N N . ARG A 1 300 ? -25.984 -11.418 20.082 1.00 97.50 300 ARG A N 1
ATOM 2340 C CA . ARG A 1 300 ? -25.874 -9.954 20.080 1.00 97.50 300 ARG A CA 1
ATOM 2341 C C . ARG A 1 300 ? -24.564 -9.486 19.442 1.00 97.50 300 ARG A C 1
ATOM 2343 O O . ARG A 1 300 ? -24.580 -8.552 18.648 1.00 97.50 300 ARG A O 1
ATOM 2350 N N . GLY A 1 301 ? -23.449 -10.161 19.718 1.00 98.25 301 GLY A N 1
ATOM 2351 C CA . GLY A 1 301 ? -22.155 -9.886 19.091 1.00 98.25 301 GLY A CA 1
ATOM 2352 C C . GLY A 1 301 ? -22.206 -10.036 17.569 1.00 98.25 301 GLY A C 1
ATOM 2353 O O . GLY A 1 301 ? -21.735 -9.164 16.843 1.00 98.25 301 GLY A O 1
ATOM 2354 N N . ASN A 1 302 ? -22.859 -11.081 17.063 1.00 98.00 302 ASN A N 1
ATOM 2355 C CA . ASN A 1 302 ? -23.070 -11.283 15.630 1.00 98.00 302 ASN A CA 1
ATOM 2356 C C . ASN A 1 302 ? -23.969 -10.205 15.006 1.00 98.00 302 ASN A C 1
ATOM 2358 O O . ASN A 1 302 ? -23.705 -9.757 13.887 1.00 98.00 302 ASN A O 1
ATOM 2362 N N . GLU A 1 303 ? -25.013 -9.757 15.705 1.00 98.44 303 GLU A N 1
ATOM 2363 C CA . GLU A 1 303 ? -25.836 -8.625 15.267 1.00 98.44 303 GLU A CA 1
ATOM 2364 C C . GLU A 1 303 ? -25.005 -7.336 15.169 1.00 98.44 303 GLU A C 1
ATOM 2366 O O . GLU A 1 303 ? -25.005 -6.681 14.123 1.00 98.44 303 GLU A O 1
ATOM 2371 N N . ILE A 1 304 ? -24.227 -7.024 16.211 1.00 98.75 304 ILE A N 1
ATOM 2372 C CA . ILE A 1 304 ? -23.308 -5.877 16.253 1.00 98.75 304 ILE A CA 1
ATOM 2373 C C . ILE A 1 304 ? -22.307 -5.960 15.103 1.00 98.75 304 ILE A C 1
ATOM 2375 O O . ILE A 1 304 ? -22.120 -4.989 14.369 1.00 98.75 304 ILE A O 1
ATOM 2379 N N . ARG A 1 305 ? -21.736 -7.141 14.852 1.00 98.56 305 ARG A N 1
ATOM 2380 C CA . ARG A 1 305 ? -20.840 -7.363 13.716 1.00 98.56 305 ARG A CA 1
ATOM 2381 C C . ARG A 1 305 ? -21.509 -7.021 12.387 1.00 98.56 305 ARG A C 1
ATOM 2383 O O . ARG A 1 305 ? -20.892 -6.382 11.538 1.00 98.56 305 ARG A O 1
ATOM 2390 N N . ARG A 1 306 ? -22.768 -7.423 12.182 1.00 98.38 306 ARG A N 1
ATOM 2391 C CA . ARG A 1 306 ? -23.524 -7.090 10.960 1.00 98.38 306 ARG A CA 1
ATOM 2392 C C . ARG A 1 306 ? -23.775 -5.588 10.851 1.00 98.38 306 ARG A C 1
ATOM 2394 O O . ARG A 1 306 ? -23.664 -5.056 9.750 1.00 98.38 306 ARG A O 1
ATOM 2401 N N . MET A 1 307 ? -24.059 -4.899 11.957 1.00 98.62 307 MET A N 1
ATOM 2402 C CA . MET A 1 307 ? -24.152 -3.434 11.971 1.00 98.62 307 MET A CA 1
ATOM 2403 C C . MET A 1 307 ? -22.824 -2.789 11.557 1.00 98.62 307 MET A C 1
ATOM 2405 O O . MET A 1 307 ? -22.813 -1.954 10.657 1.00 98.62 307 MET A O 1
ATOM 2409 N N . CYS A 1 308 ? -21.706 -3.231 12.139 1.00 98.50 308 CYS A N 1
ATOM 2410 C CA . CYS A 1 308 ? -20.356 -2.779 11.799 1.00 98.50 308 CYS A CA 1
ATOM 2411 C C . CYS A 1 308 ? -20.010 -3.002 10.321 1.00 98.50 308 CYS A C 1
ATOM 2413 O O . CYS A 1 308 ? -19.486 -2.100 9.670 1.00 98.50 308 CYS A O 1
ATOM 2415 N N . LEU A 1 309 ? -20.331 -4.173 9.762 1.00 97.94 309 LEU A N 1
ATOM 2416 C CA . LEU A 1 309 ? -20.098 -4.496 8.347 1.00 97.94 309 LEU A CA 1
ATOM 2417 C C . LEU A 1 309 ? -20.966 -3.664 7.389 1.00 97.94 309 LEU A C 1
ATOM 2419 O O . LEU A 1 309 ? -20.558 -3.431 6.253 1.00 97.94 309 LEU A O 1
ATOM 2423 N N . ASN A 1 310 ? -22.149 -3.235 7.835 1.00 98.00 310 ASN A N 1
ATOM 2424 C CA . ASN A 1 310 ? -23.086 -2.428 7.051 1.00 98.00 310 ASN A CA 1
ATOM 2425 C C . ASN A 1 310 ? -22.899 -0.914 7.235 1.00 98.00 310 ASN A C 1
ATOM 2427 O O . ASN A 1 310 ? -23.522 -0.138 6.509 1.00 98.00 310 ASN A O 1
ATOM 2431 N N . ALA A 1 311 ? -22.073 -0.479 8.190 1.00 98.31 311 ALA A N 1
ATOM 2432 C CA . ALA A 1 311 ? -21.655 0.915 8.279 1.00 98.31 311 ALA A CA 1
ATOM 2433 C C . ALA A 1 311 ? -20.920 1.331 6.986 1.00 98.31 311 ALA A C 1
ATOM 2435 O O . ALA A 1 311 ? -20.338 0.464 6.329 1.00 98.31 311 ALA A O 1
ATOM 2436 N N . PRO A 1 312 ? -20.927 2.626 6.611 1.00 98.44 312 PRO A N 1
ATOM 2437 C CA . PRO A 1 312 ? -20.196 3.125 5.451 1.00 98.44 312 PRO A CA 1
ATOM 2438 C C . PRO A 1 312 ? -18.754 2.614 5.416 1.00 98.44 312 PRO A C 1
ATOM 2440 O O . PRO A 1 312 ? -18.061 2.649 6.434 1.00 98.44 312 PRO A O 1
ATOM 2443 N N . LYS A 1 313 ? -18.322 2.134 4.245 1.00 98.44 313 LYS A N 1
ATOM 2444 C CA . LYS A 1 313 ? -16.980 1.589 4.023 1.00 98.44 313 LYS A CA 1
ATOM 2445 C C . LYS A 1 313 ? -16.249 2.354 2.940 1.00 98.44 313 LYS A C 1
ATOM 2447 O O . LYS A 1 313 ? -16.834 2.675 1.901 1.00 98.44 313 LYS A O 1
ATOM 2452 N N . TYR A 1 314 ? -14.963 2.564 3.172 1.00 98.50 314 TYR A N 1
ATOM 2453 C CA . TYR A 1 314 ? -14.023 3.042 2.174 1.00 98.50 314 TYR A CA 1
ATOM 2454 C C . TYR A 1 314 ? -14.038 2.154 0.920 1.00 98.50 314 TYR A C 1
ATOM 2456 O O . TYR A 1 314 ? -14.257 0.944 1.002 1.00 98.50 314 TYR A O 1
ATOM 2464 N N . GLY A 1 315 ? -13.792 2.753 -0.247 1.00 97.88 315 GLY A N 1
ATOM 2465 C CA . GLY A 1 315 ? -13.768 2.035 -1.528 1.00 97.88 315 GLY A CA 1
ATOM 2466 C C . GLY A 1 315 ? -15.103 1.999 -2.264 1.00 97.88 315 GLY A C 1
ATOM 2467 O O . GLY A 1 315 ? -15.254 1.269 -3.238 1.00 97.88 315 GLY A O 1
ATOM 2468 N N . ASN A 1 316 ? -16.086 2.760 -1.788 1.00 98.12 316 ASN A N 1
ATOM 2469 C CA . ASN A 1 316 ? -17.444 2.784 -2.328 1.00 98.12 316 ASN A CA 1
ATOM 2470 C C . ASN A 1 316 ? -17.882 4.178 -2.789 1.00 98.12 316 ASN A C 1
ATOM 2472 O O . ASN A 1 316 ? -19.069 4.370 -3.050 1.00 98.12 316 ASN A O 1
ATOM 2476 N N . ASP A 1 317 ? -16.942 5.124 -2.877 1.00 98.25 317 ASP A N 1
ATOM 2477 C CA . ASP A 1 317 ? -17.187 6.540 -3.160 1.00 98.25 317 ASP A CA 1
ATOM 2478 C C . ASP A 1 317 ? -18.113 7.211 -2.124 1.00 98.25 317 ASP A C 1
ATOM 2480 O O . ASP A 1 317 ? -18.933 8.074 -2.440 1.00 98.25 317 ASP A O 1
ATOM 2484 N N . ILE A 1 318 ? -18.001 6.786 -0.858 1.00 98.38 318 ILE A N 1
ATOM 2485 C CA . ILE A 1 318 ? -18.812 7.297 0.250 1.00 98.38 318 ILE A CA 1
ATOM 2486 C C . ILE A 1 318 ? -17.994 8.313 1.042 1.00 98.38 318 ILE A C 1
ATOM 2488 O O . ILE A 1 318 ? -17.110 7.962 1.824 1.00 98.38 318 ILE A O 1
ATOM 2492 N N . ASP A 1 319 ? -18.363 9.583 0.889 1.00 98.19 319 ASP A N 1
ATOM 2493 C CA . ASP A 1 319 ? -17.677 10.736 1.477 1.00 98.19 319 ASP A CA 1
ATOM 2494 C C . ASP A 1 319 ? -17.396 10.615 2.981 1.00 98.19 319 ASP A C 1
ATOM 2496 O O . ASP A 1 319 ? -16.353 11.069 3.441 1.00 98.19 319 ASP A O 1
ATOM 2500 N N . GLU A 1 320 ? -18.322 10.039 3.751 1.00 97.69 320 GLU A N 1
ATOM 2501 C CA . GLU A 1 320 ? -18.178 9.853 5.200 1.00 97.69 320 GLU A CA 1
ATOM 2502 C C . GLU A 1 320 ? -16.972 8.959 5.539 1.00 97.69 320 GLU A C 1
ATOM 2504 O O . GLU A 1 320 ? -16.087 9.374 6.290 1.00 97.69 320 GLU A O 1
ATOM 2509 N N . ALA A 1 321 ? -16.903 7.769 4.933 1.00 98.25 321 ALA A N 1
ATOM 2510 C CA . ALA A 1 321 ? -15.830 6.804 5.169 1.00 98.25 321 ALA A CA 1
ATOM 2511 C C . ALA A 1 321 ? -14.500 7.276 4.561 1.00 98.25 321 ALA A C 1
ATOM 2513 O O . ALA A 1 321 ? -13.450 7.203 5.202 1.00 98.25 321 ALA A O 1
ATOM 2514 N N . ASP A 1 322 ? -14.545 7.842 3.352 1.00 98.31 322 ASP A N 1
ATOM 2515 C CA . ASP A 1 322 ? -13.351 8.307 2.644 1.00 98.31 322 ASP A CA 1
ATOM 2516 C C . ASP A 1 322 ? -12.670 9.473 3.376 1.00 98.31 322 ASP A C 1
ATOM 2518 O O . ASP A 1 322 ? -11.440 9.514 3.494 1.00 98.31 322 ASP A O 1
ATOM 2522 N N . LYS A 1 323 ? -13.459 10.401 3.940 1.00 97.56 323 LYS A N 1
ATOM 2523 C CA . LYS A 1 323 ? -12.932 11.488 4.779 1.00 97.56 323 LYS A CA 1
ATOM 2524 C C . LYS A 1 323 ? -12.340 10.955 6.078 1.00 97.56 323 LYS A C 1
ATOM 2526 O O . LYS A 1 323 ? -11.284 11.437 6.474 1.00 97.56 323 LYS A O 1
ATOM 2531 N N . MET A 1 324 ? -12.957 9.958 6.717 1.00 98.44 324 MET A N 1
ATOM 2532 C CA . MET A 1 324 ? -12.397 9.345 7.925 1.00 98.44 324 MET A CA 1
ATOM 2533 C C . MET A 1 324 ? -11.042 8.685 7.642 1.00 98.44 324 MET A C 1
ATOM 2535 O O . MET A 1 324 ? -10.081 8.921 8.374 1.00 98.44 324 MET A O 1
ATOM 2539 N N . VAL A 1 325 ? -10.922 7.928 6.544 1.00 97.50 325 VAL A N 1
ATOM 2540 C CA . VAL A 1 325 ? -9.644 7.328 6.118 1.00 97.50 325 VAL A CA 1
ATOM 2541 C C . VAL A 1 325 ? -8.585 8.397 5.850 1.00 97.50 325 VAL A C 1
ATOM 2543 O O . VAL A 1 325 ? -7.446 8.245 6.295 1.00 97.50 325 VAL A O 1
ATOM 2546 N N . ARG A 1 326 ? -8.944 9.505 5.186 1.00 96.31 326 ARG A N 1
ATOM 2547 C CA . ARG A 1 326 ? -8.040 10.655 5.021 1.00 96.31 326 ARG A CA 1
ATOM 2548 C C . ARG A 1 326 ? -7.587 11.207 6.376 1.00 96.31 326 ARG A C 1
ATOM 2550 O O . ARG A 1 326 ? -6.392 11.412 6.564 1.00 96.31 326 ARG A O 1
ATOM 2557 N N . THR A 1 327 ? -8.510 11.459 7.304 1.00 96.88 327 THR A N 1
ATOM 2558 C CA . THR A 1 327 ? -8.203 12.023 8.631 1.00 96.88 327 THR A CA 1
ATOM 2559 C C . THR A 1 327 ? -7.241 11.122 9.402 1.00 96.88 327 THR A C 1
ATOM 2561 O O . THR A 1 327 ? -6.196 11.584 9.850 1.00 96.88 327 THR A O 1
ATOM 2564 N N . VAL A 1 328 ? -7.520 9.818 9.464 1.00 96.12 328 VAL A N 1
ATOM 2565 C CA . VAL A 1 328 ? -6.629 8.827 10.090 1.00 96.12 328 VAL A CA 1
ATOM 2566 C C . VAL A 1 328 ? -5.264 8.789 9.400 1.00 96.12 328 VAL A C 1
ATOM 2568 O O . VAL A 1 328 ? -4.225 8.757 10.059 1.00 96.12 328 VAL A O 1
ATOM 2571 N N . GLY A 1 329 ? -5.253 8.840 8.068 1.00 94.31 329 GLY A N 1
ATOM 2572 C CA . GLY A 1 329 ? -4.034 8.878 7.270 1.00 94.31 329 GLY A CA 1
ATOM 2573 C C . GLY A 1 329 ? -3.182 10.134 7.483 1.00 94.31 329 GLY A C 1
ATOM 2574 O O . GLY A 1 329 ? -2.009 10.117 7.127 1.00 94.31 329 GLY A O 1
ATOM 2575 N N . LYS A 1 330 ? -3.705 11.218 8.062 1.00 94.94 330 LYS A N 1
ATOM 2576 C CA . LYS A 1 330 ? -2.928 12.447 8.294 1.00 94.94 330 LYS A CA 1
ATOM 2577 C C . LYS A 1 330 ? -2.217 12.498 9.642 1.00 94.94 330 LYS A C 1
ATOM 2579 O O . LYS A 1 330 ? -1.249 13.243 9.756 1.00 94.94 330 LYS A O 1
ATOM 2584 N N . ILE A 1 331 ? -2.610 11.661 10.607 1.00 95.25 331 ILE A N 1
ATOM 2585 C CA . ILE A 1 331 ? -2.068 11.684 11.976 1.00 95.25 331 ILE A CA 1
ATOM 2586 C C . ILE A 1 331 ? -0.532 11.586 11.969 1.00 95.25 331 ILE A C 1
ATOM 2588 O O . ILE A 1 331 ? 0.160 12.427 12.536 1.00 95.25 331 ILE A O 1
ATOM 2592 N N . ILE A 1 332 ? 0.025 10.563 11.313 1.00 94.94 332 ILE A N 1
ATOM 2593 C CA . ILE A 1 332 ? 1.476 10.318 11.320 1.00 94.94 332 ILE A CA 1
ATOM 2594 C C . ILE A 1 332 ? 2.249 11.373 10.515 1.00 94.94 332 ILE A C 1
ATOM 2596 O O . ILE A 1 332 ? 3.200 11.918 11.076 1.00 94.94 332 ILE A O 1
ATOM 2600 N N . PRO A 1 333 ? 1.882 11.701 9.257 1.00 93.25 333 PRO A N 1
ATOM 2601 C CA . PRO A 1 333 ? 2.522 12.794 8.527 1.00 93.25 333 PRO A CA 1
ATOM 2602 C C . PRO A 1 333 ? 2.588 14.108 9.316 1.00 93.25 333 PRO A C 1
ATOM 2604 O O . PRO A 1 333 ? 3.658 14.706 9.387 1.00 93.25 333 PRO A O 1
ATOM 2607 N N . GLN A 1 334 ? 1.493 14.505 9.973 1.00 94.31 334 GLN A N 1
ATOM 2608 C CA . GLN A 1 334 ? 1.433 15.736 10.769 1.00 94.31 334 GLN A CA 1
ATOM 2609 C C . GLN A 1 334 ? 2.375 15.692 11.977 1.00 94.31 334 GLN A C 1
ATOM 2611 O O . GLN A 1 334 ? 3.103 16.647 12.233 1.00 94.31 334 GLN A O 1
ATOM 2616 N N . LEU A 1 335 ? 2.428 14.564 12.694 1.00 94.06 335 LEU A N 1
ATOM 2617 C CA . LEU A 1 335 ? 3.362 14.388 13.813 1.00 94.06 335 LEU A CA 1
ATOM 2618 C C . LEU A 1 335 ? 4.835 14.431 13.371 1.00 94.06 335 LEU A C 1
ATOM 2620 O O . LEU A 1 335 ? 5.705 14.797 14.161 1.00 94.06 335 LEU A O 1
ATOM 2624 N N . LEU A 1 336 ? 5.131 14.056 12.124 1.00 93.19 336 LEU A N 1
ATOM 2625 C CA . LEU A 1 336 ? 6.488 14.083 11.576 1.00 93.19 336 LEU A CA 1
ATOM 2626 C C . LEU A 1 336 ? 6.945 15.476 11.132 1.00 93.19 336 LEU A C 1
ATOM 2628 O O . LEU A 1 336 ? 8.147 15.669 10.959 1.00 93.19 336 LEU A O 1
ATOM 2632 N N . GLU A 1 337 ? 6.049 16.456 10.976 1.00 91.12 337 GLU A N 1
ATOM 2633 C CA . GLU A 1 337 ? 6.420 17.814 10.549 1.00 91.12 337 GLU A CA 1
ATOM 2634 C C . GLU A 1 337 ? 7.398 18.495 11.518 1.00 91.12 337 GLU A C 1
ATOM 2636 O O . GLU A 1 337 ? 8.269 19.257 11.088 1.00 91.12 337 GLU A O 1
ATOM 2641 N N . SER A 1 338 ? 7.289 18.196 12.817 1.00 89.19 338 SER A N 1
ATOM 2642 C CA . SER A 1 338 ? 8.188 18.709 13.858 1.00 89.19 338 SER A CA 1
ATOM 2643 C C . SER A 1 338 ? 9.483 17.908 14.021 1.00 89.19 338 SER A C 1
ATOM 2645 O O . SER A 1 338 ? 10.353 18.306 14.795 1.00 89.19 338 SER A O 1
ATOM 2647 N N . GLU A 1 339 ? 9.626 16.785 13.319 1.00 90.75 339 GLU A N 1
ATOM 2648 C CA . GLU A 1 339 ? 10.730 15.844 13.485 1.00 90.75 339 GLU A CA 1
ATOM 2649 C C . GLU A 1 339 ? 11.726 15.940 12.321 1.00 90.75 339 GLU A C 1
ATOM 2651 O O . GLU A 1 339 ? 11.373 16.179 11.164 1.00 90.75 339 GLU A O 1
ATOM 2656 N N . LYS A 1 340 ? 13.011 15.720 12.617 1.00 89.06 340 LYS A N 1
ATOM 2657 C CA . LYS A 1 340 ? 14.076 15.679 11.605 1.00 89.06 340 LYS A CA 1
ATOM 2658 C C . LYS A 1 340 ? 14.896 14.409 11.729 1.00 89.06 340 LYS A C 1
ATOM 2660 O O . LYS A 1 340 ? 15.126 13.895 12.826 1.00 89.06 340 LYS A O 1
ATOM 2665 N N . THR A 1 341 ? 15.365 13.918 10.590 1.00 87.12 341 THR A N 1
ATOM 2666 C CA . THR A 1 341 ? 16.345 12.834 10.552 1.00 87.12 341 THR A CA 1
ATOM 2667 C C . THR A 1 341 ? 17.666 13.306 11.178 1.00 87.12 341 THR A C 1
ATOM 2669 O O . THR A 1 341 ? 17.911 14.516 11.279 1.00 87.12 341 THR A O 1
ATOM 2672 N N . PRO A 1 342 ? 18.579 12.388 11.543 1.00 83.44 342 PRO A N 1
ATOM 2673 C CA . PRO A 1 342 ? 19.947 12.745 11.936 1.00 83.44 342 PRO A CA 1
ATOM 2674 C C . PRO A 1 342 ? 20.707 13.604 10.919 1.00 83.44 342 PRO A C 1
ATOM 2676 O O . PRO A 1 342 ? 21.704 14.222 11.276 1.00 83.44 342 PRO A O 1
ATOM 2679 N N . PHE A 1 343 ? 20.240 13.645 9.670 1.00 79.38 343 PHE A N 1
ATOM 2680 C CA . PHE A 1 343 ? 20.853 14.377 8.562 1.00 79.38 343 PHE A CA 1
ATOM 2681 C C . PHE A 1 343 ? 20.186 15.737 8.317 1.00 79.38 343 PHE A C 1
ATOM 2683 O O . PHE A 1 343 ? 20.478 16.413 7.335 1.00 79.38 343 PHE A O 1
ATOM 2690 N N . GLY A 1 344 ? 19.242 16.139 9.174 1.00 81.19 344 GLY A N 1
ATOM 2691 C CA . GLY A 1 344 ? 18.524 17.408 9.062 1.00 81.19 344 GLY A CA 1
ATOM 2692 C C . GLY A 1 344 ? 17.432 17.439 7.986 1.00 81.19 344 GLY A C 1
ATOM 2693 O O . GLY A 1 344 ? 16.737 18.452 7.882 1.00 81.19 344 GLY A O 1
ATOM 2694 N N . SER A 1 345 ? 17.248 16.352 7.224 1.00 81.69 345 SER A N 1
ATOM 2695 C CA . SER A 1 345 ? 16.128 16.178 6.291 1.00 81.69 345 SER A CA 1
ATOM 2696 C C . SER A 1 345 ? 14.828 15.848 7.036 1.00 81.69 345 SER A C 1
ATOM 2698 O O . SER A 1 345 ? 14.842 15.461 8.209 1.00 81.69 345 SER A O 1
ATOM 2700 N N . LYS A 1 346 ? 13.685 16.018 6.365 1.00 86.12 346 LYS A N 1
ATOM 2701 C CA . LYS A 1 346 ? 12.385 15.586 6.897 1.00 86.12 346 LYS A CA 1
ATOM 2702 C C . LYS A 1 346 ? 12.282 14.062 6.848 1.00 86.12 346 LYS A C 1
ATOM 2704 O O . LYS A 1 346 ? 12.767 13.441 5.902 1.00 86.12 346 LYS A O 1
ATOM 2709 N N . TYR A 1 347 ? 11.603 13.478 7.830 1.00 89.56 347 TYR A N 1
ATOM 2710 C CA . TYR A 1 347 ? 11.085 12.121 7.677 1.00 89.56 347 TYR A CA 1
ATOM 2711 C C . TYR A 1 347 ? 10.044 12.085 6.558 1.00 89.56 347 TYR A C 1
ATOM 2713 O O . TYR A 1 347 ? 9.321 13.057 6.333 1.00 89.56 347 TYR A O 1
ATOM 2721 N N . THR A 1 348 ? 9.957 10.956 5.867 1.00 88.62 348 THR A N 1
ATOM 2722 C CA . THR A 1 348 ? 8.925 10.715 4.856 1.00 88.62 348 THR A CA 1
ATOM 2723 C C . THR A 1 348 ? 8.011 9.580 5.286 1.00 88.62 348 THR A C 1
ATOM 2725 O O . THR A 1 348 ? 8.329 8.801 6.185 1.00 88.62 348 THR A O 1
ATOM 2728 N N . VAL A 1 349 ? 6.850 9.489 4.646 1.00 90.12 349 VAL A N 1
ATOM 2729 C CA . VAL A 1 349 ? 5.945 8.354 4.806 1.00 90.12 349 VAL A CA 1
ATOM 2730 C C . VAL A 1 349 ? 5.950 7.539 3.521 1.00 90.12 349 VAL A C 1
ATOM 2732 O O . VAL A 1 349 ? 5.965 8.083 2.411 1.00 90.12 349 VAL A O 1
ATOM 2735 N N . ILE A 1 350 ? 5.928 6.215 3.663 1.00 87.44 350 ILE A N 1
ATOM 2736 C CA . ILE A 1 350 ? 5.701 5.319 2.534 1.00 87.44 350 ILE A CA 1
ATOM 2737 C C . ILE A 1 350 ? 4.692 4.232 2.883 1.00 87.44 350 ILE A C 1
ATOM 2739 O O . ILE A 1 350 ? 4.750 3.600 3.936 1.00 87.44 350 ILE A O 1
ATOM 2743 N N . ARG A 1 351 ? 3.774 3.994 1.948 1.00 88.56 351 ARG A N 1
ATOM 2744 C CA . ARG A 1 351 ? 2.578 3.181 2.146 1.00 88.56 351 ARG A CA 1
ATOM 2745 C C . ARG A 1 351 ? 2.607 1.970 1.234 1.00 88.56 351 ARG A C 1
ATOM 2747 O O . ARG A 1 351 ? 1.947 1.923 0.201 1.00 88.56 351 ARG A O 1
ATOM 2754 N N . GLN A 1 352 ? 3.399 0.976 1.614 1.00 81.38 352 GLN A N 1
ATOM 2755 C CA . GLN A 1 352 ? 3.541 -0.279 0.864 1.00 81.38 352 GLN A CA 1
ATOM 2756 C C . GLN A 1 352 ? 2.579 -1.362 1.371 1.00 81.38 352 GLN A C 1
ATOM 2758 O O . GLN A 1 352 ? 1.881 -1.150 2.359 1.00 81.38 352 GLN A O 1
ATOM 2763 N N . GLY A 1 353 ? 2.541 -2.518 0.699 1.00 72.69 353 GLY A N 1
ATOM 2764 C CA . GLY A 1 353 ? 1.700 -3.673 1.053 1.00 72.69 353 GLY A CA 1
ATOM 2765 C C . GLY A 1 353 ? 2.496 -4.861 1.615 1.00 72.69 353 GLY A C 1
ATOM 2766 O O . GLY A 1 353 ? 2.426 -5.141 2.811 1.00 72.69 353 GLY A O 1
ATOM 2767 N N . LEU A 1 354 ? 3.342 -5.513 0.809 1.00 82.69 354 LEU A N 1
ATOM 2768 C CA . LEU A 1 354 ? 3.977 -6.800 1.165 1.00 82.69 354 LEU A CA 1
ATOM 2769 C C . LEU A 1 354 ? 2.930 -7.804 1.709 1.00 82.69 354 LEU A C 1
ATOM 2771 O O . LEU A 1 354 ? 1.758 -7.712 1.370 1.00 82.69 354 LEU A O 1
ATOM 2775 N N . THR A 1 355 ? 3.311 -8.759 2.557 1.00 84.25 355 THR A N 1
ATOM 2776 C CA . THR A 1 355 ? 2.349 -9.579 3.331 1.00 84.25 355 THR A CA 1
ATOM 2777 C C . THR A 1 355 ? 2.166 -9.085 4.759 1.00 84.25 355 THR A C 1
ATOM 2779 O O . THR A 1 355 ? 1.753 -9.835 5.647 1.00 84.25 355 THR A O 1
ATOM 2782 N N . TRP A 1 356 ? 2.491 -7.817 5.018 1.00 86.19 356 TRP A N 1
ATOM 2783 C CA . TRP A 1 356 ? 2.422 -7.292 6.375 1.00 86.19 356 TRP A CA 1
ATOM 2784 C C . TRP A 1 356 ? 0.979 -7.250 6.881 1.00 86.19 356 TRP A C 1
ATOM 2786 O O . TRP A 1 356 ? 0.761 -7.440 8.066 1.00 86.19 356 TRP A O 1
ATOM 2796 N N . HIS A 1 357 ? -0.021 -7.058 6.019 1.00 86.94 357 HIS A N 1
ATOM 2797 C CA . HIS A 1 357 ? -1.437 -7.069 6.410 1.00 86.94 357 HIS A CA 1
ATOM 2798 C C . HIS A 1 357 ? -1.871 -8.383 7.067 1.00 86.94 357 HIS A C 1
ATOM 2800 O O . HIS A 1 357 ? -2.675 -8.364 7.997 1.00 86.94 357 HIS A O 1
ATOM 2806 N N . TYR A 1 358 ? -1.299 -9.510 6.639 1.00 87.81 358 TYR A N 1
ATOM 2807 C CA . TYR A 1 358 ? -1.485 -10.804 7.287 1.00 87.81 358 TYR A CA 1
ATOM 2808 C C . TYR A 1 358 ? -0.781 -10.855 8.649 1.00 87.81 358 TYR A C 1
ATOM 2810 O O . TYR A 1 358 ? -1.418 -11.116 9.668 1.00 87.81 358 TYR A O 1
ATOM 2818 N N . PHE A 1 359 ? 0.524 -10.566 8.686 1.00 87.00 359 PHE A N 1
ATOM 2819 C CA . PHE A 1 359 ? 1.315 -10.639 9.919 1.00 87.00 359 PHE A CA 1
ATOM 2820 C C . PHE A 1 3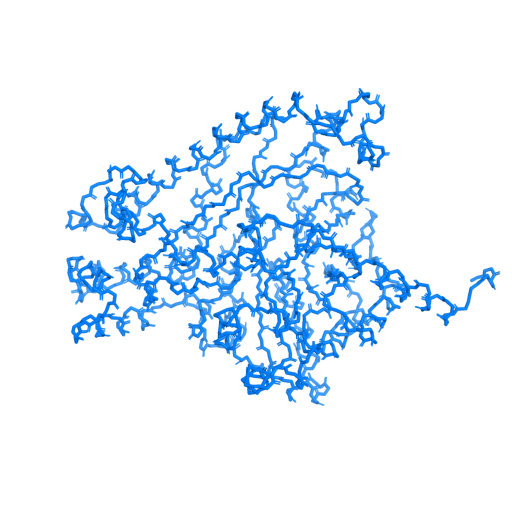59 ? 0.840 -9.638 10.985 1.00 87.00 359 PHE A C 1
ATOM 2822 O O . PHE A 1 359 ? 0.653 -9.994 12.145 1.00 87.00 359 PHE A O 1
ATOM 2829 N N . GLY A 1 360 ? 0.591 -8.395 10.581 1.00 88.94 360 GLY A N 1
ATOM 2830 C CA . GLY A 1 360 ? 0.075 -7.318 11.416 1.00 88.94 360 GLY A CA 1
ATOM 2831 C C . GLY A 1 360 ? -1.332 -7.597 11.938 1.00 88.94 360 GLY A C 1
ATOM 2832 O O . GLY A 1 360 ? -1.628 -7.221 13.066 1.00 88.94 360 GLY A O 1
ATOM 2833 N N . GLY A 1 361 ? -2.167 -8.312 11.176 1.00 92.25 361 GLY A N 1
ATOM 2834 C CA . GLY A 1 361 ? -3.507 -8.719 11.605 1.00 92.25 361 GLY A CA 1
ATOM 2835 C C . GLY A 1 361 ? -3.518 -9.723 12.762 1.00 92.25 361 GLY A C 1
ATOM 2836 O O . GLY A 1 361 ? -4.409 -9.653 13.610 1.00 92.25 361 GLY A O 1
ATOM 2837 N N . LYS A 1 362 ? -2.500 -10.597 12.862 1.00 91.62 362 LYS A N 1
ATOM 2838 C CA . LYS A 1 362 ? -2.375 -11.605 13.938 1.00 91.62 362 LYS A CA 1
ATOM 2839 C C . LYS A 1 362 ? -2.304 -10.995 15.338 1.00 91.62 362 LYS A C 1
ATOM 2841 O O . LYS A 1 362 ? -2.723 -11.630 16.300 1.00 91.62 362 LYS A O 1
ATOM 2846 N N . GLY A 1 363 ? -1.747 -9.790 15.454 1.00 92.00 363 GLY A N 1
ATOM 2847 C CA . GLY A 1 363 ? -1.554 -9.098 16.729 1.00 92.00 363 GLY A CA 1
ATOM 2848 C C . GLY A 1 363 ? -2.715 -8.199 17.158 1.00 92.00 363 GLY A C 1
ATOM 2849 O O . GLY A 1 363 ? -2.572 -7.517 18.168 1.00 92.00 363 GLY A O 1
ATOM 2850 N N . VAL A 1 364 ? -3.817 -8.156 16.402 1.00 96.25 364 VAL A N 1
ATOM 2851 C CA . VAL A 1 364 ? -4.925 -7.205 16.606 1.00 96.25 364 VAL A CA 1
ATOM 2852 C C . VAL A 1 364 ? -6.221 -7.956 16.917 1.00 96.25 364 VAL A C 1
ATOM 2854 O O . VAL A 1 364 ? -6.586 -8.885 16.179 1.00 96.25 364 VAL A O 1
ATOM 2857 N N . GLY A 1 365 ? -6.919 -7.525 17.973 1.00 97.81 365 GLY A N 1
ATOM 2858 C CA . GLY A 1 365 ? -8.231 -8.030 18.388 1.00 97.81 365 GLY A CA 1
ATOM 2859 C C . GLY A 1 365 ? -9.327 -7.755 17.361 1.00 97.81 365 GLY A C 1
ATOM 2860 O O . GLY A 1 365 ? -9.074 -7.161 16.314 1.00 97.81 365 GLY A O 1
ATOM 2861 N N . ALA A 1 366 ? -10.549 -8.225 17.605 1.00 98.38 366 ALA A N 1
ATOM 2862 C CA . ALA A 1 366 ? -11.657 -7.909 16.708 1.00 98.38 366 ALA A CA 1
ATOM 2863 C C . ALA A 1 366 ? -11.826 -6.384 16.601 1.00 98.38 366 ALA A C 1
ATOM 2865 O O . ALA A 1 366 ? -11.606 -5.671 17.577 1.00 98.38 366 ALA A O 1
ATOM 2866 N N . SER A 1 367 ? -12.176 -5.875 15.418 1.00 98.25 367 SER A N 1
ATOM 2867 C CA . SER A 1 367 ? -12.241 -4.430 15.175 1.00 98.25 367 SER A CA 1
ATOM 2868 C C . SER A 1 367 ? -13.638 -3.951 14.753 1.00 98.25 367 SER A C 1
ATOM 2870 O O . SER A 1 367 ? -14.394 -4.709 14.134 1.00 98.25 367 SER A O 1
ATOM 2872 N N . PRO A 1 368 ? -14.006 -2.689 15.066 1.00 98.50 368 PRO A N 1
ATOM 2873 C CA . PRO A 1 368 ? -15.317 -2.112 14.740 1.00 98.50 368 PRO A CA 1
ATOM 2874 C C . PRO A 1 368 ? -15.653 -2.019 13.246 1.00 98.50 368 PRO A C 1
ATOM 2876 O O . PRO A 1 368 ? -16.784 -1.699 12.891 1.00 98.50 368 PRO A O 1
ATOM 2879 N N . ASP A 1 369 ? -14.711 -2.311 12.349 1.00 98.12 369 ASP A N 1
ATOM 2880 C CA . ASP A 1 369 ? -14.985 -2.521 10.928 1.00 98.12 369 ASP A CA 1
ATOM 2881 C C . ASP A 1 369 ? -15.700 -3.858 10.637 1.00 98.12 369 ASP A C 1
ATOM 2883 O O . ASP A 1 369 ? -16.178 -4.051 9.518 1.00 98.12 369 ASP A O 1
ATOM 2887 N N . GLY A 1 370 ? -15.832 -4.739 11.637 1.00 97.75 370 GLY A N 1
ATOM 2888 C CA . GLY A 1 370 ? -16.455 -6.063 11.556 1.00 97.75 370 GLY A CA 1
ATOM 2889 C C . GLY A 1 370 ? -15.456 -7.206 11.331 1.00 97.75 370 GLY A C 1
ATOM 2890 O O . GLY A 1 370 ? -15.862 -8.365 11.142 1.00 97.75 370 GLY A O 1
ATOM 2891 N N . ARG A 1 371 ? -14.151 -6.911 11.336 1.00 97.06 371 ARG A N 1
ATOM 2892 C CA . ARG A 1 371 ? -13.084 -7.909 11.218 1.00 97.06 371 ARG A CA 1
ATOM 2893 C C . ARG A 1 371 ? -12.917 -8.661 12.540 1.00 97.06 371 ARG A C 1
ATOM 2895 O O . ARG A 1 371 ? -12.846 -8.066 13.609 1.00 97.06 371 ARG A O 1
ATOM 2902 N N . GLN A 1 372 ? -12.827 -9.985 12.461 1.00 96.81 372 GLN A N 1
ATOM 2903 C CA . GLN A 1 372 ? -12.561 -10.841 13.622 1.00 96.81 372 GLN A CA 1
ATOM 2904 C C . GLN A 1 372 ? -11.084 -10.794 14.035 1.00 96.81 372 GLN A C 1
ATOM 2906 O O . GLN A 1 372 ? -10.206 -10.542 13.206 1.00 96.81 372 GLN A O 1
ATOM 2911 N N . ALA A 1 373 ? -10.810 -11.090 15.305 1.00 97.38 373 ALA A N 1
ATOM 2912 C CA . ALA A 1 373 ? -9.472 -11.119 15.884 1.00 97.38 373 ALA A CA 1
ATOM 2913 C C . ALA A 1 373 ? -8.509 -12.007 15.075 1.00 97.38 373 ALA A C 1
ATOM 2915 O O . ALA A 1 373 ? -8.871 -13.082 14.590 1.00 97.38 373 ALA A O 1
ATOM 2916 N N . GLY A 1 374 ? -7.269 -11.543 14.901 1.00 94.31 374 GLY A N 1
ATOM 2917 C CA . GLY A 1 374 ? -6.211 -12.298 14.222 1.00 94.31 374 GLY A CA 1
ATOM 2918 C C . GLY A 1 374 ? -6.337 -12.450 12.696 1.00 94.31 374 GLY A C 1
ATOM 2919 O O . GLY A 1 374 ? -5.405 -12.948 12.064 1.00 94.31 374 GLY A O 1
ATOM 2920 N N . LYS A 1 375 ? -7.451 -12.030 12.074 1.00 93.44 375 LYS A N 1
ATOM 2921 C CA . LYS A 1 375 ? -7.633 -12.076 10.609 1.00 93.44 375 LYS A CA 1
ATOM 2922 C C . LYS A 1 375 ? -6.734 -11.064 9.869 1.00 93.44 375 LYS A C 1
ATOM 2924 O O . LYS A 1 375 ? -6.311 -10.080 10.469 1.00 93.44 375 LYS A O 1
ATOM 2929 N N . PRO A 1 376 ? -6.448 -11.247 8.571 1.00 92.31 376 PRO A N 1
ATOM 2930 C CA . PRO A 1 376 ? -5.711 -10.248 7.795 1.00 92.31 376 PRO A CA 1
ATOM 2931 C C . PRO A 1 376 ? -6.370 -8.861 7.829 1.00 92.31 376 PRO A C 1
ATOM 2933 O O . PRO A 1 376 ? -7.590 -8.744 7.922 1.00 92.31 376 PRO A O 1
ATOM 2936 N N . LEU A 1 377 ? -5.545 -7.818 7.754 1.00 93.56 377 LEU A N 1
ATOM 2937 C CA . LEU A 1 377 ? -5.971 -6.441 7.483 1.00 93.56 377 LEU A CA 1
ATOM 2938 C C . LEU A 1 377 ? -6.171 -6.234 5.964 1.00 93.56 377 LEU A C 1
ATOM 2940 O O . LEU A 1 377 ? -5.910 -7.143 5.169 1.00 93.56 377 LEU A O 1
ATOM 2944 N N . ALA A 1 378 ? -6.566 -5.022 5.553 1.00 92.19 378 ALA A N 1
ATOM 2945 C CA . ALA A 1 378 ? -6.582 -4.625 4.141 1.00 92.19 378 ALA A CA 1
ATOM 2946 C C . ALA A 1 378 ? -5.217 -4.882 3.469 1.00 92.19 378 ALA A C 1
ATOM 2948 O O . ALA A 1 378 ? -4.165 -4.600 4.051 1.00 92.19 378 ALA A O 1
ATOM 2949 N N . ASP A 1 379 ? -5.243 -5.446 2.262 1.00 86.31 379 ASP A N 1
ATOM 2950 C CA . ASP A 1 379 ? -4.095 -6.059 1.579 1.00 86.31 379 ASP A CA 1
ATOM 2951 C C . ASP A 1 379 ? -3.063 -5.072 1.051 1.00 86.31 379 ASP A C 1
ATOM 2953 O O . ASP A 1 379 ? -1.876 -5.387 0.931 1.00 86.31 379 ASP A O 1
ATOM 2957 N N . ALA A 1 380 ? -3.500 -3.862 0.743 1.00 85.69 380 ALA A N 1
ATOM 2958 C CA . ALA A 1 380 ? -2.602 -2.783 0.419 1.00 85.69 380 ALA A CA 1
ATOM 2959 C C . ALA A 1 380 ? -3.141 -1.449 0.905 1.00 85.69 380 ALA A C 1
ATOM 2961 O O . ALA A 1 380 ? -4.184 -1.322 1.538 1.00 85.69 380 ALA A O 1
ATOM 2962 N N . SER A 1 381 ? -2.348 -0.430 0.647 1.00 87.88 381 SER A N 1
ATOM 2963 C CA . SER A 1 381 ? -2.447 0.833 1.335 1.00 87.88 381 SER A CA 1
ATOM 2964 C C . SER A 1 381 ? -3.506 1.754 0.695 1.00 87.88 381 SER A C 1
ATOM 2966 O O . SER A 1 381 ? -3.981 2.682 1.325 1.00 87.88 381 SER A O 1
ATOM 2968 N N . LEU A 1 382 ? -3.978 1.484 -0.517 1.00 92.75 382 LEU A N 1
ATOM 2969 C CA . LEU A 1 382 ? -5.182 2.112 -1.086 1.00 92.75 382 LEU A CA 1
ATOM 2970 C C . LEU A 1 382 ? -6.327 1.115 -1.278 1.00 92.75 382 LEU A C 1
ATOM 2972 O O . LEU A 1 382 ? -7.364 1.470 -1.824 1.00 92.75 382 LEU A O 1
ATOM 2976 N N . SER A 1 383 ? -6.138 -0.145 -0.890 1.00 94.88 383 SER A N 1
ATOM 2977 C CA . SER A 1 383 ? -7.109 -1.192 -1.206 1.00 94.88 383 SER A CA 1
ATOM 2978 C C . SER A 1 383 ? -8.178 -1.269 -0.124 1.00 94.88 383 SER A C 1
ATOM 2980 O O . SER A 1 383 ? -7.826 -1.317 1.057 1.00 94.88 383 SER A O 1
ATOM 2982 N N . PRO A 1 384 ? -9.466 -1.284 -0.492 1.00 95.94 384 PRO A N 1
ATOM 2983 C CA . PRO A 1 384 ? -10.541 -1.517 0.461 1.00 95.94 384 PRO A CA 1
ATOM 2984 C C . PRO A 1 384 ? -10.331 -2.823 1.227 1.00 95.94 384 PRO A C 1
ATOM 2986 O O . PRO A 1 384 ? -9.721 -3.766 0.719 1.00 95.94 384 PRO A O 1
ATOM 2989 N N . THR A 1 385 ? -10.847 -2.891 2.455 1.00 93.88 385 THR A N 1
ATOM 2990 C CA . THR A 1 385 ? -10.896 -4.155 3.200 1.00 93.88 385 THR A CA 1
ATOM 2991 C C . THR A 1 385 ? -11.599 -5.216 2.346 1.00 93.88 385 THR A C 1
ATOM 2993 O O . THR A 1 385 ? -12.569 -4.910 1.656 1.00 93.88 385 THR A O 1
ATOM 2996 N N . GLN A 1 386 ? -11.115 -6.458 2.361 1.00 90.69 386 GLN A N 1
ATOM 2997 C CA . GLN A 1 386 ? -11.556 -7.503 1.433 1.00 90.69 386 GLN A CA 1
ATOM 2998 C C . GLN A 1 386 ? -13.086 -7.690 1.483 1.00 90.69 386 GLN A C 1
ATOM 3000 O O . GLN A 1 386 ? -13.646 -8.005 2.536 1.00 90.69 386 GLN A O 1
ATOM 3005 N N . GLY A 1 387 ? -13.759 -7.486 0.343 1.00 89.94 387 GLY A N 1
ATOM 3006 C CA . GLY A 1 387 ? -15.218 -7.585 0.201 1.00 89.94 387 GLY A CA 1
ATOM 3007 C C . GLY A 1 387 ? -16.017 -6.364 0.684 1.00 89.94 387 GLY A C 1
ATOM 3008 O O . GLY A 1 387 ? -17.252 -6.406 0.689 1.00 89.94 387 GLY A O 1
ATOM 3009 N N . ALA A 1 388 ? -15.352 -5.287 1.113 1.00 95.12 388 ALA A N 1
ATOM 3010 C CA . ALA A 1 388 ? -16.007 -4.047 1.525 1.00 95.12 388 ALA A CA 1
ATOM 3011 C C . ALA A 1 388 ? -16.437 -3.185 0.329 1.00 95.12 388 ALA A C 1
ATOM 3013 O O . ALA A 1 388 ? -17.435 -2.471 0.418 1.00 95.12 388 ALA A O 1
ATOM 3014 N N . ASP A 1 389 ? -15.713 -3.263 -0.784 1.00 96.19 389 ASP A N 1
ATOM 3015 C CA . ASP A 1 389 ? -16.001 -2.580 -2.039 1.00 96.19 389 ASP A CA 1
ATOM 3016 C C . ASP A 1 389 ? -17.086 -3.303 -2.846 1.00 96.19 389 ASP A C 1
ATOM 3018 O O . ASP A 1 389 ? -16.940 -4.448 -3.265 1.00 96.19 389 ASP A O 1
ATOM 3022 N N . LYS A 1 390 ? -18.212 -2.616 -3.047 1.00 95.75 390 LYS A N 1
ATOM 3023 C CA . LYS A 1 390 ? -19.437 -3.146 -3.670 1.00 95.75 390 LYS A CA 1
ATOM 3024 C C . LYS A 1 390 ? -19.938 -2.296 -4.841 1.00 95.75 390 LYS A C 1
ATOM 3026 O O . LYS A 1 390 ? -20.877 -2.702 -5.517 1.00 95.75 390 LYS A O 1
ATOM 3031 N N . ASN A 1 391 ? -19.307 -1.146 -5.091 1.00 96.62 391 ASN A N 1
ATOM 3032 C CA . ASN A 1 391 ? -19.707 -0.170 -6.114 1.00 96.62 391 ASN A CA 1
ATOM 3033 C C . ASN A 1 391 ? -18.750 -0.122 -7.326 1.00 96.62 391 ASN A C 1
ATOM 3035 O O . ASN A 1 391 ? -18.763 0.838 -8.094 1.00 96.62 391 ASN A O 1
ATOM 3039 N N . GLY A 1 392 ? -17.932 -1.162 -7.505 1.00 96.56 392 GLY A N 1
ATOM 3040 C CA . GLY A 1 392 ? -17.044 -1.327 -8.656 1.00 96.56 392 GLY A CA 1
ATOM 3041 C C . GLY A 1 392 ? -15.725 -0.540 -8.586 1.00 96.56 392 GLY A C 1
ATOM 3042 O O . GLY A 1 392 ? -15.516 0.291 -7.697 1.00 96.56 392 GLY A O 1
ATOM 3043 N N . PRO A 1 393 ? -14.819 -0.777 -9.551 1.00 96.94 393 PRO A N 1
ATOM 3044 C CA . PRO A 1 393 ? -13.429 -0.318 -9.492 1.00 96.94 393 PRO A CA 1
ATOM 3045 C C . PRO A 1 393 ? -13.290 1.207 -9.626 1.00 96.94 393 PRO A C 1
ATOM 3047 O O . PRO A 1 393 ? -12.370 1.799 -9.064 1.00 96.94 393 PRO A O 1
ATOM 3050 N N . THR A 1 394 ? -14.222 1.880 -10.310 1.00 97.44 394 THR A N 1
ATOM 3051 C CA . THR A 1 394 ? -14.248 3.350 -10.388 1.00 97.44 394 THR A CA 1
ATOM 3052 C C . THR A 1 394 ? -14.532 3.983 -9.029 1.00 97.44 394 THR A C 1
ATOM 3054 O O . THR A 1 394 ? -13.857 4.940 -8.658 1.00 97.44 394 THR A O 1
ATOM 3057 N N . ALA A 1 395 ? -15.471 3.428 -8.253 1.00 98.12 395 ALA A N 1
ATOM 3058 C CA . ALA A 1 395 ? -15.752 3.909 -6.903 1.00 98.12 395 ALA A CA 1
ATOM 3059 C C . ALA A 1 395 ? -14.540 3.714 -5.979 1.00 98.12 395 ALA A C 1
ATOM 3061 O O . ALA A 1 395 ? -14.200 4.608 -5.204 1.00 98.12 395 ALA A O 1
ATOM 3062 N N . VAL A 1 396 ? -13.828 2.591 -6.130 1.00 98.19 396 VAL A N 1
ATOM 3063 C CA . VAL A 1 396 ? -12.568 2.338 -5.420 1.00 98.19 396 VAL A CA 1
ATOM 3064 C C . VAL A 1 396 ? -11.519 3.399 -5.761 1.00 98.19 396 VAL A C 1
ATOM 3066 O O . VAL A 1 396 ? -10.917 3.980 -4.856 1.00 98.19 396 VAL A O 1
ATOM 3069 N N . CYS A 1 397 ? -11.320 3.702 -7.046 1.00 97.69 397 CYS A N 1
ATOM 3070 C CA . CYS A 1 397 ? -10.396 4.751 -7.479 1.00 97.69 397 CYS A CA 1
ATOM 3071 C C . CYS A 1 397 ? -10.792 6.139 -6.957 1.00 97.69 397 CYS A C 1
ATOM 3073 O O . CYS A 1 397 ? -9.921 6.872 -6.491 1.00 97.69 397 CYS A O 1
ATOM 3075 N N . ASN A 1 398 ? -12.082 6.486 -6.969 1.00 98.00 398 ASN A N 1
ATOM 3076 C CA . ASN A 1 398 ? -12.573 7.752 -6.421 1.00 98.00 398 ASN A CA 1
ATOM 3077 C C . ASN A 1 398 ? -12.277 7.864 -4.919 1.00 98.00 398 ASN A C 1
ATOM 3079 O O . ASN A 1 398 ? -11.709 8.866 -4.479 1.00 98.00 398 ASN A O 1
ATOM 3083 N N . SER A 1 399 ? -12.572 6.818 -4.141 1.00 98.12 399 SER A N 1
ATOM 3084 C CA . SER A 1 399 ? -12.225 6.754 -2.717 1.00 98.12 399 SER A CA 1
ATOM 3085 C C . SER A 1 399 ? -10.713 6.864 -2.485 1.00 98.12 399 SER A C 1
ATOM 3087 O O . SER A 1 399 ? -10.267 7.598 -1.601 1.00 98.12 399 SER A O 1
ATOM 3089 N N . ALA A 1 400 ? -9.897 6.200 -3.309 1.00 96.31 400 ALA A N 1
ATOM 3090 C CA . ALA A 1 400 ? -8.437 6.295 -3.256 1.00 96.31 400 ALA A CA 1
ATOM 3091 C C . ALA A 1 400 ? -7.911 7.710 -3.531 1.00 96.31 400 ALA A C 1
ATOM 3093 O O . ALA A 1 400 ? -7.016 8.173 -2.823 1.00 96.31 400 ALA A O 1
ATOM 3094 N N . ILE A 1 401 ? -8.499 8.427 -4.488 1.00 96.06 401 ILE A N 1
ATOM 3095 C CA . ILE A 1 401 ? -8.170 9.832 -4.759 1.00 96.06 401 ILE A CA 1
ATOM 3096 C C . ILE A 1 401 ? -8.592 10.721 -3.578 1.00 96.06 401 ILE A C 1
ATOM 3098 O O . ILE A 1 401 ? -7.818 11.569 -3.131 1.00 96.06 401 ILE A O 1
ATOM 3102 N N . LYS A 1 402 ? -9.788 10.505 -3.014 1.00 95.94 402 LYS A N 1
ATOM 3103 C CA . LYS A 1 402 ? -10.306 11.265 -1.859 1.00 95.94 402 LYS A CA 1
ATOM 3104 C C . LYS A 1 402 ? -9.459 11.089 -0.598 1.00 95.94 402 LYS A C 1
ATOM 3106 O O . LYS A 1 402 ? -9.322 12.053 0.166 1.00 95.94 402 LYS A O 1
ATOM 3111 N N . ALA A 1 403 ? -8.860 9.911 -0.414 1.00 91.62 403 ALA A N 1
ATOM 3112 C CA . ALA A 1 403 ? -7.926 9.632 0.673 1.00 91.62 403 ALA A CA 1
ATOM 3113 C C . ALA A 1 403 ? -6.696 10.565 0.645 1.00 91.62 403 ALA A C 1
ATOM 3115 O O . ALA A 1 403 ? -6.208 10.943 1.708 1.00 91.62 403 ALA A O 1
ATOM 3116 N N . ASP A 1 404 ? -6.265 11.000 -0.552 1.00 88.12 404 ASP A N 1
ATOM 3117 C CA . ASP A 1 404 ? -5.276 12.070 -0.796 1.00 88.12 404 ASP A CA 1
ATOM 3118 C C . ASP A 1 404 ? -3.967 11.897 -0.035 1.00 88.12 404 ASP A C 1
ATOM 3120 O O . ASP A 1 404 ? -3.511 12.750 0.724 1.00 88.12 404 ASP A O 1
ATOM 3124 N N . PHE A 1 405 ? -3.342 10.753 -0.259 1.00 85.50 405 PHE A N 1
ATOM 3125 C CA . PHE A 1 405 ? -2.099 10.364 0.392 1.00 85.50 405 PHE A CA 1
ATOM 3126 C C . PHE A 1 405 ? -0.857 10.979 -0.259 1.00 85.50 405 PHE A C 1
ATOM 3128 O O . PHE A 1 405 ? 0.158 10.305 -0.406 1.00 85.50 405 PHE A O 1
ATOM 3135 N N . LYS A 1 406 ? -0.930 12.263 -0.626 1.00 84.19 406 LYS A N 1
ATOM 3136 C CA . LYS A 1 406 ? 0.181 13.019 -1.231 1.00 84.19 406 LYS A CA 1
ATOM 3137 C C . LYS A 1 406 ? 1.374 13.185 -0.287 1.00 84.19 406 LYS A C 1
ATOM 3139 O O . LYS A 1 406 ? 2.501 13.340 -0.742 1.00 84.19 406 LYS A O 1
ATOM 3144 N N . ASP A 1 407 ? 1.136 13.082 1.019 1.00 84.31 407 ASP A N 1
ATOM 3145 C CA . ASP A 1 407 ? 2.185 13.082 2.044 1.00 84.31 407 ASP A CA 1
ATOM 3146 C C . ASP A 1 407 ? 3.063 11.819 2.008 1.00 84.31 407 ASP A C 1
ATOM 3148 O O . ASP A 1 407 ? 4.152 11.794 2.592 1.00 84.31 407 ASP A O 1
ATOM 3152 N N . ALA A 1 408 ? 2.604 10.767 1.322 1.00 87.38 408 ALA A N 1
ATOM 3153 C CA . ALA A 1 408 ? 3.346 9.535 1.120 1.00 87.38 408 ALA A CA 1
ATOM 3154 C C . ALA A 1 408 ? 3.901 9.448 -0.306 1.00 87.38 408 ALA A C 1
ATOM 3156 O O . ALA A 1 408 ? 3.246 9.824 -1.273 1.00 87.38 408 ALA A O 1
ATOM 3157 N N . ARG A 1 409 ? 5.100 8.873 -0.447 1.00 85.69 409 ARG A N 1
ATOM 3158 C CA . ARG A 1 409 ? 5.766 8.737 -1.759 1.00 85.69 409 ARG A CA 1
ATOM 3159 C C . ARG A 1 409 ? 4.993 7.890 -2.754 1.00 85.69 409 ARG A C 1
ATOM 3161 O O . ARG A 1 409 ? 4.901 8.228 -3.926 1.00 85.69 409 ARG A O 1
ATOM 3168 N N . VAL A 1 410 ? 4.503 6.753 -2.278 1.00 87.75 410 VAL A N 1
ATOM 3169 C CA . VAL A 1 410 ? 3.705 5.802 -3.047 1.00 87.75 410 VAL A CA 1
ATOM 3170 C C . VAL A 1 410 ? 2.707 5.157 -2.098 1.00 87.75 410 VAL A C 1
ATOM 3172 O O . VAL A 1 410 ? 3.076 4.791 -0.975 1.00 87.75 410 VAL A O 1
ATOM 3175 N N . ALA A 1 411 ? 1.473 4.986 -2.571 1.00 91.19 411 ALA A N 1
ATOM 3176 C CA . ALA A 1 411 ? 0.436 4.199 -1.925 1.00 91.19 411 ALA A CA 1
ATOM 3177 C C . ALA A 1 411 ? -0.124 3.162 -2.918 1.00 91.19 411 ALA A C 1
ATOM 3179 O O . ALA A 1 411 ? -0.469 3.478 -4.049 1.00 91.19 411 ALA A O 1
ATOM 3180 N N . VAL A 1 412 ? -0.153 1.895 -2.512 1.00 91.50 412 VAL A N 1
ATOM 3181 C CA . VAL A 1 412 ? -0.383 0.725 -3.360 1.00 91.50 412 VAL A CA 1
ATOM 3182 C C . VAL A 1 412 ? -1.874 0.390 -3.424 1.00 91.50 412 VAL A C 1
ATOM 3184 O O . VAL A 1 412 ? -2.460 0.010 -2.410 1.00 91.50 412 VAL A O 1
ATOM 3187 N N . LEU A 1 413 ? -2.472 0.463 -4.616 1.00 94.56 413 LEU A N 1
ATOM 3188 C CA . LEU A 1 413 ? -3.805 -0.076 -4.906 1.00 94.56 413 LEU A CA 1
ATOM 3189 C C . LEU A 1 413 ? -3.718 -1.432 -5.625 1.00 94.56 413 LEU A C 1
ATOM 3191 O O . LEU A 1 413 ? -3.094 -1.539 -6.682 1.00 94.56 413 LEU A O 1
ATOM 3195 N N . ASN A 1 414 ? -4.376 -2.448 -5.071 1.00 94.62 414 ASN A N 1
ATOM 3196 C CA . ASN A 1 414 ? -4.586 -3.744 -5.699 1.00 94.62 414 ASN A CA 1
ATOM 3197 C C . ASN A 1 414 ? -5.991 -3.791 -6.297 1.00 94.62 414 ASN A C 1
ATOM 3199 O O . ASN A 1 414 ? -6.964 -3.405 -5.654 1.00 94.62 414 ASN A O 1
ATOM 3203 N N . GLN A 1 415 ? -6.102 -4.296 -7.519 1.00 95.31 415 GLN A N 1
ATOM 3204 C CA . GLN A 1 415 ? -7.374 -4.614 -8.160 1.00 95.31 415 GLN A CA 1
ATOM 3205 C C . GLN A 1 415 ? -7.297 -6.031 -8.727 1.00 95.31 415 GLN A C 1
ATOM 3207 O O . GLN A 1 415 ? -6.231 -6.478 -9.154 1.00 95.31 415 GLN A O 1
ATOM 3212 N N . LYS A 1 416 ? -8.409 -6.764 -8.720 1.00 95.06 416 LYS A N 1
ATOM 3213 C CA . LYS A 1 416 ? -8.489 -8.101 -9.313 1.00 95.06 416 LYS A CA 1
ATOM 3214 C C . LYS A 1 416 ? -9.600 -8.120 -10.350 1.00 95.06 416 LYS A C 1
ATOM 3216 O O . LYS A 1 416 ? -10.710 -7.700 -10.056 1.00 95.06 416 LYS A O 1
ATOM 3221 N N . PHE A 1 417 ? -9.298 -8.619 -11.538 1.00 94.94 417 PHE A N 1
ATOM 3222 C CA . PHE A 1 417 ? -10.245 -8.798 -12.630 1.00 94.94 417 PHE A CA 1
ATOM 3223 C C . PHE A 1 417 ? -10.274 -10.276 -13.041 1.00 94.94 417 PHE A C 1
ATOM 3225 O O . PHE A 1 417 ? -9.204 -10.883 -13.157 1.00 94.94 417 PHE A O 1
ATOM 3232 N N . PRO A 1 418 ? -11.455 -10.853 -13.314 1.00 93.44 418 PRO A N 1
ATOM 3233 C CA . PRO A 1 418 ? -11.556 -12.174 -13.920 1.00 93.44 418 PRO A CA 1
ATOM 3234 C C . PRO A 1 418 ? -10.837 -12.228 -15.270 1.00 93.44 418 PRO A C 1
ATOM 3236 O O . PRO A 1 418 ? -10.890 -11.283 -16.066 1.00 93.44 418 PRO A O 1
ATOM 3239 N N . ARG A 1 419 ? -10.189 -13.357 -15.566 1.00 91.06 419 ARG A N 1
ATOM 3240 C CA . ARG A 1 419 ? -9.395 -13.509 -16.794 1.00 91.06 419 ARG A CA 1
ATOM 3241 C C . ARG A 1 419 ? -10.268 -13.478 -18.047 1.00 91.06 419 ARG A C 1
ATOM 3243 O O . ARG A 1 419 ? -9.848 -12.921 -19.062 1.00 91.06 419 ARG A O 1
ATOM 3250 N N . ALA A 1 420 ? -11.481 -14.021 -17.955 1.00 90.94 420 ALA A N 1
ATOM 3251 C CA . ALA A 1 420 ? -12.443 -14.085 -19.054 1.00 90.94 420 ALA A CA 1
ATOM 3252 C C . ALA A 1 420 ? -12.792 -12.701 -19.634 1.00 90.94 420 ALA A C 1
ATOM 3254 O O . ALA A 1 420 ? -13.003 -12.572 -20.837 1.00 90.94 420 ALA A O 1
ATOM 3255 N N . LEU A 1 421 ? -12.779 -11.637 -18.818 1.00 91.69 421 LEU A N 1
ATOM 3256 C CA . LEU A 1 421 ? -13.073 -10.280 -19.298 1.00 91.69 421 LEU A CA 1
ATOM 3257 C C . LEU A 1 421 ? -12.060 -9.806 -20.347 1.00 91.69 421 LEU A C 1
ATOM 3259 O O . LEU A 1 421 ? -12.419 -9.113 -21.295 1.00 91.69 421 LEU A O 1
ATOM 3263 N N . PHE A 1 422 ? -10.802 -10.234 -20.226 1.00 90.69 422 PHE A N 1
ATOM 3264 C CA . PHE A 1 422 ? -9.731 -9.856 -21.144 1.00 90.69 422 PHE A CA 1
ATOM 3265 C C . PHE A 1 422 ? -9.742 -10.633 -22.466 1.00 90.69 422 PHE A C 1
ATOM 3267 O O . PHE A 1 422 ? -8.914 -10.344 -23.334 1.00 90.69 422 PHE A O 1
ATOM 3274 N N . GLU A 1 423 ? -10.627 -11.615 -22.654 1.00 86.88 423 GLU A N 1
ATOM 3275 C CA . GLU A 1 423 ? -10.828 -12.259 -23.960 1.00 86.88 423 GLU A CA 1
ATOM 3276 C C . GLU A 1 423 ? -11.435 -11.281 -24.974 1.00 86.88 423 GLU A C 1
ATOM 3278 O O . GLU A 1 423 ? -11.130 -11.354 -26.163 1.00 86.88 423 GLU A O 1
ATOM 3283 N N . ASN A 1 424 ? -12.196 -10.294 -24.492 1.00 87.81 424 ASN A N 1
ATOM 3284 C CA . ASN A 1 424 ? -12.621 -9.149 -25.281 1.00 87.81 424 ASN A CA 1
ATOM 3285 C C . ASN A 1 424 ? -11.478 -8.123 -25.396 1.00 87.81 424 ASN A C 1
ATOM 3287 O O . ASN A 1 424 ? -11.043 -7.540 -24.400 1.00 87.81 424 ASN A O 1
ATOM 3291 N N . SER A 1 425 ? -11.019 -7.847 -26.619 1.00 83.12 425 SER A N 1
ATOM 3292 C CA . SER A 1 425 ? -9.981 -6.841 -26.878 1.00 83.12 425 SER A CA 1
ATOM 3293 C C . SER A 1 425 ? -10.374 -5.431 -26.422 1.00 83.12 425 SER A C 1
ATOM 3295 O O . SER A 1 425 ? -9.504 -4.672 -26.000 1.00 83.12 425 SER A O 1
ATOM 3297 N N . GLU A 1 426 ? -11.666 -5.086 -26.439 1.00 91.25 426 GLU A N 1
ATOM 3298 C CA . GLU A 1 426 ? -12.150 -3.797 -25.928 1.00 91.25 426 GLU A CA 1
ATOM 3299 C C . GLU A 1 426 ? -11.991 -3.671 -24.411 1.00 91.25 426 GLU A C 1
ATOM 3301 O O . GLU A 1 426 ? -11.821 -2.569 -23.899 1.00 91.25 426 GLU A O 1
ATOM 3306 N N . PHE A 1 427 ? -12.023 -4.778 -23.665 1.00 92.75 427 PHE A N 1
ATOM 3307 C CA . PHE A 1 427 ? -11.859 -4.714 -22.214 1.00 92.75 427 PHE A CA 1
ATOM 3308 C C . PHE A 1 427 ? -10.445 -4.268 -21.841 1.00 92.75 427 PHE A C 1
ATOM 3310 O O . PHE A 1 427 ? -10.270 -3.408 -20.982 1.00 92.75 427 PHE A O 1
ATOM 3317 N N . ALA A 1 428 ? -9.430 -4.781 -22.545 1.00 92.19 428 ALA A N 1
ATOM 3318 C CA . ALA A 1 428 ? -8.052 -4.334 -22.362 1.00 92.19 428 ALA A CA 1
ATOM 3319 C C . ALA A 1 428 ? -7.892 -2.835 -22.670 1.00 92.19 428 ALA A C 1
ATOM 3321 O O . ALA A 1 428 ? -7.087 -2.165 -22.029 1.00 92.19 428 ALA A O 1
ATOM 3322 N N . GLU A 1 429 ? -8.662 -2.295 -23.621 1.00 94.38 429 GLU A N 1
ATOM 3323 C CA . GLU A 1 429 ? -8.708 -0.851 -23.872 1.00 94.38 429 GLU A CA 1
ATOM 3324 C C . GLU A 1 429 ? -9.297 -0.071 -22.701 1.00 94.38 429 GLU A C 1
ATOM 3326 O O . GLU A 1 429 ? -8.667 0.868 -22.214 1.00 94.38 429 GLU A O 1
ATOM 3331 N N . ARG A 1 430 ? -10.441 -0.517 -22.179 1.00 96.06 430 ARG A N 1
ATOM 3332 C CA . ARG A 1 430 ? -11.074 0.110 -21.012 1.00 96.06 430 ARG A CA 1
ATOM 3333 C C . ARG A 1 430 ? -10.167 0.091 -19.787 1.00 96.06 430 ARG A C 1
ATOM 3335 O O . ARG A 1 430 ? -10.136 1.069 -19.053 1.00 96.06 430 ARG A O 1
ATOM 3342 N N . VAL A 1 431 ? -9.398 -0.979 -19.574 1.00 96.06 431 VAL A N 1
ATOM 3343 C CA . VAL A 1 431 ? -8.434 -1.061 -18.463 1.00 96.06 431 VAL A CA 1
ATOM 3344 C C . VAL A 1 431 ? -7.292 -0.055 -18.630 1.00 96.06 431 VAL A C 1
ATOM 3346 O O . VAL A 1 431 ? -6.837 0.503 -17.629 1.00 96.06 431 VAL A O 1
ATOM 3349 N N . ILE A 1 432 ? -6.834 0.223 -19.856 1.00 96.62 432 ILE A N 1
ATOM 3350 C CA . ILE A 1 432 ? -5.848 1.291 -20.086 1.00 96.62 432 ILE A CA 1
ATOM 3351 C C . ILE A 1 432 ? -6.459 2.640 -19.733 1.00 96.62 432 ILE A C 1
ATOM 3353 O O . ILE A 1 432 ? -5.876 3.360 -18.929 1.00 96.62 432 ILE A O 1
ATOM 3357 N N . ASP A 1 433 ? -7.639 2.956 -20.269 1.00 97.38 433 ASP A N 1
ATOM 3358 C CA . ASP A 1 433 ? -8.296 4.243 -20.019 1.00 97.38 433 ASP A CA 1
ATOM 3359 C C . ASP A 1 433 ? -8.602 4.436 -18.530 1.00 97.38 433 ASP A C 1
ATOM 3361 O O . ASP A 1 433 ? -8.358 5.506 -17.975 1.00 97.38 433 ASP A O 1
ATOM 3365 N N . PHE A 1 434 ? -9.049 3.377 -17.854 1.00 97.69 434 PHE A N 1
ATOM 3366 C CA . PHE A 1 434 ? -9.241 3.329 -16.407 1.00 97.69 434 PHE A CA 1
ATOM 3367 C C . PHE A 1 434 ? -7.936 3.607 -15.645 1.00 97.69 434 PHE A C 1
ATOM 3369 O O . PHE A 1 434 ? -7.909 4.469 -14.766 1.00 97.69 434 PHE A O 1
ATOM 3376 N N . THR A 1 435 ? -6.842 2.927 -16.012 1.00 97.81 435 THR A N 1
ATOM 3377 C CA . THR A 1 435 ? -5.522 3.106 -15.385 1.00 97.81 435 THR A CA 1
ATOM 3378 C C . THR A 1 435 ? -5.030 4.540 -15.557 1.00 97.81 435 THR A C 1
ATOM 3380 O O . THR A 1 435 ? -4.671 5.187 -14.577 1.00 97.81 435 THR A O 1
ATOM 3383 N N . GLU A 1 436 ? -5.032 5.058 -16.788 1.00 97.75 436 GLU A N 1
ATOM 3384 C CA . GLU A 1 436 ? -4.574 6.419 -17.076 1.00 97.75 436 GLU A CA 1
ATOM 3385 C C . GLU A 1 436 ? -5.450 7.461 -16.380 1.00 97.75 436 GLU A C 1
ATOM 3387 O O . GLU A 1 436 ? -4.924 8.407 -15.802 1.00 97.75 436 GLU A O 1
ATOM 3392 N N . THR A 1 437 ? -6.774 7.276 -16.367 1.00 97.75 437 THR A N 1
ATOM 3393 C CA . THR A 1 437 ? -7.696 8.187 -15.676 1.00 97.75 437 THR A CA 1
ATOM 3394 C C . THR A 1 437 ? -7.398 8.239 -14.182 1.00 97.75 437 THR A C 1
ATOM 3396 O O . THR A 1 437 ? -7.323 9.328 -13.613 1.00 97.75 437 THR A O 1
ATOM 3399 N N . PHE A 1 438 ? -7.173 7.091 -13.538 1.00 97.75 438 PHE A N 1
ATOM 3400 C CA . PHE A 1 438 ? -6.787 7.054 -12.130 1.00 97.75 438 PHE A CA 1
ATOM 3401 C C . PHE A 1 438 ? -5.469 7.803 -11.879 1.00 97.75 438 PHE A C 1
ATOM 3403 O O . PHE A 1 438 ? -5.402 8.628 -10.965 1.00 97.75 438 PHE A O 1
ATOM 3410 N N . MET A 1 439 ? -4.446 7.584 -12.713 1.00 96.75 439 MET A N 1
ATOM 3411 C CA . MET A 1 439 ? -3.155 8.267 -12.568 1.00 96.75 439 MET A CA 1
ATOM 3412 C C . MET A 1 439 ? -3.267 9.783 -12.786 1.00 96.75 439 MET A C 1
ATOM 3414 O O . MET A 1 439 ? -2.782 10.553 -11.956 1.00 96.75 439 MET A O 1
ATOM 3418 N N . ARG A 1 440 ? -3.975 10.232 -13.834 1.00 96.38 440 ARG A N 1
ATOM 3419 C CA 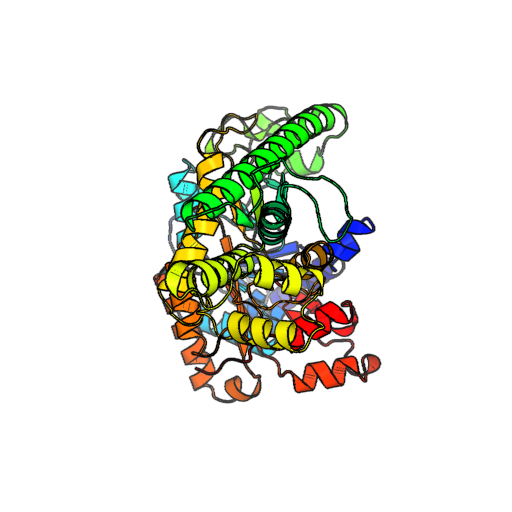. ARG A 1 440 ? -4.203 11.664 -14.123 1.00 96.38 440 ARG A CA 1
ATOM 3420 C C . ARG A 1 440 ? -4.901 12.393 -12.974 1.00 96.38 440 ARG A C 1
ATOM 3422 O O . ARG A 1 440 ? -4.640 13.568 -12.743 1.00 96.38 440 ARG A O 1
ATOM 3429 N N . ASN A 1 441 ? -5.751 11.694 -12.222 1.00 95.25 441 ASN A N 1
ATOM 3430 C CA . ASN A 1 441 ? -6.461 12.252 -11.068 1.00 95.25 441 ASN A CA 1
ATOM 3431 C C . ASN A 1 441 ? -5.691 12.120 -9.736 1.00 95.25 441 ASN A C 1
ATOM 3433 O O . ASN A 1 441 ? -6.257 12.352 -8.669 1.00 95.25 441 ASN A O 1
ATOM 3437 N N . GLY A 1 442 ? -4.397 11.787 -9.777 1.00 91.69 442 GLY A N 1
ATOM 3438 C CA . GLY A 1 442 ? -3.525 11.757 -8.599 1.00 91.69 442 GLY A CA 1
ATOM 3439 C C . GLY A 1 442 ? -3.368 10.383 -7.944 1.00 91.69 442 GLY A C 1
ATOM 3440 O O . GLY A 1 442 ? -2.808 10.293 -6.852 1.00 91.69 442 GLY A O 1
ATOM 3441 N N . GLY A 1 443 ? -3.825 9.308 -8.592 1.00 94.56 443 GLY A N 1
ATOM 3442 C CA . GLY A 1 443 ? -3.464 7.947 -8.204 1.00 94.56 443 GLY A CA 1
ATOM 3443 C C . GLY A 1 443 ? -1.949 7.744 -8.274 1.00 94.56 443 GLY A C 1
ATOM 3444 O O . GLY A 1 443 ? -1.315 8.183 -9.229 1.00 94.56 443 GLY A O 1
ATOM 3445 N N . THR A 1 444 ? -1.350 7.105 -7.264 1.00 92.81 444 THR A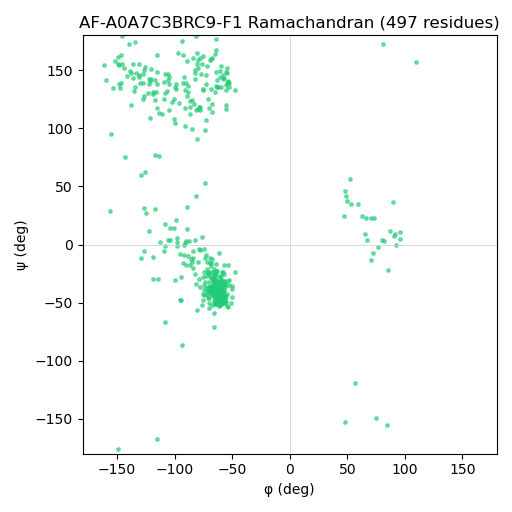 N 1
ATOM 3446 C CA . THR A 1 444 ? 0.122 6.976 -7.166 1.00 92.81 444 THR A CA 1
ATOM 3447 C C . THR A 1 444 ? 0.645 5.620 -7.634 1.00 92.81 444 THR A C 1
ATOM 3449 O O . THR A 1 444 ? 1.761 5.528 -8.145 1.00 92.81 444 THR A O 1
ATOM 3452 N N . HIS A 1 445 ? -0.152 4.562 -7.481 1.00 95.00 445 HIS A N 1
ATOM 3453 C CA . HIS A 1 445 ? 0.183 3.214 -7.923 1.00 95.00 445 HIS A CA 1
ATOM 3454 C C . HIS A 1 445 ? -1.079 2.359 -8.076 1.00 95.00 445 HIS A C 1
ATOM 3456 O O . HIS A 1 445 ? -1.944 2.366 -7.198 1.00 95.00 445 HIS A O 1
ATOM 3462 N N . ILE A 1 446 ? -1.121 1.511 -9.106 1.00 96.12 446 ILE A N 1
ATOM 3463 C CA . ILE A 1 446 ? -2.130 0.455 -9.266 1.00 96.12 446 ILE A CA 1
ATOM 3464 C C . ILE A 1 446 ? -1.512 -0.825 -9.841 1.00 96.12 446 ILE A C 1
ATOM 3466 O O . ILE A 1 446 ? -0.598 -0.787 -10.665 1.00 96.12 446 ILE A O 1
ATOM 3470 N N . GLN A 1 447 ? -2.004 -1.980 -9.401 1.00 95.25 447 GLN A N 1
ATOM 3471 C CA . GLN A 1 447 ? -1.589 -3.281 -9.922 1.00 95.25 447 GLN A CA 1
ATOM 3472 C C . GLN A 1 447 ? -2.759 -4.261 -9.982 1.00 95.25 447 GLN A C 1
ATOM 3474 O O . GLN A 1 447 ? -3.676 -4.203 -9.159 1.00 95.25 447 GLN A O 1
ATOM 3479 N N . TYR A 1 448 ? -2.677 -5.200 -10.922 1.00 95.44 448 TYR A N 1
ATOM 3480 C CA . TYR A 1 448 ? -3.771 -6.107 -11.247 1.00 95.44 448 TYR A CA 1
ATOM 3481 C C . TYR A 1 448 ? -3.441 -7.567 -10.935 1.00 95.44 448 TYR A C 1
ATOM 3483 O O . TYR A 1 448 ? -2.348 -8.040 -11.228 1.00 95.44 448 TYR A O 1
ATOM 3491 N N . ASN A 1 449 ? -4.404 -8.294 -10.378 1.00 94.00 449 ASN A N 1
ATOM 3492 C CA . ASN A 1 449 ? -4.507 -9.744 -10.526 1.00 94.00 449 ASN A CA 1
ATOM 3493 C C . ASN A 1 449 ? -5.491 -10.019 -11.668 1.00 94.00 449 ASN A C 1
ATOM 3495 O O . ASN A 1 449 ? -6.631 -9.571 -11.590 1.00 94.00 449 ASN A O 1
ATOM 3499 N N . ILE A 1 450 ? -5.068 -10.729 -12.714 1.00 94.44 450 ILE A N 1
ATOM 3500 C CA . ILE A 1 450 ? -5.930 -11.101 -13.849 1.00 94.44 450 ILE A CA 1
ATOM 3501 C C . ILE A 1 450 ? -6.087 -12.620 -13.830 1.00 94.44 450 ILE A C 1
ATOM 3503 O O . ILE A 1 450 ? -5.398 -13.359 -14.538 1.00 94.44 450 ILE A O 1
ATOM 3507 N N . LEU A 1 451 ? -6.927 -13.078 -12.906 1.00 90.50 451 LEU A N 1
ATOM 3508 C CA . LEU A 1 451 ? -7.083 -14.478 -12.530 1.00 90.50 451 LEU A CA 1
ATOM 3509 C C . LEU A 1 451 ? -8.415 -14.692 -11.815 1.00 90.50 451 LEU A C 1
ATOM 3511 O O . LEU A 1 451 ? -8.931 -13.780 -11.170 1.00 90.50 451 LEU A O 1
ATOM 3515 N N . ASP A 1 452 ? -8.920 -15.917 -11.896 1.00 89.81 452 ASP A N 1
ATOM 3516 C CA . ASP A 1 452 ? -10.222 -16.291 -11.346 1.00 89.81 452 ASP A CA 1
ATOM 3517 C C . ASP A 1 452 ? -10.064 -16.967 -9.975 1.00 89.81 452 ASP A C 1
ATOM 3519 O O . ASP A 1 452 ? -9.199 -17.832 -9.786 1.00 89.81 452 ASP A O 1
ATOM 3523 N N . ALA A 1 453 ? -10.928 -16.625 -9.018 1.00 90.19 453 ALA A N 1
ATOM 3524 C CA . ALA A 1 453 ? -10.929 -17.200 -7.673 1.00 90.19 453 ALA A CA 1
ATOM 3525 C C . ALA A 1 453 ? -11.083 -18.729 -7.689 1.00 90.19 453 ALA A C 1
ATOM 3527 O O . ALA A 1 453 ? -10.469 -19.417 -6.875 1.00 90.19 453 ALA A O 1
ATOM 3528 N N . ASP A 1 454 ? -11.840 -19.280 -8.639 1.00 92.62 454 ASP A N 1
ATOM 3529 C CA . ASP A 1 454 ? -11.993 -20.730 -8.793 1.00 92.62 454 ASP A CA 1
ATOM 3530 C C . ASP A 1 454 ? -10.688 -21.424 -9.185 1.00 92.62 454 ASP A C 1
ATOM 3532 O O . ASP A 1 454 ? -10.410 -22.528 -8.715 1.00 92.62 454 ASP A O 1
ATOM 3536 N N . THR A 1 455 ? -9.852 -20.774 -9.997 1.00 92.44 455 THR A N 1
ATOM 3537 C CA . THR A 1 455 ? -8.518 -21.289 -10.335 1.00 92.44 455 THR A CA 1
ATOM 3538 C C . THR A 1 455 ? -7.636 -21.340 -9.090 1.00 92.44 455 THR A C 1
ATOM 3540 O O . THR A 1 455 ? -6.957 -22.339 -8.863 1.00 92.44 455 THR A O 1
ATOM 3543 N N . LEU A 1 456 ? -7.693 -20.314 -8.237 1.00 94.12 456 LEU A N 1
ATOM 3544 C CA . LEU A 1 456 ? -6.954 -20.298 -6.971 1.00 94.12 456 LEU A CA 1
ATOM 3545 C C . LEU A 1 456 ? -7.440 -21.372 -5.990 1.00 94.12 456 LEU A C 1
ATOM 3547 O O . LEU A 1 456 ? -6.622 -22.027 -5.348 1.00 94.12 456 LEU A O 1
ATOM 3551 N N . ARG A 1 457 ? -8.757 -21.593 -5.890 1.00 94.81 457 ARG A N 1
ATOM 3552 C CA . ARG A 1 457 ? -9.325 -22.667 -5.056 1.00 94.81 457 ARG A CA 1
ATOM 3553 C C . ARG A 1 457 ? -8.846 -24.042 -5.524 1.00 94.81 457 ARG A C 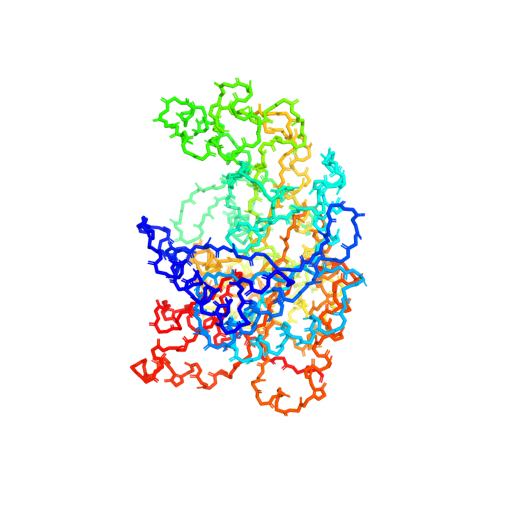1
ATOM 3555 O O . ARG A 1 457 ? -8.349 -24.817 -4.714 1.00 94.81 457 ARG A O 1
ATOM 3562 N N . LYS A 1 458 ? -8.881 -24.303 -6.836 1.00 95.62 458 LYS A N 1
ATOM 3563 C CA . LYS A 1 458 ? -8.352 -25.548 -7.424 1.00 95.62 458 LYS A CA 1
ATOM 3564 C C . LYS A 1 458 ? -6.855 -25.720 -7.170 1.00 95.62 458 LYS A C 1
ATOM 3566 O O . LYS A 1 458 ? -6.421 -26.820 -6.837 1.00 95.62 458 LYS A O 1
ATOM 3571 N N . ALA A 1 459 ? -6.082 -24.638 -7.282 1.00 94.75 459 ALA A N 1
ATOM 3572 C CA . ALA A 1 459 ? -4.649 -24.641 -7.000 1.00 94.75 459 ALA A CA 1
ATOM 3573 C C . ALA A 1 459 ? -4.326 -24.899 -5.526 1.00 94.75 459 ALA A C 1
ATOM 3575 O O . ALA A 1 459 ? -3.295 -25.492 -5.221 1.00 94.75 459 ALA A O 1
ATOM 3576 N N . ARG A 1 460 ? -5.209 -24.488 -4.614 1.00 93.88 460 ARG A N 1
ATOM 3577 C CA . ARG A 1 460 ? -5.084 -24.794 -3.189 1.00 93.88 460 ARG A CA 1
ATOM 3578 C C . ARG A 1 460 ? -5.329 -26.274 -2.901 1.00 93.88 460 ARG A C 1
ATOM 3580 O O . ARG A 1 460 ? -4.636 -26.853 -2.072 1.00 93.88 460 ARG A O 1
ATOM 3587 N N . GLU A 1 461 ? -6.308 -26.870 -3.571 1.00 95.06 461 GLU A N 1
ATOM 3588 C CA . GLU A 1 461 ? -6.657 -28.284 -3.404 1.00 95.06 461 GLU A CA 1
ATOM 3589 C C . GLU A 1 461 ? -5.642 -29.226 -4.071 1.00 95.06 461 GLU A C 1
ATOM 3591 O O . GLU A 1 461 ? -5.365 -30.294 -3.533 1.00 95.06 461 GLU A O 1
ATOM 3596 N N . ASN A 1 462 ? -5.071 -28.825 -5.214 1.00 95.50 462 ASN A N 1
ATOM 3597 C CA . ASN A 1 462 ? -4.186 -29.655 -6.044 1.00 95.50 462 ASN A CA 1
ATOM 3598 C C . ASN A 1 462 ? -2.865 -28.927 -6.382 1.00 95.50 462 ASN A C 1
ATOM 3600 O O . ASN A 1 462 ? -2.573 -28.679 -7.557 1.00 95.50 462 ASN A O 1
ATOM 3604 N N . PRO A 1 463 ? -2.055 -28.520 -5.387 1.00 94.81 463 PRO A N 1
ATOM 3605 C CA . PRO A 1 463 ? -0.907 -27.627 -5.589 1.00 94.81 463 PRO A CA 1
ATOM 3606 C C . PRO A 1 463 ? 0.148 -28.174 -6.561 1.00 94.81 463 PRO A C 1
ATOM 3608 O O . PRO A 1 463 ? 0.844 -27.414 -7.234 1.00 94.81 463 PRO A O 1
ATOM 3611 N N . GLU A 1 464 ? 0.273 -29.493 -6.693 1.00 95.12 464 GLU A N 1
ATOM 3612 C CA . GLU A 1 464 ? 1.192 -30.131 -7.631 1.00 95.12 464 GLU A CA 1
ATOM 3613 C C . GLU A 1 464 ? 0.868 -29.858 -9.106 1.00 95.12 464 GLU A C 1
ATOM 3615 O O . GLU A 1 464 ? 1.789 -29.879 -9.924 1.00 95.12 464 GLU A O 1
ATOM 3620 N N . GLN A 1 465 ? -0.393 -29.556 -9.431 1.00 95.50 465 GLN A N 1
ATOM 3621 C CA . GLN A 1 465 ? -0.848 -29.233 -10.790 1.00 95.50 465 GLN A CA 1
ATOM 3622 C C . GLN A 1 465 ? -0.678 -27.748 -11.139 1.00 95.50 465 GLN A C 1
ATOM 3624 O O . GLN A 1 465 ? -0.772 -27.381 -12.306 1.00 95.50 465 GLN A O 1
ATOM 3629 N N . TYR A 1 466 ? -0.402 -26.903 -10.141 1.00 94.12 466 TYR A N 1
ATOM 3630 C CA . TYR A 1 466 ? -0.346 -25.443 -10.266 1.00 94.12 466 TYR A CA 1
ATOM 3631 C C . TYR A 1 466 ? 0.985 -24.869 -9.751 1.00 94.12 466 TYR A C 1
ATOM 3633 O O . TYR A 1 466 ? 1.037 -23.759 -9.222 1.00 94.12 466 TYR A O 1
ATOM 3641 N N . ARG A 1 467 ? 2.086 -25.626 -9.878 1.00 92.50 467 ARG A N 1
ATOM 3642 C CA . ARG A 1 467 ? 3.411 -25.235 -9.348 1.00 92.50 467 ARG A CA 1
ATOM 3643 C C . ARG A 1 467 ? 3.960 -23.935 -9.937 1.00 92.50 467 ARG A C 1
ATOM 3645 O O . ARG A 1 467 ? 4.756 -23.266 -9.286 1.00 92.50 467 ARG A O 1
ATOM 3652 N N . ASP A 1 468 ? 3.557 -23.602 -11.155 1.00 90.31 468 ASP A N 1
ATOM 3653 C CA . ASP A 1 468 ? 3.944 -22.406 -11.899 1.00 90.31 468 ASP A CA 1
ATOM 3654 C C . ASP A 1 468 ? 2.905 -21.276 -11.807 1.00 90.31 468 ASP A C 1
ATOM 3656 O O . ASP A 1 468 ? 3.100 -20.218 -12.404 1.00 90.31 468 ASP A O 1
ATOM 3660 N N . LEU A 1 469 ? 1.817 -21.459 -11.047 1.00 91.88 469 LEU A N 1
ATOM 3661 C CA . LEU A 1 469 ? 0.799 -20.431 -10.867 1.00 91.88 469 LEU A CA 1
ATOM 3662 C C . LEU A 1 469 ? 1.352 -19.283 -10.024 1.00 91.88 469 LEU A C 1
ATOM 3664 O O . LEU A 1 469 ? 1.671 -19.455 -8.846 1.00 91.88 469 LEU A O 1
ATOM 3668 N N . ILE A 1 470 ? 1.411 -18.095 -10.617 1.00 91.62 470 ILE A N 1
ATOM 3669 C CA . ILE A 1 470 ? 1.863 -16.876 -9.949 1.00 91.62 470 ILE A CA 1
ATOM 3670 C C . ILE A 1 470 ? 0.654 -15.997 -9.652 1.00 91.62 470 ILE A C 1
ATOM 3672 O O . ILE A 1 470 ? -0.266 -15.877 -10.460 1.00 91.62 470 ILE A O 1
ATOM 3676 N N . VAL A 1 471 ? 0.681 -15.355 -8.491 1.00 92.25 471 VAL A N 1
ATOM 3677 C CA . VAL A 1 471 ? -0.304 -14.363 -8.060 1.00 92.25 471 VAL A CA 1
ATOM 3678 C C . VAL A 1 471 ? 0.384 -13.068 -7.659 1.00 92.25 471 VAL A C 1
ATOM 3680 O O . VAL A 1 471 ? 1.538 -13.066 -7.219 1.00 92.25 471 VAL A O 1
ATOM 3683 N N . ARG A 1 472 ? -0.336 -11.953 -7.780 1.00 91.38 472 ARG A N 1
ATOM 3684 C CA . ARG A 1 472 ? 0.079 -10.667 -7.226 1.00 91.38 472 ARG A CA 1
ATOM 3685 C C . ARG A 1 472 ? -0.350 -10.582 -5.764 1.00 91.38 472 ARG A C 1
ATOM 3687 O O . ARG A 1 472 ? -1.532 -10.718 -5.460 1.00 91.38 472 ARG A O 1
ATOM 3694 N N . VAL A 1 473 ? 0.599 -10.323 -4.867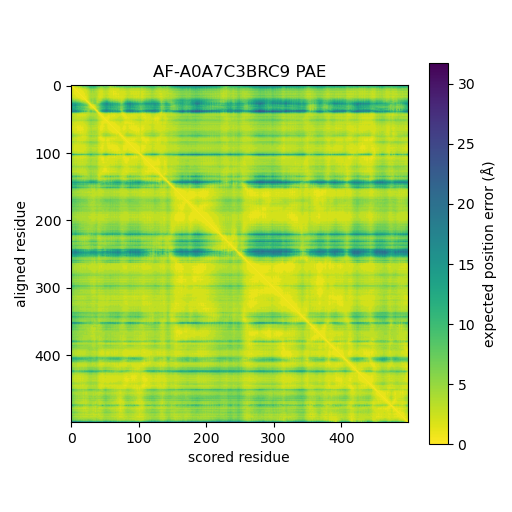 1.00 86.88 473 VAL A N 1
ATOM 3695 C CA . VAL A 1 473 ? 0.343 -10.229 -3.424 1.00 86.88 473 VAL A CA 1
ATOM 3696 C C . VAL A 1 473 ? 0.076 -8.775 -3.043 1.00 86.88 473 VAL A C 1
ATOM 3698 O O . VAL A 1 473 ? -1.073 -8.353 -3.067 1.00 86.88 473 VAL A O 1
ATOM 3701 N N . ALA A 1 474 ? 1.095 -7.969 -2.752 1.00 82.69 474 ALA A N 1
ATOM 3702 C CA . ALA A 1 474 ? 0.933 -6.521 -2.631 1.00 82.69 474 ALA A CA 1
ATOM 3703 C C . ALA A 1 474 ? 2.264 -5.821 -2.915 1.00 82.69 474 ALA A C 1
ATOM 3705 O O . ALA A 1 474 ? 3.129 -5.705 -2.044 1.00 82.69 474 ALA A O 1
ATOM 3706 N N . GLY A 1 475 ? 2.439 -5.402 -4.168 1.00 73.12 475 GLY A N 1
ATOM 3707 C CA . GLY A 1 475 ? 3.673 -4.803 -4.660 1.00 73.12 475 GLY A CA 1
ATOM 3708 C C . GLY A 1 475 ? 4.759 -5.802 -5.060 1.00 73.12 475 GLY A C 1
ATOM 3709 O O . GLY A 1 475 ? 5.839 -5.408 -5.486 1.00 73.12 475 GLY A O 1
ATOM 3710 N N . TYR A 1 476 ? 4.461 -7.098 -4.975 1.00 84.44 476 TYR A N 1
ATOM 3711 C CA . TYR A 1 476 ? 5.318 -8.181 -5.439 1.00 84.44 476 TYR A CA 1
ATOM 3712 C C . TYR A 1 476 ? 4.462 -9.372 -5.896 1.00 84.44 476 TYR A C 1
ATOM 3714 O O . TYR A 1 476 ? 3.277 -9.461 -5.552 1.00 84.44 476 TYR A O 1
ATOM 3722 N N . SER A 1 477 ? 5.053 -10.264 -6.687 1.00 87.19 477 SER A N 1
ATOM 3723 C CA . SER A 1 477 ? 4.409 -11.477 -7.203 1.00 87.19 477 SER A CA 1
ATOM 3724 C C . SER A 1 477 ? 5.091 -12.721 -6.634 1.00 87.19 477 SER A C 1
ATOM 3726 O O . SER A 1 477 ? 6.286 -12.696 -6.355 1.00 87.19 477 SER A O 1
ATOM 3728 N N . ALA A 1 478 ? 4.333 -13.800 -6.441 1.00 89.06 478 ALA A N 1
ATOM 3729 C CA . ALA A 1 478 ? 4.822 -15.043 -5.845 1.00 89.06 478 ALA A CA 1
ATOM 3730 C C . ALA A 1 478 ? 4.135 -16.261 -6.459 1.00 89.06 478 ALA A C 1
ATOM 3732 O O . ALA A 1 478 ? 3.003 -16.164 -6.933 1.00 89.06 478 ALA A O 1
ATOM 3733 N N . TYR A 1 479 ? 4.796 -17.418 -6.399 1.00 90.69 479 TYR A N 1
ATOM 3734 C CA . TYR A 1 479 ? 4.147 -18.689 -6.708 1.00 90.69 479 TYR A CA 1
ATOM 3735 C C . TYR A 1 479 ? 3.100 -18.994 -5.637 1.00 90.69 479 TYR A C 1
ATOM 3737 O O . TYR A 1 479 ? 3.429 -19.099 -4.455 1.00 90.69 479 TYR A O 1
ATOM 3745 N N . PHE A 1 480 ? 1.843 -19.143 -6.051 1.00 93.06 480 PHE A N 1
ATOM 3746 C CA . PHE A 1 480 ? 0.693 -19.289 -5.159 1.00 93.06 480 PHE A CA 1
ATOM 3747 C C . PHE A 1 480 ? 0.870 -20.442 -4.170 1.00 93.06 480 PHE A C 1
ATOM 3749 O O . PHE A 1 480 ? 0.628 -20.290 -2.975 1.00 93.06 480 PHE A O 1
ATOM 3756 N N . VAL A 1 481 ? 1.380 -21.574 -4.657 1.00 92.31 481 VAL A N 1
ATOM 3757 C CA . VAL A 1 481 ? 1.582 -22.799 -3.872 1.00 92.31 481 VAL A CA 1
ATOM 3758 C C . VAL A 1 481 ? 2.686 -22.687 -2.812 1.00 92.31 481 VAL A C 1
ATOM 3760 O O . VAL A 1 481 ? 2.796 -23.565 -1.963 1.00 92.31 481 VAL A O 1
ATOM 3763 N N . LEU A 1 482 ? 3.506 -21.629 -2.853 1.00 89.81 482 LEU A N 1
ATOM 3764 C CA . LEU A 1 482 ? 4.549 -21.357 -1.855 1.00 89.81 482 LEU A CA 1
ATOM 3765 C C . LEU A 1 482 ? 4.087 -20.391 -0.754 1.00 89.81 482 LEU A C 1
ATOM 3767 O O . LEU A 1 482 ? 4.820 -20.176 0.211 1.00 89.81 482 LEU A O 1
ATOM 3771 N N . LEU A 1 483 ? 2.901 -19.795 -0.896 1.00 90.12 483 LEU A N 1
ATOM 3772 C CA . LEU A 1 483 ? 2.330 -18.889 0.098 1.00 90.12 483 LEU A CA 1
ATOM 3773 C C . LEU A 1 483 ? 1.694 -19.667 1.252 1.00 90.12 483 LEU A C 1
ATOM 3775 O O . LEU A 1 483 ? 1.199 -20.781 1.071 1.00 90.12 483 LEU A O 1
ATOM 3779 N N . ALA A 1 484 ? 1.658 -19.054 2.437 1.00 88.19 484 ALA A N 1
ATOM 3780 C CA . ALA A 1 484 ? 0.929 -19.620 3.566 1.00 88.19 484 ALA A CA 1
ATOM 3781 C C . ALA A 1 484 ? -0.575 -19.752 3.233 1.00 88.19 484 ALA A C 1
ATOM 3783 O O . ALA A 1 484 ? -1.124 -18.858 2.575 1.00 88.19 484 ALA A O 1
ATOM 3784 N N . PRO A 1 485 ? -1.272 -20.804 3.710 1.00 89.62 485 PRO A N 1
ATOM 3785 C CA . PRO A 1 485 ? -2.687 -21.027 3.407 1.00 89.62 485 PRO A CA 1
ATOM 3786 C C . PRO A 1 485 ? -3.595 -19.830 3.706 1.00 89.62 485 PRO A C 1
ATOM 3788 O O . PRO A 1 485 ? -4.540 -19.578 2.965 1.00 89.62 485 PRO A O 1
ATOM 3791 N N . GLU A 1 486 ? -3.311 -19.053 4.750 1.00 85.56 486 GLU A N 1
ATOM 3792 C CA . GLU A 1 486 ? -4.129 -17.884 5.076 1.00 85.56 486 GLU A CA 1
ATOM 3793 C C . GLU A 1 486 ? -3.883 -16.697 4.134 1.00 85.56 486 GLU A C 1
ATOM 3795 O O . GLU A 1 486 ? -4.785 -15.891 3.914 1.00 85.56 486 GLU A O 1
ATOM 3800 N N . VAL A 1 487 ? -2.679 -16.577 3.563 1.00 87.44 487 VAL A N 1
ATOM 3801 C CA . VAL A 1 487 ? -2.398 -15.576 2.518 1.00 87.44 487 VAL A CA 1
ATOM 3802 C C . VAL A 1 487 ? -3.065 -15.988 1.210 1.00 87.44 487 VAL A C 1
ATOM 3804 O O . VAL A 1 487 ? -3.608 -15.139 0.509 1.00 87.44 487 VAL A O 1
ATOM 3807 N N . GLN A 1 488 ? -3.095 -17.288 0.904 1.00 92.44 488 GLN A N 1
ATOM 3808 C CA . GLN A 1 488 ? -3.871 -17.810 -0.222 1.00 92.44 488 GLN A CA 1
ATOM 3809 C C . GLN A 1 488 ? -5.363 -17.475 -0.070 1.00 92.44 488 GLN A C 1
ATOM 3811 O O . GLN A 1 488 ? -5.964 -16.947 -1.005 1.00 92.44 488 GLN A O 1
ATOM 3816 N N . ASP A 1 489 ? -5.937 -17.719 1.113 1.00 90.94 489 ASP A N 1
ATOM 3817 C CA . ASP A 1 489 ? -7.328 -17.376 1.435 1.00 90.94 489 ASP A CA 1
ATOM 3818 C C . ASP A 1 489 ? -7.617 -15.887 1.282 1.00 90.94 489 ASP A C 1
ATOM 3820 O O . ASP A 1 489 ? -8.643 -15.507 0.720 1.00 90.94 489 ASP A O 1
ATOM 3824 N N . GLU A 1 490 ? -6.705 -15.040 1.754 1.00 89.69 490 GLU A N 1
ATOM 3825 C CA . GLU A 1 490 ? -6.824 -13.592 1.626 1.00 89.69 490 GLU A CA 1
ATOM 3826 C C . GLU A 1 490 ? -6.882 -13.170 0.152 1.00 89.69 490 GLU A C 1
ATOM 3828 O O . GLU A 1 490 ? -7.807 -12.464 -0.239 1.00 89.69 490 GLU A O 1
ATOM 3833 N N . ILE A 1 491 ? -5.972 -13.668 -0.694 1.00 90.75 491 ILE A N 1
ATOM 3834 C CA . ILE A 1 491 ? -5.950 -13.361 -2.136 1.00 90.75 491 ILE A CA 1
ATOM 3835 C C . ILE A 1 491 ? -7.228 -13.856 -2.838 1.00 90.75 491 ILE A C 1
ATOM 3837 O O . ILE A 1 491 ? -7.780 -13.164 -3.705 1.00 90.75 491 ILE A O 1
ATOM 3841 N N . ILE A 1 492 ? -7.728 -15.036 -2.455 1.00 92.38 492 ILE A N 1
ATOM 3842 C CA . ILE A 1 492 ? -9.006 -15.571 -2.946 1.00 92.38 492 ILE A CA 1
ATOM 3843 C C . ILE A 1 492 ? -10.155 -14.629 -2.570 1.00 92.38 492 ILE A C 1
ATOM 3845 O O . ILE A 1 492 ? -10.989 -14.330 -3.424 1.00 92.38 492 ILE A O 1
ATOM 3849 N N . ALA A 1 493 ? -10.174 -14.134 -1.330 1.00 90.44 493 ALA A N 1
ATOM 3850 C CA . ALA A 1 493 ? -11.240 -13.299 -0.783 1.00 90.44 493 ALA A CA 1
ATOM 3851 C C . ALA A 1 493 ? -11.286 -11.866 -1.341 1.00 90.44 493 ALA A C 1
ATOM 3853 O O . ALA A 1 493 ? -12.301 -11.192 -1.173 1.00 90.44 493 ALA A O 1
ATOM 3854 N N . ARG A 1 494 ? -10.227 -11.387 -2.009 1.00 91.38 494 ARG A N 1
ATOM 3855 C CA . ARG A 1 494 ? -10.239 -10.068 -2.665 1.00 91.38 494 ARG A CA 1
ATOM 3856 C C . ARG A 1 494 ? -11.363 -9.970 -3.694 1.00 91.38 494 ARG A C 1
ATOM 3858 O O . ARG A 1 494 ? -11.655 -10.944 -4.389 1.00 91.38 494 ARG A O 1
ATOM 3865 N N . THR A 1 495 ? -11.937 -8.785 -3.834 1.00 92.06 495 THR A N 1
ATOM 3866 C CA . THR A 1 495 ? -13.064 -8.519 -4.733 1.00 92.06 495 THR A CA 1
ATOM 3867 C C . THR A 1 495 ? -12.668 -8.704 -6.199 1.00 92.06 495 THR A C 1
ATOM 3869 O O . THR A 1 495 ? -11.634 -8.199 -6.637 1.00 92.06 495 THR A O 1
ATOM 3872 N N . GLU A 1 496 ? -13.474 -9.449 -6.957 1.00 92.06 496 GLU A N 1
ATOM 3873 C CA . GLU A 1 496 ? -13.370 -9.536 -8.418 1.00 92.06 496 GLU A CA 1
ATOM 3874 C C . GLU A 1 496 ? -14.178 -8.404 -9.052 1.00 92.06 496 GLU A C 1
ATOM 3876 O O . GLU A 1 496 ? -15.389 -8.309 -8.870 1.00 92.06 496 GLU A O 1
ATOM 3881 N N . GLN A 1 497 ? -13.489 -7.533 -9.778 1.00 92.06 497 GLN A N 1
ATOM 3882 C CA . GLN A 1 497 ? -14.048 -6.326 -10.369 1.00 92.06 497 GLN A CA 1
ATOM 3883 C C . GLN A 1 497 ? -14.606 -6.583 -11.771 1.00 92.06 497 GLN A C 1
ATOM 3885 O O . GLN A 1 497 ? -14.161 -7.477 -12.493 1.00 92.06 497 GLN A O 1
ATOM 3890 N N . THR A 1 498 ? -15.521 -5.710 -12.188 1.00 87.62 498 THR A N 1
ATOM 3891 C CA . THR A 1 498 ? -15.993 -5.571 -13.571 1.00 87.62 498 THR A CA 1
ATOM 3892 C C . THR A 1 498 ? -16.076 -4.082 -13.920 1.00 87.62 498 THR A C 1
ATOM 3894 O O . THR A 1 498 ? -16.395 -3.277 -13.045 1.00 87.62 498 THR A O 1
ATOM 3897 N N . LEU A 1 499 ? -15.747 -3.719 -15.168 1.00 79.19 499 LEU A N 1
ATOM 3898 C CA . LEU A 1 499 ? -15.759 -2.338 -15.687 1.00 79.19 499 LEU A CA 1
ATOM 3899 C C . LEU A 1 499 ? -16.986 -2.052 -16.551 1.00 79.19 499 LEU A C 1
ATOM 3901 O O . LEU A 1 499 ? -17.358 -2.949 -17.347 1.00 79.19 499 LEU A O 1
#

Radius of gyration: 22.96 Å; Cα contacts (8 Å, |Δi|>4): 998; chains: 1; bounding box: 63×50×67 Å

Mean predicted aligned error: 4.77 Å

Nearest PDB structures (foldseek):
  1r9d-assembly1_B  TM=9.483E-01  e=5.438E-38  Clostridium butyricum
  5i2g-assembly1_A  TM=9.506E-01  e=2.731E-36  Roseburia inulinivorans
  5i2g-assembly1_B-2  TM=9.487E-01  e=3.076E-35  Roseburia inulinivorans
  2y8n-assembly1_A  TM=9.231E-01  e=2.922E-35  Clostridium scatologenes
  5i2a-assembly2_B  TM=9.448E-01  e=5.803E-34  Roseburia inulinivorans

Secondary structure (DSSP, 8-state):
--SS--HHHHHHHHHHHHHHHHT------HHHHHHHS-S---EEEEE-B-TTSSB---HHHHHHHHHHHHH--S-SEEEEEE-TT--HHHHHHHHHHHHHHSS-PSEEEEHHHHHHHHHHTT--HHHHHT-EEETTTEEESSSSB--EEEEEEEEHHHHHHHHHTTTB-TTT--B-S-----GGG--SHHHHHHHHHHHHHHHHHHHHHHHHHHHHHHHHH---HHHHTTBTTHHHHT--GGGTTTTTSGGGSPEEEEEEE-HHHHHHHHHHHIIIIIIS--S-HHHHHHHHHTTT-SHHHHHHHHHHHHS--TTS--HHHHHHHHHHHHHHHHHHTT-B-TTSPBPEEEE--TTHHHHHHHT----TTSPPTT----SSSSSPSTTT--SHHHHHHHHHHHH--TTEEEEPEEEEE-GGGGGSHHHHHHHHHHHHHHHHTT--EEEEEES-HHHHHHHHH-GGG-TT-EEE-SSSEEEGGGS-HHHHHHHHHSPBP--

pLDDT: mean 91.84, std 7.0, range [62.09, 98.88]

Solvent-accessible surface area (backbone atoms only — not comparable to full-atom values): 25577 Å² total; per-residue (Å²): 134,89,75,84,70,52,70,68,57,50,49,52,52,52,46,50,50,44,51,55,54,45,66,60,82,45,94,64,55,73,69,48,43,64,31,44,70,51,56,69,58,49,45,47,73,36,53,28,38,33,53,89,67,47,73,46,67,48,73,66,47,54,48,51,40,49,44,48,38,71,67,51,60,47,36,44,36,41,38,34,30,38,45,101,77,59,57,66,70,57,57,50,48,41,51,53,17,17,58,65,41,18,20,24,39,44,26,40,32,26,40,55,57,41,20,49,54,34,37,78,71,61,24,55,62,45,39,16,35,31,44,37,43,48,32,57,64,47,70,42,54,45,78,54,47,72,60,70,43,80,62,40,80,45,53,40,42,44,42,47,50,17,37,69,45,38,8,25,36,84,75,72,74,44,76,80,56,56,80,64,51,63,56,76,71,46,89,46,61,65,53,52,51,56,29,34,51,52,43,49,52,56,52,50,53,56,38,52,54,52,40,56,53,49,51,63,49,42,69,75,72,68,84,52,66,75,58,15,75,55,19,64,45,9,72,85,66,73,30,43,50,88,75,43,8,24,59,92,38,81,62,48,47,66,50,42,25,41,30,60,38,48,34,57,53,34,10,23,15,51,36,17,45,40,45,37,38,64,72,66,55,79,38,54,59,61,61,49,50,56,22,31,77,53,51,31,72,50,76,66,18,43,51,50,35,52,52,23,57,68,33,63,38,36,18,43,56,40,67,71,14,18,48,36,24,23,57,55,59,42,54,62,62,60,65,38,70,85,43,62,43,101,81,72,44,67,56,42,36,39,24,67,26,48,37,36,22,46,49,59,14,54,71,23,53,28,42,53,38,44,49,51,49,41,42,62,46,31,53,24,58,48,23,42,44,72,64,54,46,79,58,41,58,66,22,28,48,49,19,44,40,62,32,56,63,74,78,27,67,31,40,32,27,67,46,31,30,46,46,74,57,59,74,42,69,66,44,54,51,51,51,48,55,52,51,52,52,40,38,77,64,65,38,38,29,45,33,41,29,37,51,45,53,68,59,53,52,49,31,69,77,42,36,87,84,29,67,80,41,48,36,46,71,22,63,48,38,38,43,51,68,76,48,58,72,69,58,48,50,51,65,52,52,40,52,75,46,68,133

Sequence (499 aa):
EEGRITIEKAADLVGGLITLFGRREQCAQVIMREAIQTNKISNITLGGLTRGGGDACNELTALFLHMVGLLRYAEPHFSFTWHDGIPRWAMRKAIDTNKVTGAGHPQFLNGDSVTAFFVERGVPVEDARDHAYLGCSYAHPKNQGYHCKAISYVSLPLLLDITLHNGVSPMTGKKIGIETGDPRDFKTFDELFAALEKQVAFQLKAYIQRNLVAHRTELNTWRVPLHSTFSTGCLENGYDIMMGGQFANPADHPVWDVIDRGYIPAGDSLTAIKKLVYDEKKLTMDELLEALDSNFDSERGNEIRRMCLNAPKYGNDIDEADKMVRTVGKIIPQLLESEKTPFGSKYTVIRQGLTWHYFGGKGVGASPDGRQAGKPLADASLSPTQGADKNGPTAVCNSAIKADFKDARVAVLNQKFPRALFENSEFAERVIDFTETFMRNGGTHIQYNILDADTLRKARENPEQYRDLIVRVAGYSAYFVLLAPEVQDEIIARTEQTL

Foldseek 3Di:
DPPPDDLVRVLVVLLVVFVVQLPDFADDDPVCCVQFVHRDFAEDEAWFAALVGHTPHDPVLLSNLVSCLVVLGLDHAYEYEDELPHDPVSLLSQLVSCLSSLAFHHWYFHLVLLLVLLVVQPAPSSQQRQWDATGQRRIASHPWLAAEAAQEEAELLQLLQCLQVQQAQLLPRDRNFHGLDHPLPDQALVSSVVSSLRRRLRVLVVSQVVSVVVLVVVVVPDADVVSLVGAPQSVVVVHGVSRPSQLPDSSRPYAYAHEYDQLQLSLLLSQLCCVCCPPPNVDRSVLVVVLQSCLLPDPSSVVLLVSLQPGDHQQALDLSSLVSSLVSLVSVLVSQVPPADPSRGGHAYAWFFRSNQLVVQQSHTQGSNSRHHNAGGARWQLETGQPSHDNFNVSSLNSSLSSPNSSHSATFYEAEAESVQVVDVVSSVVVSVVVSVSSVSPHGIYTYNHHALVVLVVCVVVVVVQQSPWHHRISGIDRLSSDDPSSSVSSSRHDHGDD

=== Feature glossary ===
The record interleaves many kinds of information about one protein. Here is each kind framed as the question it answers.

Q: What does the local fold look like, residue by residue?
A: A 3Di character summarizes, for each residue, the relative orientation of the Cα frame of its nearest spatial neighbor. Because it encodes fold topology rather than chemistry, 3Di alignments detect remote structural similarity that sequence alignment misses.

Q: Which residues are in helices, strands, or loops?
A: Secondary structure is the local, repeating backbone conformation. DSSP classifies it into eight states by reading the hydrogen-bond network: three helix types (H, G, I), two β types (E, B), two non-regular types (T, S), and unstructured coil (-).

Q: How big and how compact is the whole molecule?
A: Three whole-structure scalars: the radius of gyration (RMS distance of Cα from centroid, in Å), the count of Cα–Cα contacts (pairs closer than 8 Å and separated by more than four residues in sequence — i.e. tertiary, not local, contacts), and the bounding-box dimensions. Together they distinguish compact globular folds from extended fibres or disordered chains.

Q: How confident is the AlphaFold model at each residue?
A: For AlphaFold models, the B-factor field carries pLDDT — the model's own estimate of local accuracy on a 0–100 scale. Regions with pLDDT<50 should be treated as essentially unmodeled; they often correspond to intrinsically disordered segments.

Q: What family and function is it annotated with?
A: Functional annotations link the protein to curated databases. InterPro entries identify conserved domains and families by matching the sequence against member-database signatures (Pfam, PROSITE, CDD, …). Gene Ontology (GO) terms describe molecular function, biological process, and cellular component in a controlled vocabulary. CATH places the structure in a hierarchical fold classification (Class/Architecture/Topology/Homologous-superfamily). The organism is the source species.

Q: What known structures does this most resemble?
A: Nearest PDB neighbors are the top structural matches found by Foldseek when searching this structure against the entire Protein Data Bank. Each hit reports a TM-score (0 to 1; >0.5 almost always implies the same fold) and an E-value. These are *structural* homologs — they may share no detectable sequence similarity.

Q: Which residues are buried vs exposed?
A: Solvent-accessible surface area (SASA) is the area in Å² traced out by the centre of a 1.4 Å probe sphere (a water molecule) rolled over the protein's van der Waals surface (Shrake–Rupley / Lee–Richards construction). Buried residues have near-zero SASA; fully exposed residues can exceed 200 Å². The total SASA scales roughly with the number of surface residues.

Q: What are the backbone torsion angles?
A: φ (phi) and ψ (psi) are the two rotatable backbone dihedrals per residue: φ is the C(i-1)–N–Cα–C torsion, ψ is the N–Cα–C–N(i+1) torsion, both in degrees on (−180°, 180°]. α-helical residues cluster near (−60°, −45°); β-strand residues near (−120°, +130°). A Ramachandran plot is simply a scatter of (φ, ψ) for every residue.

Q: Are the domains correctly placed relative to each other?
A: Predicted aligned error is AlphaFold's pairwise confidence. Unlike pLDDT (per-residue), PAE is per-residue-pair and captures whether two parts of the structure are correctly placed relative to each other. Units are ångströms of expected positional error.

Q: What if only a Cα trace is available?
A: P-SEA three-state annotation labels each residue as helix, strand, or coil based purely on the geometry of the Cα trace. It serves as a fallback when the full backbone (and thus DSSP) is unavailable.

Q: What is the amino-acid chain?
A: This is the polypeptide sequence — one letter per residue, N-terminus first. Length ranges from a few dozen residues for small domains to over a thousand for large multi-domain proteins.

Q: What do the rendered images show?
A: The six renders are orthographic views along the three Cartesian axes in both directions. Representation (cartoon, sticks, or surface) and color scheme (sequence-rainbow or by-chain) vary across proteins so the training set covers all the common visualization conventions.

Q: What do the diagnostic plots show?
A: Plot images: a contact map (which residues are close in 3D, as an N×N binary image), a Ramachandran scatter (backbone torsion angles, revealing secondary-structure composition at a glance), and — for AlphaFold structures — a PAE heatmap (pairwise prediction confidence).

Q: How mobile is each atom in the crystal?
A: B-factor (Debye–Waller factor) reflects atomic displacement in the crystal lattice. It is an experimental observable (units Å²), not a prediction; low values mean the atom is pinned down, high values mean it moves or is heterogeneous across the crystal.

Q: Where is each backbone atom in 3D?
A: The mmCIF table is the protein's shape written out atom by atom. For each backbone N, Cα, C, and carbonyl O, it records an (x, y, z) coordinate triple in Å plus the residue type, chain letter, and residue number.